Protein AF-0000000083814126 (afdb_homodimer)

Solvent-accessible surface area (backbone atoms only — not comparable to full-atom values): 40181 Å² total; per-residue (Å²): 113,49,75,48,85,62,54,69,68,73,67,93,61,48,43,75,61,34,71,48,37,37,33,29,42,32,47,48,19,67,48,50,48,49,46,45,25,71,44,58,45,31,35,82,49,22,27,34,18,58,92,66,68,35,72,53,45,35,37,36,29,31,33,30,82,62,30,37,43,32,25,28,17,72,50,44,41,64,45,54,71,65,31,53,47,37,27,28,41,35,58,39,63,38,32,48,26,30,28,32,41,52,54,66,56,46,50,51,50,12,44,78,54,67,41,52,70,76,36,72,75,44,75,48,64,50,100,43,40,39,38,36,37,31,30,35,54,61,60,69,82,29,30,32,34,43,36,22,57,72,72,48,78,65,68,53,81,74,52,74,77,44,37,71,50,86,70,78,63,68,63,60,78,74,49,66,73,28,56,51,43,36,69,55,35,40,33,34,34,24,50,75,87,37,30,62,62,52,53,48,44,40,32,62,26,71,40,23,21,55,44,38,33,38,51,46,87,62,45,43,22,87,42,36,12,38,29,35,41,26,36,19,40,81,80,62,56,38,40,37,40,28,26,18,43,26,91,45,82,35,82,15,69,42,45,51,36,26,57,39,35,59,40,35,40,56,40,35,41,30,30,29,24,88,41,54,64,52,22,42,63,49,18,80,53,65,78,10,78,28,80,64,70,85,88,73,85,48,80,54,81,60,78,67,81,83,78,72,82,78,73,69,78,69,45,66,60,51,52,41,45,61,48,53,75,42,62,75,66,69,70,38,55,68,67,52,36,42,65,24,51,47,68,68,61,58,82,60,55,42,25,42,29,40,33,24,79,44,74,52,75,80,74,72,78,84,77,73,72,78,64,72,56,64,57,54,70,49,73,40,60,41,83,108,113,48,77,47,84,63,55,69,68,74,67,92,60,48,45,77,61,34,71,48,37,38,33,28,42,32,49,48,19,66,48,51,48,49,45,44,27,72,45,58,45,32,36,83,50,23,26,32,18,59,92,67,68,35,71,53,44,36,37,36,28,30,32,31,82,63,30,35,42,32,24,28,18,75,50,43,41,63,43,55,71,65,31,50,45,37,26,29,40,35,58,40,62,39,31,48,26,32,29,32,42,50,55,67,57,46,49,52,50,13,45,77,54,67,41,51,69,75,37,73,74,45,76,47,64,50,100,42,39,40,36,36,38,33,29,35,54,63,59,68,80,29,31,34,35,42,37,21,56,72,71,47,79,66,68,54,82,74,51,74,76,44,37,72,49,85,68,78,63,67,64,59,78,74,47,65,73,26,56,51,42,35,70,55,35,42,32,35,34,24,51,75,88,37,29,62,60,52,52,48,43,40,31,62,25,69,39,22,22,55,45,38,33,38,51,46,88,58,41,41,20,88,41,33,12,38,28,36,38,27,34,20,40,80,82,61,55,38,42,37,40,29,27,16,42,27,90,43,83,35,84,16,69,41,45,51,37,26,57,41,35,57,40,35,40,57,40,35,41,31,29,29,23,90,39,54,65,52,23,42,64,48,18,81,52,62,79,10,79,25,79,60,70,84,89,74,87,40,78,51,78,63,79,70,82,84,79,73,84,78,73,70,78,68,47,66,61,50,51,41,44,62,48,54,74,38,63,78,63,70,67,41,55,70,69,48,33,40,60,27,46,53,67,69,62,58,82,60,56,42,24,41,29,41,34,24,77,43,76,50,74,80,74,72,79,83,77,71,74,76,65,73,54,62,56,54,70,49,71,42,58,40,82,104

Structure (mmCIF, N/CA/C/O backbone):
data_AF-0000000083814126-model_v1
#
loop_
_entity.id
_entity.type
_entity.pdbx_description
1 polymer '4-hydroxyphenylpyruvate dioxygenase'
#
loop_
_atom_site.group_PDB
_atom_site.id
_atom_site.type_symbol
_atom_site.label_atom_id
_atom_site.label_alt_id
_atom_site.label_comp_id
_atom_site.label_asym_id
_atom_site.label_entity_id
_atom_site.label_seq_id
_atom_site.pdbx_PDB_ins_code
_atom_site.Cartn_x
_atom_site.Cartn_y
_atom_site.Cartn_z
_atom_site.occupancy
_atom_site.B_iso_or_equiv
_atom_site.auth_seq_id
_atom_site.auth_comp_id
_atom_site.auth_asym_id
_atom_site.auth_atom_id
_atom_site.pdbx_PDB_model_num
ATOM 1 N N . MET A 1 1 ? -22.359 28.359 14.727 1 48.56 1 MET A N 1
ATOM 2 C CA . MET A 1 1 ? -20.922 28.547 14.617 1 48.56 1 MET A CA 1
ATOM 3 C C . MET A 1 1 ? -20.438 29.656 15.555 1 48.56 1 MET A C 1
ATOM 5 O O . MET A 1 1 ? -21.062 30.719 15.641 1 48.56 1 MET A O 1
ATOM 9 N N . THR A 1 2 ? -19.656 29.25 16.578 1 50.5 2 THR A N 1
ATOM 10 C CA . THR A 1 2 ? -19.078 30.25 17.469 1 50.5 2 THR A CA 1
ATOM 11 C C . THR A 1 2 ? -17.656 30.594 17.047 1 50.5 2 THR A C 1
ATOM 13 O O . THR A 1 2 ? -16.828 29.688 16.844 1 50.5 2 THR A O 1
ATOM 16 N N . SER A 1 3 ? -17.391 31.875 16.641 1 61.5 3 SER A N 1
ATOM 17 C CA . SER A 1 3 ? -16.047 32.344 16.328 1 61.5 3 SER A CA 1
ATOM 18 C C . SER A 1 3 ? -15.359 32.906 17.578 1 61.5 3 SER A C 1
ATOM 20 O O . SER A 1 3 ? -16 33.531 18.422 1 61.5 3 SER A O 1
ATOM 22 N N . TYR A 1 4 ? -14.133 32.562 17.703 1 67.31 4 TYR A N 1
ATOM 23 C CA . TYR A 1 4 ? -13.367 33.031 18.844 1 67.31 4 TYR A CA 1
ATOM 24 C C . TYR A 1 4 ? -12.414 34.156 18.422 1 67.31 4 TYR A C 1
ATOM 26 O O . TYR A 1 4 ? -11.719 34.031 17.406 1 67.31 4 TYR A O 1
ATOM 34 N N . THR A 1 5 ? -12.531 35.25 19.078 1 68.81 5 THR A N 1
ATOM 35 C CA . THR A 1 5 ? -11.648 36.375 18.766 1 68.81 5 THR A CA 1
ATOM 36 C C . THR A 1 5 ? -10.453 36.406 19.703 1 68.81 5 THR A C 1
ATOM 38 O O . THR A 1 5 ? -9.445 37.062 19.422 1 68.81 5 THR A O 1
ATOM 41 N N . ASP A 1 6 ? -10.562 35.688 20.75 1 73.81 6 ASP A N 1
ATOM 42 C CA . ASP A 1 6 ? -9.469 35.656 21.703 1 73.81 6 ASP A CA 1
ATOM 43 C C . ASP A 1 6 ? -8.398 34.656 21.281 1 73.81 6 ASP A C 1
ATOM 45 O O . ASP A 1 6 ? -8.633 33.438 21.266 1 73.81 6 ASP A O 1
ATOM 49 N N . LYS A 1 7 ? -7.211 35.25 20.938 1 80.75 7 LYS A N 1
ATOM 50 C CA . LYS A 1 7 ? -6.125 34.375 20.469 1 80.75 7 LYS A CA 1
ATOM 51 C C . LYS A 1 7 ? -5.293 33.875 21.641 1 80.75 7 LYS A C 1
ATOM 53 O O . LYS A 1 7 ? -4.359 33.094 21.453 1 80.75 7 LYS A O 1
ATOM 58 N N . GLY A 1 8 ? -5.672 34.188 22.734 1 78.5 8 GLY A N 1
ATOM 59 C CA . GLY A 1 8 ? -4.941 33.719 23.906 1 78.5 8 GLY A CA 1
ATOM 60 C C . GLY A 1 8 ? -3.555 34.312 24.016 1 78.5 8 GLY A C 1
ATOM 61 O O . GLY A 1 8 ? -3.309 35.406 23.516 1 78.5 8 GLY A O 1
ATOM 62 N N . GLU A 1 9 ? -2.709 33.719 24.828 1 81.81 9 GLU A N 1
ATOM 63 C CA . GLU A 1 9 ? -1.35 34.156 25.094 1 81.81 9 GLU A CA 1
ATOM 64 C C . GLU A 1 9 ? -0.44 33.906 23.891 1 81.81 9 GLU A C 1
ATOM 66 O O . GLU A 1 9 ? -0.486 32.812 23.297 1 81.81 9 GLU A O 1
ATOM 71 N N . LYS A 1 10 ? 0.215 34.938 23.516 1 85.44 10 LYS A N 1
ATOM 72 C CA . LYS A 1 10 ? 1.263 34.781 22.516 1 85.44 10 LYS A CA 1
ATOM 73 C C . LYS A 1 10 ? 2.533 34.219 23.141 1 85.44 10 LYS A C 1
ATOM 75 O O . LYS A 1 10 ? 2.959 34.656 24.203 1 85.44 10 LYS A O 1
ATOM 80 N N . PRO A 1 11 ? 3.07 33.25 22.562 1 87.06 11 PRO A N 1
ATOM 81 C CA . PRO A 1 11 ? 4.348 32.75 23.078 1 87.06 11 PRO A CA 1
ATOM 82 C C . PRO A 1 11 ? 5.398 33.844 23.203 1 87.06 11 PRO A C 1
ATOM 84 O O . PRO A 1 11 ? 5.5 34.719 22.328 1 87.06 11 PRO A O 1
ATOM 87 N N . THR A 1 12 ? 6.121 33.812 24.25 1 90.75 12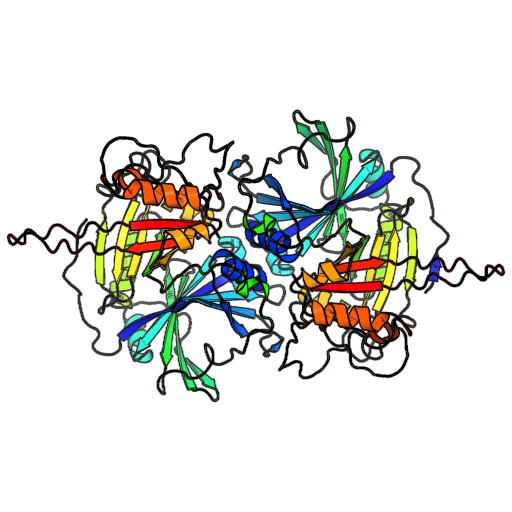 THR A N 1
ATOM 88 C CA . THR A 1 12 ? 7.152 34.812 24.469 1 90.75 12 THR A CA 1
ATOM 89 C C . THR A 1 12 ? 8.289 34.656 23.469 1 90.75 12 THR A C 1
ATOM 91 O O . THR A 1 12 ? 8.914 35.656 23.078 1 90.75 12 THR A O 1
ATOM 94 N N . ARG A 1 13 ? 8.578 33.438 23.203 1 93.69 13 ARG A N 1
ATOM 95 C CA . ARG A 1 13 ? 9.57 33.094 22.188 1 93.69 13 ARG A CA 1
ATOM 96 C C . ARG A 1 13 ? 9.102 31.906 21.359 1 93.69 13 ARG A C 1
ATOM 98 O O . ARG A 1 13 ? 8.234 31.141 21.781 1 93.69 13 ARG A O 1
ATOM 105 N N . GLY A 1 14 ? 9.641 31.844 20.141 1 94.31 14 GLY A N 1
ATOM 106 C CA . GLY A 1 14 ? 9.266 30.734 19.266 1 94.31 14 GLY A CA 1
ATOM 107 C C . GLY A 1 14 ? 7.984 31 18.484 1 94.31 14 GLY A C 1
ATOM 108 O O . GLY A 1 14 ? 7.168 31.828 18.891 1 94.31 14 GLY A O 1
ATOM 109 N N . LYS A 1 15 ? 7.875 30.312 17.406 1 95.62 15 LYS A N 1
ATOM 110 C CA . LYS A 1 15 ? 6.68 30.469 16.594 1 95.62 15 LYS A CA 1
ATOM 111 C C . LYS A 1 15 ? 6.453 29.25 15.711 1 95.62 15 LYS A C 1
ATOM 113 O O . LYS A 1 15 ? 7.41 28.625 15.234 1 95.62 15 LYS A O 1
ATOM 118 N N . PHE A 1 16 ? 5.152 28.891 15.625 1 97.69 16 PHE A N 1
ATOM 119 C CA . PHE A 1 16 ? 4.758 27.969 14.57 1 97.69 16 PHE A CA 1
ATOM 120 C C . PHE A 1 16 ? 4.562 28.703 13.25 1 97.69 16 PHE A C 1
ATOM 122 O O . PHE A 1 16 ? 3.848 29.703 13.188 1 97.69 16 PHE A O 1
ATOM 129 N N . VAL A 1 17 ? 5.16 28.219 12.172 1 97.31 17 VAL A N 1
ATOM 130 C CA . VAL A 1 17 ? 5.184 28.969 10.922 1 97.31 17 VAL A CA 1
ATOM 131 C C . VAL A 1 17 ? 4.129 28.406 9.969 1 97.31 17 VAL A C 1
ATOM 133 O O . VAL A 1 17 ? 3.266 29.141 9.484 1 97.31 17 VAL A O 1
ATOM 136 N N . LYS A 1 18 ? 4.156 27.125 9.664 1 97.62 18 LYS A N 1
ATOM 137 C CA . LYS A 1 18 ? 3.279 26.469 8.703 1 97.62 18 LYS A CA 1
ATOM 138 C C . LYS A 1 18 ? 3.396 24.938 8.812 1 97.62 18 LYS A C 1
ATOM 140 O O . LYS A 1 18 ? 4.27 24.438 9.516 1 97.62 18 LYS A O 1
ATOM 145 N N . PHE A 1 19 ? 2.441 24.266 8.156 1 98 19 PHE A N 1
ATOM 146 C CA . PHE A 1 19 ? 2.65 22.844 7.934 1 98 19 PHE A CA 1
ATOM 147 C C . PHE A 1 19 ? 3.926 22.609 7.137 1 98 19 PHE A C 1
ATOM 149 O O . PHE A 1 19 ? 4.164 23.266 6.121 1 98 19 PHE A O 1
ATOM 156 N N . HIS A 1 20 ? 4.777 21.75 7.613 1 98.62 20 HIS A N 1
ATOM 157 C CA . HIS A 1 20 ? 5.98 21.406 6.867 1 98.62 20 HIS A CA 1
ATOM 158 C C . HIS A 1 20 ? 5.727 20.234 5.93 1 98.62 20 HIS A C 1
ATOM 160 O O . HIS A 1 20 ? 5.91 20.344 4.715 1 98.62 20 HIS A O 1
ATOM 166 N N . HIS A 1 21 ? 5.414 19.078 6.422 1 98.69 21 HIS A N 1
ATOM 167 C CA . HIS A 1 21 ? 5.051 17.891 5.66 1 98.69 21 HIS A CA 1
ATOM 168 C C . HIS A 1 21 ? 4.25 16.922 6.512 1 98.69 21 HIS A C 1
ATOM 170 O O . HIS A 1 21 ? 4.184 17.062 7.734 1 98.69 21 HIS A O 1
ATOM 176 N N . ILE A 1 22 ? 3.59 15.953 5.859 1 97.94 22 ILE A N 1
ATOM 177 C CA . ILE A 1 22 ? 2.814 14.922 6.535 1 97.94 22 ILE A CA 1
ATOM 178 C C . ILE A 1 22 ? 3.445 13.555 6.289 1 97.94 22 ILE A C 1
ATOM 180 O O . ILE A 1 22 ? 3.74 13.195 5.145 1 97.94 22 ILE A O 1
ATOM 184 N N . THR A 1 23 ? 3.678 12.828 7.359 1 98.69 23 THR A N 1
ATOM 185 C CA . THR A 1 23 ? 4.258 11.492 7.258 1 98.69 23 THR A CA 1
ATOM 186 C C . THR A 1 23 ? 3.182 10.422 7.395 1 98.69 23 THR A C 1
ATOM 188 O O . THR A 1 23 ? 2.414 10.43 8.359 1 98.69 23 THR A O 1
ATOM 191 N N . PHE A 1 24 ? 3.168 9.523 6.422 1 97.12 24 PHE A N 1
ATOM 192 C CA . PHE A 1 24 ? 2.299 8.352 6.422 1 97.12 24 PHE A CA 1
ATOM 193 C C . PHE A 1 24 ? 3.1 7.082 6.691 1 97.12 24 PHE A C 1
ATOM 195 O O . PHE A 1 24 ? 4.164 6.879 6.105 1 97.12 24 PHE A O 1
ATOM 202 N N . TRP A 1 25 ? 2.609 6.32 7.617 1 97.19 25 TRP A N 1
ATOM 203 C CA . TRP A 1 25 ? 3.068 4.938 7.688 1 97.19 25 TRP A CA 1
ATOM 204 C C . TRP A 1 25 ? 2.154 4.016 6.887 1 97.19 25 TRP A C 1
ATOM 206 O O . TRP A 1 25 ? 0.941 3.99 7.109 1 97.19 25 TRP A O 1
ATOM 216 N N . VAL A 1 26 ? 2.793 3.336 5.938 1 95.44 26 VAL A N 1
ATOM 217 C CA . VAL A 1 26 ? 2.02 2.572 4.965 1 95.44 26 VAL A CA 1
ATOM 218 C C . VAL A 1 26 ? 2.682 1.217 4.727 1 95.44 26 VAL A C 1
ATOM 220 O O . VAL A 1 26 ? 3.846 1.017 5.082 1 95.44 26 VAL A O 1
ATOM 223 N N . GLY A 1 27 ? 1.866 0.318 4.168 1 92.81 27 GLY A N 1
ATOM 224 C CA . GLY A 1 27 ? 2.4 -1 3.861 1 92.81 27 GLY A CA 1
ATOM 225 C C . GLY A 1 27 ? 3.457 -0.979 2.775 1 92.81 27 GLY A C 1
ATOM 226 O O . GLY A 1 27 ? 4.457 -1.694 2.859 1 92.81 27 GLY A O 1
ATOM 227 N N . ASN A 1 28 ? 3.229 -0.232 1.772 1 92.62 28 ASN A N 1
ATOM 228 C CA . ASN A 1 28 ? 4.129 -0.105 0.63 1 92.62 28 ASN A CA 1
ATOM 229 C C . ASN A 1 28 ? 4.289 1.352 0.204 1 92.62 28 ASN A C 1
ATOM 231 O O . ASN A 1 28 ? 3.477 1.874 -0.559 1 92.62 28 ASN A O 1
ATOM 235 N N . ALA A 1 29 ? 5.395 1.907 0.629 1 94.06 29 ALA A N 1
ATOM 236 C CA . ALA A 1 29 ? 5.633 3.336 0.439 1 94.06 29 ALA A CA 1
ATOM 237 C C . ALA A 1 29 ? 5.766 3.678 -1.042 1 94.06 29 ALA A C 1
ATOM 239 O O . ALA A 1 29 ? 5.32 4.738 -1.483 1 94.06 29 ALA A O 1
ATOM 240 N N . LYS A 1 30 ? 6.375 2.844 -1.793 1 89.62 30 LYS A N 1
ATOM 241 C CA . LYS A 1 30 ? 6.551 3.074 -3.225 1 89.62 30 LYS A CA 1
ATOM 242 C C . LYS A 1 30 ? 5.203 3.145 -3.939 1 89.62 30 LYS A C 1
ATOM 244 O O . LYS A 1 30 ? 4.957 4.066 -4.719 1 89.62 30 LYS A O 1
ATOM 249 N N . GLN A 1 31 ? 4.395 2.166 -3.664 1 88.38 31 GLN A N 1
ATOM 250 C CA . GLN A 1 31 ? 3.082 2.129 -4.301 1 88.38 31 GLN A CA 1
ATOM 251 C C . GLN A 1 31 ? 2.217 3.301 -3.85 1 88.38 31 GLN A C 1
ATOM 253 O O . GLN A 1 31 ? 1.465 3.869 -4.645 1 88.38 31 GLN A O 1
ATOM 258 N N . ALA A 1 32 ? 2.305 3.641 -2.582 1 91.88 32 ALA A N 1
ATOM 259 C CA . ALA A 1 32 ? 1.564 4.801 -2.09 1 91.88 32 ALA A CA 1
ATOM 260 C C . ALA A 1 32 ? 2.012 6.078 -2.795 1 91.88 32 ALA A C 1
ATOM 262 O O . ALA A 1 32 ? 1.184 6.844 -3.289 1 91.88 32 ALA A O 1
ATOM 263 N N . ALA A 1 33 ? 3.301 6.27 -2.879 1 92.44 33 ALA A N 1
ATOM 264 C CA . ALA A 1 33 ? 3.84 7.445 -3.562 1 92.44 33 ALA A CA 1
ATOM 265 C C . ALA A 1 33 ? 3.383 7.488 -5.02 1 92.44 33 ALA A C 1
ATOM 267 O O . ALA A 1 33 ? 2.949 8.531 -5.508 1 92.44 33 ALA A O 1
ATOM 268 N N . SER A 1 34 ? 3.492 6.375 -5.66 1 87.25 34 SER A N 1
ATOM 269 C CA . SER A 1 34 ? 3.088 6.281 -7.059 1 87.25 34 SER A CA 1
ATOM 270 C C . SER A 1 34 ? 1.619 6.648 -7.234 1 87.25 34 SER A C 1
ATOM 272 O O . SER A 1 34 ? 1.26 7.352 -8.18 1 87.25 34 SER A O 1
ATOM 274 N N . PHE A 1 35 ? 0.815 6.199 -6.344 1 87.88 35 PHE A N 1
ATOM 275 C CA . PHE A 1 35 ? -0.619 6.457 -6.402 1 87.88 35 PHE A CA 1
ATOM 276 C C . PHE A 1 35 ? -0.904 7.953 -6.363 1 87.88 35 PHE A C 1
ATOM 278 O O . PHE A 1 35 ? -1.622 8.477 -7.215 1 87.88 35 PHE A O 1
ATOM 285 N N . TYR A 1 36 ? -0.341 8.656 -5.41 1 88.56 36 TYR A N 1
ATOM 286 C CA . TYR A 1 36 ? -0.584 10.086 -5.238 1 88.56 36 TYR A CA 1
ATOM 287 C C . TYR A 1 36 ? 0.011 10.875 -6.395 1 88.56 36 TYR A C 1
ATOM 289 O O . TYR A 1 36 ? -0.533 11.914 -6.789 1 88.56 36 TYR A O 1
ATOM 297 N N . CYS A 1 37 ? 1.069 10.414 -6.918 1 89.06 37 CYS A N 1
ATOM 298 C CA . CYS A 1 37 ? 1.645 11.078 -8.086 1 89.06 37 CYS A CA 1
ATOM 299 C C . CYS A 1 37 ? 0.751 10.898 -9.305 1 89.06 37 CYS A C 1
ATOM 301 O O . CYS A 1 37 ? 0.469 11.867 -10.016 1 89.06 37 CYS A O 1
ATOM 303 N N . ASP A 1 38 ? 0.281 9.688 -9.469 1 82.12 38 ASP A N 1
ATOM 304 C CA . ASP A 1 38 ? -0.533 9.375 -10.633 1 82.12 38 ASP A CA 1
ATOM 305 C C . ASP A 1 38 ? -1.901 10.047 -10.547 1 82.12 38 ASP A C 1
ATOM 307 O O . ASP A 1 38 ? -2.428 10.523 -11.555 1 82.12 38 ASP A O 1
ATOM 311 N N . LYS A 1 39 ? -2.404 10.07 -9.32 1 78.44 39 LYS A N 1
ATOM 312 C CA . LYS A 1 39 ? -3.814 10.43 -9.211 1 78.44 39 LYS A CA 1
ATOM 313 C C . LYS A 1 39 ? -3.979 11.891 -8.789 1 78.44 39 LYS A C 1
ATOM 315 O O . LYS A 1 39 ? -5.016 12.5 -9.055 1 78.44 39 LYS A O 1
ATOM 320 N N . LEU A 1 40 ? -2.984 12.445 -8.117 1 80.75 40 LEU A N 1
ATOM 321 C CA . LEU A 1 40 ? -3.191 13.773 -7.539 1 80.75 40 LEU A CA 1
ATOM 322 C C . LEU A 1 40 ? -2.137 14.75 -8.039 1 80.75 40 LEU A C 1
ATOM 324 O O . LEU A 1 40 ? -2.053 15.883 -7.555 1 80.75 40 LEU A O 1
ATOM 328 N N . GLY A 1 41 ? -1.293 14.328 -8.914 1 83.62 41 GLY A N 1
ATOM 329 C CA . GLY A 1 41 ? -0.399 15.25 -9.594 1 83.62 41 GLY A CA 1
ATOM 330 C C . GLY A 1 41 ? 0.849 15.578 -8.797 1 83.62 41 GLY A C 1
ATOM 331 O O . GLY A 1 41 ? 1.557 16.531 -9.102 1 83.62 41 GLY A O 1
ATOM 332 N N . PHE A 1 42 ? 1.097 14.836 -7.828 1 91.62 42 PHE A N 1
ATOM 333 C CA . PHE A 1 42 ? 2.355 15.008 -7.109 1 91.62 42 PHE A CA 1
ATOM 334 C C . PHE A 1 42 ? 3.529 14.531 -7.957 1 91.62 42 PHE A C 1
ATOM 336 O O . PHE A 1 42 ? 3.336 13.875 -8.984 1 91.62 42 PHE A O 1
ATOM 343 N N . GLU A 1 43 ? 4.766 14.938 -7.465 1 93.69 43 GLU A N 1
ATOM 344 C CA . GLU A 1 43 ? 6.008 14.484 -8.078 1 93.69 43 GLU A CA 1
ATOM 345 C C . GLU A 1 43 ? 6.965 13.914 -7.035 1 93.69 43 GLU A C 1
ATOM 347 O O . GLU A 1 43 ? 7.027 14.414 -5.906 1 93.69 43 GLU A O 1
ATOM 352 N N . PRO A 1 44 ? 7.703 12.836 -7.512 1 92.94 44 PRO A N 1
ATOM 353 C CA . PRO A 1 44 ? 8.758 12.398 -6.59 1 92.94 44 PRO A CA 1
ATOM 354 C C . PRO A 1 44 ? 9.703 13.531 -6.199 1 92.94 44 PRO A C 1
ATOM 356 O O . PRO A 1 44 ? 10.062 14.359 -7.039 1 92.94 44 PRO A O 1
ATOM 359 N N . PHE A 1 45 ? 10.141 13.633 -4.906 1 96.88 45 PHE A N 1
ATOM 360 C CA . PHE A 1 45 ? 10.852 14.789 -4.383 1 96.88 45 PHE A CA 1
ATOM 361 C C . PHE A 1 45 ? 12.125 14.359 -3.658 1 96.88 45 PHE A C 1
ATOM 363 O O . PHE A 1 45 ? 13.211 14.867 -3.943 1 96.88 45 PHE A O 1
ATOM 370 N N . GLY A 1 46 ? 12.008 13.391 -2.775 1 96 46 GLY A N 1
ATOM 371 C CA . GLY A 1 46 ? 13.125 12.875 -2.002 1 96 46 GLY A CA 1
ATOM 372 C C . GLY A 1 46 ? 13.008 11.398 -1.691 1 96 46 GLY A C 1
ATOM 373 O O . GLY A 1 46 ? 11.898 10.867 -1.591 1 96 46 GLY A O 1
ATOM 374 N N . TYR A 1 47 ? 14.172 10.82 -1.471 1 93.5 47 TYR A N 1
ATOM 375 C CA . TYR A 1 47 ? 14.219 9.383 -1.227 1 93.5 47 TYR A CA 1
ATOM 376 C C . TYR A 1 47 ? 15.234 9.039 -0.143 1 93.5 47 TYR A C 1
ATOM 378 O O . TYR A 1 47 ? 16.312 9.633 -0.089 1 93.5 47 TYR A O 1
ATOM 386 N N . LYS A 1 48 ? 14.891 8.258 0.75 1 94.75 48 LYS A N 1
ATOM 387 C CA . LYS A 1 48 ? 15.773 7.66 1.743 1 94.75 48 LYS A CA 1
ATOM 388 C C . LYS A 1 48 ? 15.469 6.18 1.929 1 94.75 48 LYS A C 1
ATOM 390 O O . LYS A 1 48 ? 14.336 5.805 2.24 1 94.75 48 LYS A O 1
ATOM 395 N N . GLY A 1 49 ? 16.406 5.293 1.72 1 90.44 49 GLY A N 1
ATOM 396 C CA . GLY A 1 49 ? 16.25 3.85 1.822 1 90.44 49 GLY A CA 1
ATOM 397 C C . GLY A 1 49 ? 17.562 3.104 1.77 1 90.44 49 GLY A C 1
ATOM 398 O O . GLY A 1 49 ? 18.609 3.635 2.172 1 90.44 49 GLY A O 1
ATOM 399 N N . LEU A 1 50 ? 17.516 1.858 1.33 1 81.25 50 LEU A N 1
ATOM 400 C CA . LEU A 1 50 ? 18.703 1.014 1.312 1 81.25 50 LEU A CA 1
ATOM 401 C C . LEU A 1 50 ? 19.812 1.66 0.497 1 81.25 50 LEU A C 1
ATOM 403 O O . LEU A 1 50 ? 20.984 1.65 0.909 1 81.25 50 LEU A O 1
ATOM 407 N N . GLU A 1 51 ? 19.422 2.305 -0.586 1 76.56 51 GLU A N 1
ATOM 408 C CA . GLU A 1 51 ? 20.375 2.895 -1.515 1 76.56 51 GLU A CA 1
ATOM 409 C C . GLU A 1 51 ? 21.062 4.121 -0.906 1 76.56 51 GLU A C 1
ATOM 411 O O . GLU A 1 51 ? 22.109 4.551 -1.377 1 76.56 51 GLU A O 1
ATOM 416 N N . THR A 1 52 ? 20.422 4.66 0.078 1 84.94 52 THR A N 1
ATOM 417 C CA . THR A 1 52 ? 21 5.844 0.719 1 84.94 52 THR A CA 1
ATOM 418 C C . THR A 1 52 ? 21.547 5.496 2.1 1 84.94 52 THR A C 1
ATOM 420 O O . THR A 1 52 ? 21.859 6.391 2.889 1 84.94 52 THR A O 1
ATOM 423 N N . GLY A 1 53 ? 21.5 4.195 2.432 1 87.06 53 GLY A N 1
ATOM 424 C CA . GLY A 1 53 ? 22.109 3.76 3.68 1 87.06 53 GLY A CA 1
ATOM 425 C C . GLY A 1 53 ? 21.109 3.555 4.793 1 87.06 53 GLY A C 1
ATOM 426 O O . GLY A 1 53 ? 21.469 3.131 5.895 1 87.06 53 GLY A O 1
ATOM 427 N N . ASN A 1 54 ? 19.969 3.9 4.559 1 90 54 ASN A N 1
ATOM 428 C CA . ASN A 1 54 ? 18.922 3.627 5.543 1 90 54 ASN A CA 1
ATOM 429 C C . ASN A 1 54 ? 18.406 2.191 5.438 1 90 54 ASN A C 1
ATOM 431 O O . ASN A 1 54 ? 17.656 1.86 4.523 1 90 54 ASN A O 1
ATOM 435 N N . ARG A 1 55 ? 18.609 1.41 6.441 1 89.56 55 ARG A N 1
ATOM 436 C CA . ARG A 1 55 ? 18.453 -0.032 6.289 1 89.56 55 ARG A CA 1
ATOM 437 C C . ARG A 1 55 ? 17.125 -0.5 6.898 1 89.56 55 ARG A C 1
ATOM 439 O O . ARG A 1 55 ? 16.703 -1.63 6.66 1 89.56 55 ARG A O 1
ATOM 446 N N . ASN A 1 56 ? 16.453 0.331 7.582 1 92.12 56 ASN A N 1
ATOM 447 C CA . ASN A 1 56 ? 15.312 -0.161 8.336 1 92.12 56 ASN A CA 1
ATOM 448 C C . ASN A 1 56 ? 13.992 0.342 7.746 1 92.12 56 ASN A C 1
ATOM 450 O O . ASN A 1 56 ? 12.961 -0.313 7.875 1 92.12 56 ASN A O 1
ATOM 454 N N . VAL A 1 57 ? 14.078 1.56 7.246 1 95.38 57 VAL A N 1
ATOM 455 C CA . VAL A 1 57 ? 12.859 2.188 6.75 1 95.38 57 VAL A CA 1
ATOM 456 C C . VAL A 1 57 ? 13.117 2.818 5.383 1 95.38 57 VAL A C 1
ATOM 458 O O . VAL A 1 57 ? 14.156 3.447 5.172 1 95.38 57 VAL A O 1
ATOM 461 N N . VAL A 1 58 ? 12.211 2.572 4.48 1 94.06 58 VAL A N 1
ATOM 462 C CA . VAL A 1 58 ? 12.273 3.281 3.205 1 94.06 58 VAL A CA 1
ATOM 463 C C . VAL A 1 58 ? 11.32 4.473 3.23 1 94.06 58 VAL A C 1
ATOM 465 O O . VAL A 1 58 ? 10.219 4.383 3.779 1 94.06 58 VAL A O 1
ATOM 468 N N . CYS A 1 59 ? 11.758 5.586 2.695 1 96.38 59 CYS A N 1
ATOM 469 C CA . CYS A 1 59 ? 11.016 6.836 2.699 1 96.38 59 CYS A CA 1
ATOM 470 C C . CYS A 1 59 ? 10.914 7.418 1.295 1 96.38 59 CYS A C 1
ATOM 472 O O . CYS A 1 59 ? 11.93 7.602 0.621 1 96.38 59 CYS A O 1
ATOM 474 N N . HIS A 1 60 ? 9.719 7.641 0.85 1 96 60 HIS A N 1
ATOM 475 C CA . HIS A 1 60 ? 9.453 8.352 -0.396 1 96 60 HIS A CA 1
ATOM 476 C C . HIS A 1 60 ? 8.734 9.672 -0.135 1 96 60 HIS A C 1
ATOM 478 O O . HIS A 1 60 ? 7.578 9.68 0.288 1 96 60 HIS A O 1
ATOM 484 N N . ALA A 1 61 ? 9.414 10.766 -0.374 1 97.94 61 ALA A N 1
ATOM 485 C CA . ALA A 1 61 ? 8.789 12.078 -0.305 1 97.94 61 ALA A CA 1
ATOM 486 C C . ALA A 1 61 ? 8.289 12.523 -1.677 1 97.94 61 ALA A C 1
ATOM 488 O O . ALA A 1 61 ? 8.992 12.367 -2.68 1 97.94 61 ALA A O 1
ATOM 489 N N . ILE A 1 62 ? 7.082 12.969 -1.72 1 96.75 62 ILE A N 1
ATOM 490 C CA . ILE A 1 62 ? 6.52 13.539 -2.941 1 96.75 62 ILE A CA 1
ATOM 491 C C . ILE A 1 62 ? 6.062 14.969 -2.684 1 96.75 62 ILE A C 1
ATOM 493 O O . ILE A 1 62 ? 5.836 15.359 -1.535 1 96.75 62 ILE A O 1
ATOM 497 N N . ARG A 1 63 ? 5.957 15.711 -3.789 1 97.5 63 ARG A N 1
ATOM 498 C CA . ARG A 1 63 ? 5.676 17.141 -3.605 1 97.5 63 ARG A CA 1
ATOM 499 C C . ARG A 1 63 ? 4.801 17.672 -4.734 1 97.5 63 ARG A C 1
ATOM 501 O O . ARG A 1 63 ? 4.938 17.25 -5.887 1 97.5 63 ARG A O 1
ATOM 508 N N . GLN A 1 64 ? 3.912 18.453 -4.406 1 93.38 64 GLN A N 1
ATOM 509 C CA . GLN A 1 64 ? 3.209 19.359 -5.312 1 93.38 64 GLN A CA 1
ATOM 510 C C . GLN A 1 64 ? 3.121 20.766 -4.73 1 93.38 64 GLN A C 1
ATOM 512 O O . GLN A 1 64 ? 2.465 20.984 -3.707 1 93.38 64 GLN A O 1
ATOM 517 N N . ASP A 1 65 ? 3.787 21.719 -5.406 1 94.69 65 ASP A N 1
ATOM 518 C CA . ASP A 1 65 ? 3.898 23.078 -4.895 1 94.69 65 ASP A CA 1
ATOM 519 C C . ASP A 1 65 ? 4.371 23.078 -3.441 1 94.69 65 ASP A C 1
ATOM 521 O O . ASP A 1 65 ? 5.434 22.531 -3.129 1 94.69 65 ASP A O 1
ATOM 525 N N . LYS A 1 66 ? 3.523 23.531 -2.477 1 94.56 66 LYS A N 1
ATOM 526 C CA . LYS A 1 66 ? 3.975 23.656 -1.093 1 94.56 66 LYS A CA 1
ATOM 527 C C . LYS A 1 66 ? 3.59 22.422 -0.281 1 94.56 66 LYS A C 1
ATOM 529 O O . LYS A 1 66 ? 3.861 22.359 0.92 1 94.56 66 LYS A O 1
ATOM 534 N N . ILE A 1 67 ? 3.014 21.422 -0.902 1 95.31 67 ILE A N 1
ATOM 535 C CA . ILE A 1 67 ? 2.557 20.234 -0.203 1 95.31 67 ILE A CA 1
ATOM 536 C C . ILE A 1 67 ? 3.625 19.141 -0.287 1 95.31 67 ILE A C 1
ATOM 538 O O . ILE A 1 67 ? 4.082 18.797 -1.378 1 95.31 67 ILE A O 1
ATOM 542 N N . ILE A 1 68 ? 4.031 18.625 0.867 1 98.19 68 ILE A N 1
ATOM 543 C CA . ILE A 1 68 ? 4.961 17.5 0.896 1 98.19 68 ILE A CA 1
ATOM 544 C C . ILE A 1 68 ? 4.355 16.359 1.706 1 98.19 68 ILE A C 1
ATOM 546 O O . ILE A 1 68 ? 3.949 16.547 2.854 1 98.19 68 ILE A O 1
ATOM 550 N N . PHE 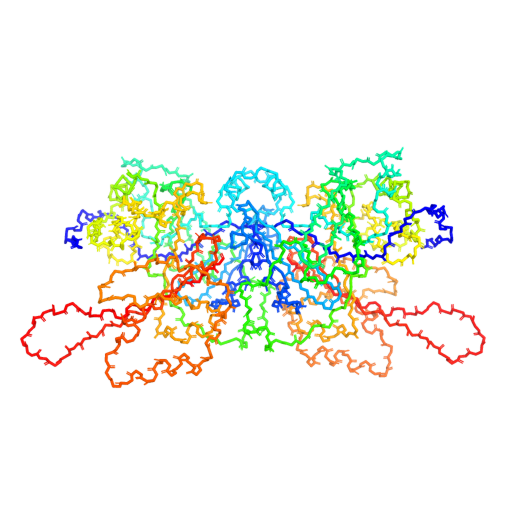A 1 69 ? 4.227 15.195 1.096 1 97.31 69 PHE A N 1
ATOM 551 C CA . PHE A 1 69 ? 3.867 13.945 1.765 1 97.31 69 PHE A CA 1
ATOM 552 C C . PHE A 1 69 ? 5.066 13.008 1.837 1 97.31 69 PHE A C 1
ATOM 554 O O . PHE A 1 69 ? 5.832 12.898 0.879 1 97.31 69 PHE A O 1
ATOM 561 N N . LEU A 1 70 ? 5.219 12.461 2.967 1 98.5 70 LEU A N 1
ATOM 562 C CA . LEU A 1 70 ? 6.266 11.469 3.195 1 98.5 70 LEU A CA 1
ATOM 563 C C . LEU A 1 70 ? 5.66 10.109 3.51 1 98.5 70 LEU A C 1
ATOM 565 O O . LEU A 1 70 ? 4.973 9.945 4.523 1 98.5 70 LEU A O 1
ATOM 569 N N . PHE A 1 71 ? 5.926 9.109 2.625 1 97 71 PHE A N 1
ATOM 570 C CA . PHE A 1 71 ? 5.457 7.75 2.848 1 97 71 PHE A CA 1
ATOM 571 C C . PHE A 1 71 ? 6.594 6.863 3.35 1 97 71 PHE A C 1
ATOM 573 O O . PHE A 1 71 ? 7.668 6.82 2.748 1 97 71 PHE A O 1
ATOM 580 N N . GLU A 1 72 ? 6.32 6.18 4.449 1 97.31 72 GLU A N 1
ATOM 581 C CA . GLU A 1 72 ? 7.34 5.332 5.059 1 97.31 72 GLU A CA 1
ATOM 582 C C . GLU A 1 72 ? 6.844 3.9 5.227 1 97.31 72 GLU A C 1
ATOM 584 O O . GLU A 1 72 ? 5.676 3.68 5.559 1 97.31 72 GLU A O 1
ATOM 589 N N . SER A 1 73 ? 7.668 2.93 4.953 1 95.19 73 SER A N 1
ATOM 590 C CA . SER A 1 73 ? 7.418 1.508 5.176 1 95.19 73 SER A CA 1
ATOM 591 C C . SER A 1 73 ? 8.656 0.813 5.742 1 95.19 73 SER A C 1
ATOM 593 O O . SER A 1 73 ? 9.781 1.183 5.418 1 95.19 73 SER A O 1
ATOM 595 N N . PRO A 1 74 ? 8.406 -0.158 6.586 1 94.69 74 PRO A N 1
ATOM 596 C CA . PRO A 1 74 ? 9.562 -0.919 7.07 1 94.69 74 PRO A CA 1
ATOM 597 C C . PRO A 1 74 ? 10.211 -1.761 5.973 1 94.69 74 PRO A C 1
ATOM 599 O O . PRO A 1 74 ? 9.531 -2.223 5.059 1 94.69 74 PRO A O 1
ATOM 602 N N . LEU A 1 75 ? 11.492 -1.954 6.156 1 88.62 75 LEU A N 1
ATOM 603 C CA . LEU A 1 75 ? 12.234 -2.75 5.18 1 88.62 75 LEU A CA 1
ATOM 604 C C . LEU A 1 75 ? 12.477 -4.16 5.703 1 88.62 75 LEU A C 1
ATOM 606 O O . LEU A 1 75 ? 12.578 -5.109 4.922 1 88.62 75 LEU A O 1
ATOM 610 N N . ASN A 1 76 ? 12.555 -4.285 6.961 1 90.38 76 ASN A N 1
ATOM 611 C CA . ASN A 1 76 ? 12.914 -5.57 7.555 1 90.38 76 ASN A CA 1
ATOM 612 C C . ASN A 1 76 ? 11.711 -6.223 8.234 1 90.38 76 ASN A C 1
ATOM 614 O O . ASN A 1 76 ? 10.844 -5.527 8.766 1 90.38 76 ASN A O 1
ATOM 618 N N . PRO A 1 77 ? 11.75 -7.586 8.227 1 93.38 77 PRO A N 1
ATOM 619 C CA . PRO A 1 77 ? 10.703 -8.281 8.984 1 93.38 77 PRO A CA 1
ATOM 620 C C . PRO A 1 77 ? 10.742 -7.961 10.477 1 93.38 77 PRO A C 1
ATOM 622 O O . PRO A 1 77 ? 11.82 -7.762 11.039 1 93.38 77 PRO A O 1
ATOM 625 N N . GLY A 1 78 ? 9.609 -7.945 11.055 1 94 78 GLY A N 1
ATOM 626 C CA . GLY A 1 78 ? 9.531 -7.91 12.508 1 94 78 GLY A CA 1
ATOM 627 C C . GLY A 1 78 ? 9.586 -6.504 13.07 1 94 78 GLY A C 1
ATOM 628 O O . GLY A 1 78 ? 9.805 -6.32 14.273 1 94 78 GLY A O 1
ATOM 629 N N . ASN A 1 79 ? 9.5 -5.531 12.258 1 94.62 79 ASN A N 1
ATOM 630 C CA . ASN A 1 79 ? 9.375 -4.18 12.805 1 94.62 79 ASN A CA 1
ATOM 631 C C . ASN A 1 79 ? 8.094 -4.02 13.609 1 94.62 79 ASN A C 1
ATOM 633 O O . ASN A 1 79 ? 7.027 -3.744 13.047 1 94.62 79 ASN A O 1
ATOM 637 N N . LYS A 1 80 ? 8.195 -4.086 14.789 1 94.25 80 LYS A N 1
ATOM 638 C CA . LYS A 1 80 ? 7.016 -4.129 15.648 1 94.25 80 LYS A CA 1
ATOM 639 C C . LYS A 1 80 ? 6.336 -2.764 15.719 1 94.25 80 LYS A C 1
ATOM 641 O O . LYS A 1 80 ? 5.109 -2.672 15.664 1 94.25 80 LYS A O 1
ATOM 646 N N . GLU A 1 81 ? 7.09 -1.731 15.828 1 96.44 81 GLU A N 1
ATOM 647 C CA . GLU A 1 81 ? 6.516 -0.4 15.992 1 96.44 81 GLU A CA 1
ATOM 648 C C . GLU A 1 81 ? 5.637 -0.028 14.797 1 96.44 81 GLU A C 1
ATOM 650 O O . GLU A 1 81 ? 4.449 0.25 14.961 1 96.44 81 GLU A O 1
ATOM 655 N N . MET A 1 82 ? 6.16 -0.028 13.664 1 96.75 82 MET A N 1
ATOM 656 C CA . MET A 1 82 ? 5.379 0.307 12.477 1 96.75 82 MET A CA 1
ATOM 657 C C . MET A 1 82 ? 4.352 -0.779 12.18 1 96.75 82 MET A C 1
ATOM 659 O O . MET A 1 82 ? 3.244 -0.484 11.719 1 96.75 82 MET A O 1
ATOM 663 N N . GLY A 1 83 ? 4.738 -1.999 12.445 1 95.69 83 GLY A N 1
ATOM 664 C CA . GLY A 1 83 ? 3.83 -3.113 12.219 1 95.69 83 GLY A CA 1
ATOM 665 C C . GLY A 1 83 ? 2.557 -3.021 13.031 1 95.69 83 GLY A C 1
ATOM 666 O O . GLY A 1 83 ? 1.458 -3.213 12.508 1 95.69 83 GLY A O 1
ATOM 667 N N . GLU A 1 84 ? 2.715 -2.771 14.258 1 96.56 84 GLU A N 1
ATOM 668 C CA . GLU A 1 84 ? 1.546 -2.646 15.125 1 96.56 84 GLU A CA 1
ATOM 669 C C . GLU A 1 84 ? 0.669 -1.472 14.703 1 96.56 84 GLU A C 1
ATOM 671 O O . GLU A 1 84 ? -0.559 -1.547 14.781 1 96.56 84 GLU A O 1
ATOM 676 N N . HIS A 1 85 ? 1.302 -0.416 14.32 1 96.88 85 HIS A N 1
ATOM 677 C CA . HIS A 1 85 ? 0.557 0.727 13.805 1 96.88 85 HIS A CA 1
ATOM 678 C C . HIS A 1 85 ? -0.261 0.34 12.57 1 96.88 85 HIS A C 1
ATOM 680 O O . HIS A 1 85 ? -1.432 0.712 12.461 1 96.88 85 HIS A O 1
ATOM 686 N N . LEU A 1 86 ? 0.305 -0.432 11.719 1 94.56 86 LEU A N 1
ATOM 687 C CA . LEU A 1 86 ? -0.368 -0.858 10.492 1 94.56 86 LEU A CA 1
ATOM 688 C C . LEU A 1 86 ? -1.518 -1.81 10.812 1 94.56 86 LEU A C 1
ATOM 690 O O . LEU A 1 86 ? -2.57 -1.752 10.172 1 94.56 86 LEU A O 1
ATOM 694 N N . ILE A 1 87 ? -1.28 -2.654 11.766 1 95.62 87 ILE A N 1
ATOM 695 C CA . ILE A 1 87 ? -2.316 -3.607 12.156 1 95.62 87 ILE A CA 1
ATOM 696 C C . ILE A 1 87 ? -3.516 -2.857 12.734 1 95.62 87 ILE A C 1
ATOM 698 O O . ILE A 1 87 ? -4.664 -3.221 12.477 1 95.62 87 ILE A O 1
ATOM 702 N N . LYS A 1 88 ? -3.205 -1.882 13.391 1 95.88 88 LYS A N 1
ATOM 703 C CA . LYS A 1 88 ? -4.254 -1.153 14.094 1 95.88 88 LYS A CA 1
ATOM 704 C C . LYS A 1 88 ? -4.945 -0.15 13.172 1 95.88 88 LYS A C 1
ATOM 706 O O . LYS A 1 88 ? -6.172 -0.066 13.148 1 95.88 88 LYS A O 1
ATOM 711 N N . HIS A 1 89 ? -4.18 0.611 12.383 1 94.25 89 HIS A N 1
ATOM 712 C CA . HIS A 1 89 ? -4.723 1.765 11.672 1 94.25 89 HIS A CA 1
ATOM 713 C C . HIS A 1 89 ? -4.75 1.524 10.172 1 94.25 89 HIS A C 1
ATOM 715 O O . HIS A 1 89 ? -5.426 2.246 9.43 1 94.25 89 HIS A O 1
ATOM 721 N N . GLY A 1 90 ? -4.051 0.505 9.656 1 92.5 90 GLY A N 1
ATOM 722 C CA . GLY A 1 90 ? -3.805 0.439 8.227 1 92.5 90 GLY A CA 1
ATOM 723 C C . GLY A 1 90 ? -2.936 1.573 7.719 1 92.5 90 GLY A C 1
ATOM 724 O O . GLY A 1 90 ? -2.143 2.141 8.477 1 92.5 90 GLY A O 1
ATOM 725 N N . ASP A 1 91 ? -2.934 1.811 6.418 1 92.69 91 ASP A N 1
ATOM 726 C CA . ASP A 1 91 ? -2.242 2.986 5.895 1 92.69 91 ASP A CA 1
ATOM 727 C C . ASP A 1 91 ? -2.828 4.27 6.477 1 92.69 91 ASP A C 1
ATOM 729 O O . ASP A 1 91 ? -4.039 4.492 6.41 1 92.69 91 ASP A O 1
ATOM 733 N N . GLY A 1 92 ? -1.959 5.082 7.031 1 92.31 92 GLY A N 1
ATOM 734 C CA . GLY A 1 92 ? -2.504 6.289 7.633 1 92.31 92 GLY A CA 1
ATOM 735 C C . GLY A 1 92 ? -1.436 7.281 8.047 1 92.31 92 GLY A C 1
ATOM 736 O O . GLY A 1 92 ? -0.24 6.996 7.949 1 92.31 92 GLY A O 1
ATOM 737 N N . VAL A 1 93 ? -1.938 8.43 8.492 1 95.62 93 VAL A N 1
ATOM 738 C CA . VAL A 1 93 ? -1.039 9.492 8.93 1 95.62 93 VAL A CA 1
ATOM 739 C C . VAL A 1 93 ? -0.461 9.148 10.305 1 95.62 93 VAL A C 1
ATOM 741 O O . VAL A 1 93 ? -1.204 8.836 11.234 1 95.62 93 VAL A O 1
ATOM 744 N N . LYS A 1 94 ? 0.806 9.172 10.336 1 98.19 94 LYS A N 1
ATOM 745 C CA . LYS A 1 94 ? 1.491 8.953 11.609 1 98.19 94 LYS A CA 1
ATOM 746 C C . LYS A 1 94 ? 1.921 10.273 12.234 1 98.19 94 LYS A C 1
ATOM 748 O O . LYS A 1 94 ? 1.917 10.414 13.461 1 98.19 94 LYS A O 1
ATOM 753 N N . ASP A 1 95 ? 2.291 11.242 11.359 1 98.75 95 ASP A N 1
ATOM 754 C CA . ASP A 1 95 ? 2.9 12.461 11.898 1 98.75 95 ASP A CA 1
ATOM 755 C C . ASP A 1 95 ? 2.541 13.68 11.055 1 98.75 95 ASP A C 1
ATOM 757 O O . ASP A 1 95 ? 2.553 13.609 9.82 1 98.75 95 ASP A O 1
ATOM 761 N N . ILE A 1 96 ? 2.238 14.727 11.758 1 98.62 96 ILE A N 1
ATOM 762 C CA . ILE A 1 96 ? 2.059 16.047 11.148 1 98.62 96 ILE A CA 1
ATOM 763 C C . ILE A 1 96 ? 3.195 16.969 11.586 1 98.62 96 ILE A C 1
ATOM 765 O O . ILE A 1 96 ? 3.26 17.375 12.742 1 98.62 96 ILE A O 1
ATOM 769 N N . ALA A 1 97 ? 4.004 17.344 10.594 1 98.94 97 ALA A N 1
ATOM 770 C CA . ALA A 1 97 ? 5.176 18.156 10.93 1 98.94 97 ALA A CA 1
ATOM 771 C C . ALA A 1 97 ? 4.887 19.641 10.75 1 98.94 97 ALA A C 1
ATOM 773 O O . ALA A 1 97 ? 4.234 20.047 9.781 1 98.94 97 ALA A O 1
ATOM 774 N N . PHE A 1 98 ? 5.414 20.438 11.688 1 98.81 98 PHE A N 1
ATOM 775 C CA . PHE A 1 98 ? 5.316 21.891 11.648 1 98.81 98 PHE A CA 1
ATOM 776 C C . PHE A 1 98 ? 6.695 22.516 11.5 1 98.81 98 PHE A C 1
ATOM 778 O O . PHE A 1 98 ? 7.641 22.125 12.188 1 98.81 98 PHE A O 1
ATOM 785 N N . GLN A 1 99 ? 6.77 23.438 10.594 1 98.62 99 GLN A N 1
ATOM 786 C CA . GLN A 1 99 ? 7.934 24.312 10.641 1 98.62 99 GLN A CA 1
ATOM 787 C C . GLN A 1 99 ? 7.82 25.328 11.789 1 98.62 99 GLN A C 1
ATOM 789 O O . GLN A 1 99 ? 6.766 25.922 11.984 1 98.62 99 GLN A O 1
ATOM 794 N N . VAL A 1 100 ? 8.93 25.453 12.516 1 98.5 100 VAL A N 1
ATOM 795 C CA . VAL A 1 100 ? 8.859 26.344 13.672 1 98.5 100 VAL A CA 1
ATOM 796 C C . VAL A 1 100 ? 10.125 27.203 13.75 1 98.5 100 VAL A C 1
ATOM 798 O O . VAL A 1 100 ? 11.086 26.969 13.016 1 98.5 100 VAL A O 1
ATOM 801 N N . GLU A 1 101 ? 10.047 28.219 14.562 1 97.62 101 GLU A N 1
ATOM 802 C CA . GLU A 1 101 ? 11.18 29 15.039 1 97.62 101 GLU A CA 1
ATOM 803 C C . GLU A 1 101 ? 11.383 28.828 16.547 1 97.62 101 GLU A C 1
ATOM 805 O O . GLU A 1 101 ? 10.422 28.891 17.312 1 97.62 101 GLU A O 1
ATOM 810 N N . ASP A 1 102 ? 12.617 28.469 16.875 1 97.69 102 ASP A N 1
ATOM 811 C CA . ASP A 1 102 ? 13.016 28.219 18.266 1 97.69 102 ASP A CA 1
ATOM 812 C C . ASP A 1 102 ? 12.359 26.953 18.812 1 97.69 102 ASP A C 1
ATOM 814 O O . ASP A 1 102 ? 11.609 27 19.781 1 97.69 102 ASP A O 1
ATOM 818 N N . CYS A 1 103 ? 12.695 25.891 18.281 1 98.25 103 CYS A N 1
ATOM 819 C CA . CYS A 1 103 ? 12.203 24.562 18.609 1 98.25 103 CYS A CA 1
ATOM 820 C C . CYS A 1 103 ? 12.445 24.25 20.078 1 98.25 103 CYS A C 1
ATOM 822 O O . CYS A 1 103 ? 11.547 23.75 20.766 1 98.25 103 CYS A O 1
ATOM 824 N N . ASP A 1 104 ? 13.555 24.625 20.594 1 98.06 104 ASP A N 1
ATOM 825 C CA . ASP A 1 104 ? 13.922 24.344 21.984 1 98.06 104 ASP A CA 1
ATOM 826 C C . ASP A 1 104 ? 12.93 24.984 22.953 1 98.06 104 ASP A C 1
ATOM 828 O O . ASP A 1 104 ? 12.461 24.328 23.891 1 98.06 104 ASP A O 1
ATOM 832 N N . PHE A 1 105 ? 12.641 26.172 22.703 1 97.69 105 PHE A N 1
ATOM 833 C CA . PHE A 1 105 ? 11.734 26.891 23.609 1 97.69 105 PHE A CA 1
ATOM 834 C C . PHE A 1 105 ? 10.336 26.266 23.562 1 97.69 105 PHE A C 1
ATOM 836 O O . PHE A 1 105 ? 9.695 26.094 24.594 1 97.69 105 PHE A O 1
ATOM 843 N N . LEU A 1 106 ? 9.898 26.031 22.375 1 97.88 106 LEU A N 1
ATOM 844 C CA . LEU A 1 106 ? 8.562 25.484 22.203 1 97.88 106 LEU A CA 1
ATOM 845 C C . LEU A 1 106 ? 8.438 24.125 22.906 1 97.88 106 LEU A C 1
ATOM 847 O O . LEU A 1 106 ? 7.434 23.859 23.562 1 97.88 106 LEU A O 1
ATOM 851 N N . ILE A 1 107 ? 9.445 23.297 22.797 1 98.25 107 ILE A N 1
ATOM 852 C CA . ILE A 1 107 ? 9.422 21.969 23.391 1 98.25 107 ILE A CA 1
ATOM 853 C C . ILE A 1 107 ? 9.516 22.078 24.906 1 98.25 107 ILE A C 1
ATOM 855 O O . ILE A 1 107 ? 8.836 21.344 25.625 1 98.25 107 ILE A O 1
ATOM 859 N N . LYS A 1 108 ? 10.367 22.906 25.344 1 97.81 108 LYS A N 1
ATOM 860 C CA . LYS A 1 108 ? 10.469 23.125 26.781 1 97.81 108 LYS A CA 1
ATOM 861 C C . LYS A 1 108 ? 9.125 23.562 27.359 1 97.81 108 LYS A C 1
ATOM 863 O O . LYS A 1 108 ? 8.695 23.047 28.391 1 97.81 108 LYS A O 1
ATOM 868 N N . THR A 1 109 ? 8.531 24.547 26.703 1 96.88 109 THR A N 1
ATOM 869 C CA . THR A 1 109 ? 7.234 25.047 27.141 1 96.88 109 THR A CA 1
ATOM 870 C C . THR A 1 109 ? 6.188 23.938 27.125 1 96.88 109 THR A C 1
ATOM 872 O O . THR A 1 109 ? 5.438 23.766 28.094 1 96.88 109 THR A O 1
ATOM 875 N N . ALA A 1 110 ? 6.102 23.188 26.031 1 98 110 ALA A N 1
ATOM 876 C CA . ALA A 1 110 ? 5.148 22.078 25.922 1 98 110 ALA A CA 1
ATOM 877 C C . ALA A 1 110 ? 5.344 21.062 27.031 1 98 110 ALA A C 1
ATOM 879 O O . ALA A 1 110 ? 4.375 20.609 27.656 1 98 110 ALA A O 1
ATOM 880 N N . LYS A 1 111 ? 6.559 20.734 27.281 1 97.88 111 LYS A N 1
ATOM 881 C CA . LYS A 1 111 ? 6.895 19.766 28.328 1 97.88 111 LYS A CA 1
ATOM 882 C C . LYS A 1 111 ? 6.445 20.266 29.688 1 97.88 111 LYS A C 1
ATOM 884 O O . LYS A 1 111 ? 5.852 19.516 30.469 1 97.88 111 LYS A O 1
ATOM 889 N N . GLU A 1 112 ? 6.719 21.469 30 1 97.5 112 GLU A N 1
ATOM 890 C CA . GLU A 1 112 ? 6.348 22.078 31.281 1 97.5 112 GLU A CA 1
ATOM 891 C C . GLU A 1 112 ? 4.832 22.125 31.453 1 97.5 112 GLU A C 1
ATOM 893 O O . GLU A 1 112 ? 4.332 22.078 32.562 1 97.5 112 GLU A O 1
ATOM 898 N N . ARG A 1 113 ? 4.199 22.109 30.328 1 97.25 113 ARG A N 1
ATOM 899 C CA . ARG A 1 113 ? 2.746 22.25 30.375 1 97.25 113 ARG A CA 1
ATOM 900 C C . ARG A 1 113 ? 2.07 20.891 30.203 1 97.25 113 ARG A C 1
ATOM 902 O O . ARG A 1 113 ? 0.867 20.812 29.953 1 97.25 113 ARG A O 1
ATOM 909 N N . GLY A 1 114 ? 2.865 19.828 30.141 1 97.56 114 GLY A N 1
ATOM 910 C CA . GLY A 1 114 ? 2.287 18.5 30.297 1 97.56 114 GLY A CA 1
ATOM 911 C C . GLY A 1 114 ? 2.334 17.672 29.031 1 97.56 114 GLY A C 1
ATOM 912 O O . GLY A 1 114 ? 1.83 16.547 29 1 97.56 114 GLY A O 1
ATOM 913 N N . ALA A 1 115 ? 2.902 18.156 28.031 1 98.44 115 ALA A N 1
ATOM 914 C CA . ALA A 1 115 ? 2.992 17.375 26.797 1 98.44 115 ALA A CA 1
ATOM 915 C C . ALA A 1 115 ? 3.973 16.219 26.953 1 98.44 115 ALA A C 1
ATOM 917 O O . ALA A 1 115 ? 4.996 16.344 27.625 1 98.44 115 ALA A O 1
ATOM 918 N N . VAL A 1 116 ? 3.652 15.109 26.359 1 98.44 116 VAL A N 1
ATOM 919 C CA . VAL A 1 116 ? 4.57 13.977 26.281 1 98.44 116 VAL A CA 1
ATOM 920 C C . VAL A 1 116 ? 5.539 14.188 25.109 1 98.44 116 VAL A C 1
ATOM 922 O O . VAL A 1 116 ? 5.121 14.266 23.953 1 98.44 116 VAL A O 1
ATOM 925 N N . ILE A 1 117 ? 6.773 14.297 25.516 1 98.56 117 ILE A N 1
ATOM 926 C CA . ILE A 1 117 ? 7.809 14.43 24.5 1 98.56 117 ILE A CA 1
ATOM 927 C C . ILE A 1 117 ? 8.266 13.047 24.031 1 98.56 117 ILE A C 1
ATOM 929 O O . ILE A 1 117 ? 8.867 12.297 24.797 1 98.56 117 ILE A O 1
ATOM 933 N N . VAL A 1 118 ? 7.984 12.68 22.797 1 98.56 118 VAL A N 1
ATOM 934 C CA . VAL A 1 118 ? 8.312 11.383 22.234 1 98.56 118 VAL A CA 1
ATOM 935 C C . VAL A 1 118 ? 9.805 11.312 21.922 1 98.56 118 VAL A C 1
ATOM 937 O O . VAL A 1 118 ? 10.438 10.273 22.125 1 98.56 118 VAL A O 1
ATOM 940 N N . LYS A 1 119 ? 10.344 12.391 21.375 1 98.56 119 LYS A N 1
ATOM 941 C CA . LYS A 1 119 ? 11.766 12.508 21.109 1 98.56 119 LYS A CA 1
ATOM 942 C C . LYS A 1 119 ? 12.266 13.93 21.391 1 98.56 119 LYS A C 1
ATOM 944 O O . LYS A 1 119 ? 11.766 14.891 20.797 1 98.56 119 LYS A O 1
ATOM 949 N N . GLU A 1 120 ? 13.195 13.992 22.234 1 98.62 120 GLU A N 1
ATOM 950 C CA . GLU A 1 120 ? 13.797 15.273 22.594 1 98.62 120 GLU A CA 1
ATOM 951 C C . GLU A 1 120 ? 14.484 15.914 21.391 1 98.62 120 GLU A C 1
ATOM 953 O O . GLU A 1 120 ? 14.828 15.227 20.422 1 98.62 120 GLU A O 1
ATOM 958 N N . PRO A 1 121 ? 14.695 17.25 21.469 1 98.62 121 PRO A N 1
ATOM 959 C CA . PRO A 1 121 ? 15.281 17.953 20.328 1 98.62 121 PRO A CA 1
ATOM 960 C C . PRO A 1 121 ? 16.625 17.375 19.906 1 98.62 121 PRO A C 1
ATOM 962 O O . PRO A 1 121 ? 17.438 17 20.766 1 98.62 121 PRO A O 1
ATOM 965 N N . TRP A 1 122 ? 16.797 17.188 18.641 1 98.62 122 TRP A N 1
ATOM 966 C CA . TRP A 1 122 ? 18.062 16.766 18.062 1 98.62 122 TRP A CA 1
ATOM 967 C C . TRP A 1 122 ? 18.344 17.5 16.75 1 98.62 122 TRP A C 1
ATOM 969 O O . TRP A 1 122 ? 17.438 18.125 16.188 1 98.62 122 TRP A O 1
ATOM 979 N N . VAL A 1 123 ? 19.578 17.484 16.375 1 98.38 123 VAL A N 1
ATOM 980 C CA . VAL A 1 123 ? 19.984 18.188 15.172 1 98.38 123 VAL A CA 1
ATOM 981 C C . VAL A 1 123 ? 20.531 17.203 14.148 1 98.38 123 VAL A C 1
ATOM 983 O O . VAL A 1 123 ? 21.297 16.312 14.5 1 98.38 123 VAL A O 1
ATOM 986 N N . GLU A 1 124 ? 20.016 17.312 12.906 1 97.5 124 GLU A N 1
ATOM 987 C CA . GLU A 1 124 ? 20.641 16.672 11.758 1 97.5 124 GLU A CA 1
ATOM 988 C C . GLU A 1 124 ? 21.234 17.703 10.805 1 97.5 124 GLU A C 1
ATOM 990 O O . GLU A 1 124 ? 20.703 18.797 10.664 1 97.5 124 GLU A O 1
ATOM 995 N N . GLN A 1 125 ? 22.359 17.328 10.203 1 96.12 125 GLN A N 1
ATOM 996 C CA . GLN A 1 125 ? 23.031 18.297 9.344 1 96.12 125 GLN A CA 1
ATOM 997 C C . GLN A 1 125 ? 23.719 17.625 8.172 1 96.12 125 GLN A C 1
ATOM 999 O O . GLN A 1 125 ? 24.047 16.438 8.234 1 96.12 125 GLN A O 1
ATOM 1004 N N . ASP A 1 126 ? 23.797 18.234 7.078 1 94.56 126 ASP A N 1
ATOM 1005 C CA . ASP A 1 126 ? 24.625 17.891 5.926 1 94.56 126 ASP A CA 1
ATOM 1006 C C . ASP A 1 126 ? 25.172 19.141 5.242 1 94.56 126 ASP A C 1
ATOM 1008 O O . ASP A 1 126 ? 25.203 20.219 5.844 1 94.56 126 ASP A O 1
ATOM 1012 N N . SER A 1 127 ? 25.781 18.984 4.059 1 94.62 127 SER A N 1
ATOM 1013 C CA . SER A 1 127 ? 26.438 20.094 3.377 1 94.62 127 SER A CA 1
ATOM 1014 C C . SER A 1 127 ? 25.453 21.203 3.012 1 94.62 127 SER A C 1
ATOM 1016 O O . SER A 1 127 ? 25.844 22.312 2.66 1 94.62 127 SER A O 1
ATOM 1018 N N . HIS A 1 128 ? 24.219 20.891 3.26 1 95.62 128 HIS A N 1
ATOM 1019 C CA . HIS A 1 128 ? 23.219 21.844 2.787 1 95.62 128 HIS A CA 1
ATOM 1020 C C . HIS A 1 128 ? 22.594 22.609 3.949 1 95.62 128 HIS A C 1
ATOM 1022 O O . HIS A 1 128 ? 21.766 23.5 3.736 1 95.62 128 HIS A O 1
ATOM 1028 N N . GLY A 1 129 ? 22.844 22.203 5.172 1 95.94 129 GLY A N 1
ATOM 1029 C CA . GLY A 1 129 ? 22.328 22.953 6.301 1 95.94 129 GLY A CA 1
ATOM 1030 C C . GLY A 1 129 ? 22.109 22.109 7.539 1 95.94 129 GLY A C 1
ATOM 1031 O O . GLY A 1 129 ? 22.484 20.938 7.566 1 95.94 129 GLY A O 1
ATOM 1032 N N . LYS A 1 130 ? 21.609 22.844 8.562 1 97.44 130 LYS A N 1
ATOM 1033 C CA . LYS A 1 130 ? 21.312 22.219 9.852 1 97.44 130 LYS A CA 1
ATOM 1034 C C . LYS A 1 130 ? 19.828 22.344 10.195 1 97.44 130 LYS A C 1
ATOM 1036 O O . LYS A 1 130 ? 19.25 23.422 10.094 1 97.44 130 LYS A O 1
ATOM 1041 N N . VAL A 1 131 ? 19.312 21.188 10.586 1 98.31 131 VAL A N 1
ATOM 1042 C CA . VAL A 1 131 ? 17.891 21.156 10.906 1 98.31 131 VAL A CA 1
ATOM 1043 C C . VAL A 1 131 ? 17.688 20.562 12.297 1 98.31 131 VAL A C 1
ATOM 1045 O O . VAL A 1 131 ? 18.25 19.516 12.625 1 98.31 131 VAL A O 1
ATOM 1048 N N . LYS A 1 132 ? 16.922 21.234 13.141 1 98.62 132 LYS A N 1
ATOM 1049 C CA . LYS A 1 132 ? 16.562 20.734 14.469 1 98.62 132 LYS A CA 1
ATOM 1050 C C . LYS A 1 132 ? 15.164 20.125 14.461 1 98.62 132 LYS A C 1
ATOM 1052 O O . LYS A 1 132 ? 14.242 20.672 13.852 1 98.62 132 LYS A O 1
ATOM 1057 N N . TYR A 1 133 ? 15.055 19.031 15.172 1 98.69 133 TYR A N 1
ATOM 1058 C CA . TYR A 1 133 ? 13.797 18.297 15.258 1 98.69 133 TYR A CA 1
ATOM 1059 C C . TYR A 1 133 ? 13.375 18.094 16.703 1 98.69 133 TYR A C 1
ATOM 1061 O O . TYR A 1 133 ? 14.211 18.125 17.609 1 98.69 133 TYR A O 1
ATOM 1069 N N . ALA A 1 134 ? 12.133 17.906 16.906 1 98.88 134 ALA A N 1
ATOM 1070 C CA . ALA A 1 134 ? 11.562 17.344 18.141 1 98.88 134 ALA A CA 1
ATOM 1071 C C . ALA A 1 134 ? 10.195 16.719 17.875 1 98.88 134 ALA A C 1
ATOM 1073 O O . ALA A 1 134 ? 9.492 17.125 16.938 1 98.88 134 ALA A O 1
ATOM 1074 N N . VAL A 1 135 ? 9.891 15.727 18.656 1 98.88 135 VAL A N 1
ATOM 1075 C CA . VAL A 1 135 ? 8.625 15.039 18.422 1 98.88 135 VAL A CA 1
ATOM 1076 C C . VAL A 1 135 ? 7.785 15.047 19.703 1 98.88 135 VAL A C 1
ATOM 1078 O O . VAL A 1 135 ? 8.281 14.695 20.781 1 98.88 135 VAL A O 1
ATOM 1081 N N . VAL A 1 136 ? 6.531 15.469 19.562 1 98.81 136 VAL A N 1
ATOM 1082 C CA . VAL A 1 136 ? 5.598 15.492 20.688 1 98.81 136 VAL A CA 1
ATOM 1083 C C . VAL A 1 136 ? 4.371 14.648 20.344 1 98.81 136 VAL A C 1
ATOM 1085 O O . VAL A 1 136 ? 3.955 14.578 19.188 1 98.81 136 VAL A O 1
ATOM 1088 N N . GLN A 1 137 ? 3.803 14.031 21.375 1 98.5 137 GLN A N 1
ATOM 1089 C CA . GLN A 1 137 ? 2.602 13.219 21.203 1 98.5 137 GLN A CA 1
ATOM 1090 C C . GLN A 1 137 ? 1.344 14.078 21.25 1 98.5 137 GLN A C 1
ATOM 1092 O O . GLN A 1 137 ? 1.235 14.977 22.094 1 98.5 137 GLN A O 1
ATOM 1097 N N . THR A 1 138 ? 0.465 13.898 20.312 1 98.12 138 THR A N 1
ATOM 1098 C CA . THR A 1 138 ? -0.865 14.484 20.406 1 98.12 138 THR A CA 1
ATOM 1099 C C . THR A 1 138 ? -1.919 13.414 20.656 1 98.12 138 THR A C 1
ATOM 1101 O O . THR A 1 138 ? -1.869 12.703 21.656 1 98.12 138 THR A O 1
ATOM 1104 N N . TYR A 1 139 ? -2.998 13.273 19.781 1 98.12 139 TYR A N 1
ATOM 1105 C CA . TYR A 1 139 ? -4.07 12.32 20.047 1 98.12 139 TYR A CA 1
ATOM 1106 C C . TYR A 1 139 ? -3.73 10.953 19.469 1 98.12 139 TYR A C 1
ATOM 1108 O O . TYR A 1 139 ? -3.168 10.852 18.375 1 98.12 139 TYR A O 1
ATOM 1116 N N . GLY A 1 140 ? -4.133 9.914 20.25 1 97.38 140 GLY A N 1
ATOM 1117 C CA . GLY A 1 140 ? -3.873 8.555 19.797 1 97.38 140 GLY A CA 1
ATOM 1118 C C . GLY A 1 140 ? -2.406 8.289 19.531 1 97.38 140 GLY A C 1
ATOM 1119 O O . GLY A 1 140 ? -1.552 8.57 20.375 1 97.38 140 GLY A O 1
ATOM 1120 N N . ASP A 1 141 ? -2.146 7.707 18.375 1 97.25 141 ASP A N 1
ATOM 1121 C CA . ASP A 1 141 ? -0.782 7.367 17.984 1 97.25 141 ASP A CA 1
ATOM 1122 C C . ASP A 1 141 ? -0.176 8.453 17.094 1 97.25 141 ASP A C 1
ATOM 1124 O O . ASP A 1 141 ? 0.946 8.312 16.609 1 97.25 141 ASP A O 1
ATOM 1128 N N . THR A 1 142 ? -0.905 9.531 16.891 1 98.25 142 THR A N 1
ATOM 1129 C CA . THR A 1 142 ? -0.437 10.625 16.047 1 98.25 142 THR A CA 1
ATOM 1130 C C . THR A 1 142 ? 0.58 11.484 16.797 1 98.25 142 THR A C 1
ATOM 1132 O O . THR A 1 142 ? 0.43 11.742 18 1 98.25 142 THR A O 1
ATOM 1135 N N . THR A 1 143 ? 1.584 11.945 16.016 1 98.81 143 THR A N 1
ATOM 1136 C CA . THR A 1 143 ? 2.605 12.812 16.594 1 98.81 143 THR A CA 1
ATOM 1137 C C . THR A 1 143 ? 2.766 14.086 15.766 1 98.81 143 THR A C 1
ATOM 1139 O O . THR A 1 143 ? 2.273 14.164 14.641 1 98.81 143 THR A O 1
ATOM 1142 N N . HIS A 1 144 ? 3.328 15.078 16.375 1 98.88 144 HIS A N 1
ATOM 1143 C CA . HIS A 1 144 ? 3.83 16.25 15.688 1 98.88 144 HIS A CA 1
ATOM 1144 C C . HIS A 1 144 ? 5.352 16.312 15.734 1 98.88 144 HIS A C 1
ATOM 1146 O O . HIS A 1 144 ? 5.953 16.109 16.797 1 98.88 144 HIS A O 1
ATOM 1152 N N . THR A 1 145 ? 5.934 16.531 14.617 1 98.94 145 THR A N 1
ATOM 1153 C CA . THR A 1 145 ? 7.355 16.859 14.562 1 98.94 145 THR A CA 1
ATOM 1154 C C . THR A 1 145 ? 7.551 18.359 14.375 1 98.94 145 THR A C 1
ATOM 1156 O O . THR A 1 145 ? 6.973 18.953 13.461 1 98.94 145 THR A O 1
ATOM 1159 N N . LEU A 1 146 ? 8.266 18.953 15.289 1 98.88 146 LEU A N 1
ATOM 1160 C CA . LEU A 1 146 ? 8.703 20.344 15.109 1 98.88 146 LEU A CA 1
ATOM 1161 C C . LEU A 1 146 ? 10.023 20.391 14.352 1 98.88 146 LEU A C 1
ATOM 1163 O O . LEU A 1 146 ? 10.977 19.688 14.703 1 98.88 146 LEU A O 1
ATOM 1167 N N . ILE A 1 147 ? 10.062 21.203 13.336 1 98.75 147 ILE A N 1
ATOM 1168 C CA . ILE A 1 147 ? 11.234 21.312 12.477 1 98.75 147 ILE A CA 1
ATOM 1169 C C . ILE A 1 147 ? 11.711 22.766 12.422 1 98.75 147 ILE A C 1
ATOM 1171 O O . ILE A 1 147 ? 10.961 23.656 12.016 1 98.75 147 ILE A O 1
ATOM 1175 N N . GLU A 1 148 ? 12.938 23.016 12.742 1 98.62 148 GLU A N 1
ATOM 1176 C CA . GLU A 1 148 ? 13.539 24.344 12.695 1 98.62 148 GLU A CA 1
ATOM 1177 C C . GLU A 1 148 ? 14.789 24.344 11.82 1 98.62 148 GLU A C 1
ATOM 1179 O O . GLU A 1 148 ? 15.672 23.516 11.992 1 98.62 148 GLU A O 1
ATOM 1184 N N . TYR A 1 149 ? 14.875 25.266 10.898 1 97.5 149 TYR A N 1
ATOM 1185 C CA . TYR A 1 149 ? 16.094 25.516 10.141 1 97.5 149 TYR A CA 1
ATOM 1186 C C . TYR A 1 149 ? 17.031 26.453 10.906 1 97.5 149 TYR A C 1
ATOM 1188 O O . TYR A 1 149 ? 16.734 27.625 11.086 1 97.5 149 TYR A O 1
ATOM 1196 N N . LEU A 1 150 ? 18.172 25.953 11.227 1 96.06 150 LEU A N 1
ATOM 1197 C CA . LEU A 1 150 ? 19.031 26.656 12.172 1 96.06 150 LEU A CA 1
ATOM 1198 C C . LEU A 1 150 ? 19.922 27.672 11.453 1 96.06 150 LEU A C 1
ATOM 1200 O O . LEU A 1 150 ? 20.328 28.672 12.047 1 96.06 150 LEU A O 1
ATOM 1204 N N . THR A 1 151 ? 20.312 27.422 10.289 1 91.06 151 THR A N 1
ATOM 1205 C CA . THR A 1 151 ? 21.25 28.281 9.562 1 91.06 151 THR A CA 1
ATOM 1206 C C . THR A 1 151 ? 20.578 28.922 8.352 1 91.06 151 THR A C 1
ATOM 1208 O O . THR A 1 151 ? 21.156 28.969 7.27 1 91.06 151 THR A O 1
ATOM 1211 N N . GLY A 1 152 ? 19.344 29.312 8.555 1 88.5 152 GLY A N 1
ATOM 1212 C CA . GLY A 1 152 ? 18.578 29.766 7.41 1 88.5 152 GLY A CA 1
ATOM 1213 C C . GLY A 1 152 ? 17.844 28.641 6.691 1 88.5 152 GLY A C 1
ATOM 1214 O O . GLY A 1 152 ? 17.828 27.516 7.168 1 88.5 152 GLY A O 1
ATOM 1215 N N . PRO A 1 153 ? 17.266 29.031 5.617 1 88.75 153 PRO A N 1
ATOM 1216 C CA . PRO A 1 153 ? 16.562 27.984 4.875 1 88.75 153 PRO A CA 1
ATOM 1217 C C . PRO A 1 153 ? 17.484 26.828 4.473 1 88.75 153 PRO A C 1
ATOM 1219 O O . PRO A 1 153 ? 18.641 27.047 4.121 1 88.75 153 PRO A O 1
ATOM 1222 N N . TYR A 1 154 ? 16.984 25.656 4.727 1 94.06 154 TYR A N 1
ATOM 1223 C CA . TYR A 1 154 ? 17.719 24.469 4.281 1 94.06 154 TYR A CA 1
ATOM 1224 C C . TYR A 1 154 ? 17.859 24.453 2.764 1 94.06 154 TYR A C 1
ATOM 1226 O O . TYR A 1 154 ? 16.859 24.609 2.045 1 94.06 154 TYR A O 1
ATOM 1234 N N . LYS A 1 155 ? 19.031 24.219 2.234 1 93.62 155 LYS A N 1
ATOM 1235 C CA . LYS A 1 155 ? 19.297 24.406 0.81 1 93.62 155 LYS A CA 1
ATOM 1236 C C . LYS A 1 155 ? 19.25 23.062 0.075 1 93.62 155 LYS A C 1
ATOM 1238 O O . LYS A 1 155 ? 19.391 23.016 -1.149 1 93.62 155 LYS A O 1
ATOM 1243 N N . GLY A 1 156 ? 19.125 22.047 0.759 1 93.25 156 GLY A N 1
ATOM 1244 C CA . GLY A 1 156 ? 19.078 20.734 0.128 1 93.25 156 GLY A CA 1
ATOM 1245 C C . GLY A 1 156 ? 17.688 20.359 -0.364 1 93.25 156 GLY A C 1
ATOM 1246 O O . GLY A 1 156 ? 16.781 21.188 -0.397 1 93.25 156 GLY A O 1
ATOM 1247 N N . LEU A 1 157 ? 17.5 19.188 -0.881 1 92.44 157 LEU A N 1
ATOM 1248 C CA . LEU A 1 157 ? 16.312 18.672 -1.543 1 92.44 157 LEU A CA 1
ATOM 1249 C C . LEU A 1 157 ? 15.125 18.656 -0.582 1 92.44 157 LEU A C 1
ATOM 1251 O O . LEU A 1 157 ? 14.07 19.219 -0.871 1 92.44 157 LEU A O 1
ATOM 1255 N N . PHE A 1 158 ? 15.078 18.109 0.496 1 96.5 158 PHE A N 1
ATOM 1256 C CA . PHE A 1 158 ? 13.992 17.938 1.45 1 96.5 158 PHE A CA 1
ATOM 1257 C C . PHE A 1 158 ? 14.484 18.156 2.875 1 96.5 158 PHE A C 1
ATOM 1259 O O . PHE A 1 158 ? 14.344 19.266 3.42 1 96.5 158 PHE A O 1
ATOM 1266 N N . LEU A 1 159 ? 15.094 17.281 3.352 1 97.62 159 LEU A N 1
ATOM 1267 C CA . LEU A 1 159 ? 15.711 17.281 4.676 1 97.62 159 LEU A CA 1
ATOM 1268 C C . LEU A 1 159 ? 17.047 16.562 4.648 1 97.62 159 LEU A C 1
ATOM 1270 O O . LEU A 1 159 ? 17.344 15.828 3.699 1 97.62 159 LEU A O 1
ATOM 1274 N N . PRO A 1 160 ? 17.891 16.859 5.664 1 96.69 160 PRO A N 1
ATOM 1275 C CA . PRO A 1 160 ? 19.172 16.141 5.672 1 96.69 160 PRO A CA 1
ATOM 1276 C C . PRO A 1 160 ? 19 14.625 5.547 1 96.69 160 PRO A C 1
ATOM 1278 O O . PRO A 1 160 ? 18.141 14.039 6.219 1 96.69 160 PRO A O 1
ATOM 1281 N N . GLY A 1 161 ? 19.781 14.055 4.641 1 94.31 161 GLY A N 1
ATOM 1282 C CA . GLY A 1 161 ? 19.766 12.602 4.492 1 94.31 161 GLY A CA 1
ATOM 1283 C C . GLY A 1 161 ? 18.953 12.141 3.299 1 94.31 161 GLY A C 1
ATOM 1284 O O . GLY A 1 161 ? 19.078 10.992 2.865 1 94.31 161 GLY A O 1
ATOM 1285 N N . TYR A 1 162 ? 18.125 12.961 2.814 1 96.5 162 TYR A N 1
ATOM 1286 C CA . TYR A 1 162 ? 17.344 12.602 1.643 1 96.5 162 TYR A CA 1
ATOM 1287 C C . TYR A 1 162 ? 18.109 12.883 0.358 1 96.5 162 TYR A C 1
ATOM 1289 O O . TYR A 1 162 ? 18.844 13.867 0.273 1 96.5 162 TYR A O 1
ATOM 1297 N N . LYS A 1 163 ? 17.906 11.992 -0.594 1 93.19 163 LYS A N 1
ATOM 1298 C CA . LYS A 1 163 ? 18.531 12.117 -1.91 1 93.19 163 LYS A CA 1
ATOM 1299 C C . LYS A 1 163 ? 17.469 12.172 -3.012 1 93.19 163 LYS A C 1
ATOM 1301 O O . LYS A 1 163 ? 16.281 12.008 -2.744 1 93.19 163 LYS A O 1
ATOM 1306 N N . GLU A 1 164 ? 17.969 12.43 -4.203 1 90.88 164 GLU A N 1
ATOM 1307 C CA . GLU A 1 164 ? 17.078 12.438 -5.352 1 90.88 164 GLU A CA 1
ATOM 1308 C C . GLU A 1 164 ? 16.422 11.07 -5.543 1 90.88 164 GLU A C 1
ATOM 1310 O O . GLU A 1 164 ? 17.062 10.031 -5.34 1 90.88 164 GLU A O 1
ATOM 1315 N N . PRO A 1 165 ? 15.109 11.148 -5.93 1 85.38 165 PRO A N 1
ATOM 1316 C CA . PRO A 1 165 ? 14.453 9.867 -6.211 1 85.38 165 PRO A CA 1
ATOM 1317 C C . PRO A 1 165 ? 15.227 9.016 -7.207 1 85.38 165 PRO A C 1
ATOM 1319 O O . PRO A 1 165 ? 15.828 9.547 -8.141 1 85.38 165 PRO A O 1
ATOM 1322 N N . LEU A 1 166 ? 15.102 7.762 -6.98 1 69.06 166 LEU A N 1
ATOM 1323 C CA . LEU A 1 166 ? 15.852 6.812 -7.797 1 69.06 166 LEU A CA 1
ATOM 1324 C C . LEU A 1 166 ? 15.258 6.719 -9.203 1 69.06 166 LEU A C 1
ATOM 1326 O O . LEU A 1 166 ? 15.945 6.332 -10.148 1 69.06 166 LEU A O 1
ATOM 1330 N N . PHE A 1 167 ? 13.969 6.996 -9.273 1 69.31 167 PHE A N 1
ATOM 1331 C CA . PHE A 1 167 ? 13.227 6.832 -10.523 1 69.31 167 PHE A CA 1
ATOM 1332 C C . PHE A 1 167 ? 12.133 7.887 -10.641 1 69.31 167 PHE A C 1
ATOM 1334 O O . PHE A 1 167 ? 11.484 8.227 -9.648 1 69.31 167 PHE A O 1
ATOM 1341 N N . ARG A 1 168 ? 12.109 8.461 -11.867 1 72.12 168 ARG A N 1
ATOM 1342 C CA . ARG A 1 168 ? 10.984 9.336 -12.188 1 72.12 168 ARG A CA 1
ATOM 1343 C C . ARG A 1 168 ? 10.117 8.734 -13.289 1 72.12 168 ARG A C 1
ATOM 1345 O O . ARG A 1 168 ? 10.602 8.461 -14.383 1 72.12 168 ARG A O 1
ATOM 1352 N N . ASP A 1 169 ? 8.93 8.484 -12.984 1 74.12 169 ASP A N 1
ATOM 1353 C CA . ASP A 1 169 ? 7.977 7.887 -13.914 1 74.12 169 ASP A CA 1
ATOM 1354 C C . ASP A 1 169 ? 7.691 8.82 -15.086 1 74.12 169 ASP A C 1
ATOM 1356 O O . ASP A 1 169 ? 7.129 9.906 -14.898 1 74.12 169 ASP A O 1
ATOM 1360 N N . PRO A 1 170 ? 7.961 8.438 -16.312 1 70.06 170 PRO A N 1
ATOM 1361 C CA . PRO A 1 170 ? 7.773 9.312 -17.469 1 70.06 170 PRO A CA 1
ATOM 1362 C C . PRO A 1 170 ? 6.301 9.602 -17.766 1 70.06 170 PRO A C 1
ATOM 1364 O O . PRO A 1 170 ? 5.98 10.609 -18.391 1 70.06 170 PRO A O 1
ATOM 1367 N N . VAL A 1 171 ? 5.496 8.773 -17.344 1 71.69 171 VAL A N 1
ATOM 1368 C CA . VAL A 1 171 ? 4.07 8.938 -17.609 1 71.69 171 VAL A CA 1
ATOM 1369 C C . VAL A 1 171 ? 3.555 10.188 -16.891 1 71.69 171 VAL A C 1
ATOM 1371 O O . VAL A 1 171 ? 2.604 10.82 -17.344 1 71.69 171 VAL A O 1
ATOM 1374 N N . LEU A 1 172 ? 4.203 10.508 -15.805 1 80.62 172 LEU A N 1
ATOM 1375 C CA . LEU A 1 172 ? 3.729 11.617 -14.984 1 80.62 172 LEU A CA 1
ATOM 1376 C C . LEU A 1 172 ? 3.713 12.914 -15.781 1 80.62 172 LEU A C 1
ATOM 1378 O O . LEU A 1 172 ? 2.811 13.742 -15.617 1 80.62 172 LEU A O 1
ATOM 1382 N N . ALA A 1 173 ? 4.664 13.023 -16.656 1 77.06 173 ALA A N 1
ATOM 1383 C CA . ALA A 1 173 ? 4.773 14.242 -17.453 1 77.06 173 ALA A CA 1
ATOM 1384 C C . ALA A 1 173 ? 3.625 14.352 -18.453 1 77.06 173 ALA A C 1
ATOM 1386 O O . ALA A 1 173 ? 3.338 15.438 -18.969 1 77.06 173 ALA A O 1
ATOM 1387 N N . LYS A 1 174 ? 3.002 13.25 -18.719 1 72.75 174 LYS A N 1
ATOM 1388 C CA . LYS A 1 174 ? 1.937 13.219 -19.719 1 72.75 174 LYS A CA 1
ATOM 1389 C C . LYS A 1 174 ? 0.568 13.391 -19.078 1 72.75 174 LYS A C 1
ATOM 1391 O O . LYS A 1 174 ? -0.437 13.57 -19.766 1 72.75 174 LYS A O 1
ATOM 1396 N N . LEU A 1 175 ? 0.572 13.336 -17.797 1 78.81 175 LEU A N 1
ATOM 1397 C CA . LEU A 1 175 ? -0.691 13.469 -17.078 1 78.81 175 LEU A CA 1
ATOM 1398 C C . LEU A 1 175 ? -1.087 14.93 -16.938 1 78.81 175 LEU A C 1
ATOM 1400 O O . LEU A 1 175 ? -0.223 15.812 -16.875 1 78.81 175 LEU A O 1
ATOM 1404 N N . PRO A 1 176 ? -2.379 15.172 -16.891 1 72.5 176 PRO A N 1
ATOM 1405 C CA . PRO A 1 176 ? -2.824 16.547 -16.703 1 72.5 176 PRO A CA 1
ATOM 1406 C C . PRO A 1 176 ? -2.422 17.109 -15.336 1 72.5 176 PRO A C 1
ATOM 1408 O O . PRO A 1 176 ? -2.391 16.375 -14.344 1 72.5 176 PRO A O 1
ATOM 1411 N N . PRO A 1 177 ? -2.225 18.391 -15.352 1 76.06 177 PRO A N 1
ATOM 1412 C CA . PRO A 1 177 ? -1.923 19 -14.055 1 76.06 177 PRO A CA 1
ATOM 1413 C C . PRO A 1 177 ? -3.127 19.031 -13.117 1 76.06 177 PRO A C 1
ATOM 1415 O O . PRO A 1 177 ? -4.27 19.125 -13.57 1 76.06 177 PRO A O 1
ATOM 1418 N N . VAL A 1 178 ? -3.002 18.953 -11.742 1 74.62 178 VAL A N 1
ATOM 1419 C CA . VAL A 1 178 ? -4.094 18.875 -10.781 1 74.62 178 VAL A CA 1
ATOM 1420 C C . VAL A 1 178 ? -4.195 20.188 -10.008 1 74.62 178 VAL A C 1
ATOM 1422 O O . VAL A 1 178 ? -5.254 20.531 -9.469 1 74.62 178 VAL A O 1
ATOM 1425 N N . TYR A 1 179 ? -3.229 21.047 -9.859 1 77.69 179 TYR A N 1
ATOM 1426 C CA . TYR A 1 179 ? -3.199 22.422 -9.359 1 77.69 179 TYR A CA 1
ATOM 1427 C C . TYR A 1 179 ? -3.439 22.453 -7.852 1 77.69 179 TYR A C 1
ATOM 1429 O O . TYR A 1 179 ? -4.254 23.25 -7.367 1 77.69 179 TYR A O 1
ATOM 1437 N N . LEU A 1 180 ? -2.943 21.516 -7.09 1 83.12 180 LEU A N 1
ATOM 1438 C CA . LEU A 1 180 ? -2.922 21.609 -5.633 1 83.12 180 LEU A CA 1
ATOM 1439 C C . LEU A 1 180 ? -1.776 22.5 -5.164 1 83.12 180 LEU A C 1
ATOM 1441 O O . LEU A 1 180 ? -0.673 22.438 -5.711 1 83.12 180 LEU A O 1
ATOM 1445 N N . HIS A 1 181 ? -2.055 23.312 -4.125 1 85.62 181 HIS A N 1
ATOM 1446 C CA . HIS A 1 181 ? -1.068 24.359 -3.836 1 85.62 181 HIS A CA 1
ATOM 1447 C C . HIS A 1 181 ? -0.494 24.188 -2.434 1 85.62 181 HIS A C 1
ATOM 1449 O O . HIS A 1 181 ? 0.725 24.203 -2.25 1 85.62 181 HIS A O 1
ATOM 1455 N N . PHE A 1 182 ? -1.33 24.109 -1.434 1 88 182 PHE A N 1
ATOM 1456 C CA . PHE A 1 182 ? -0.85 24 -0.062 1 88 182 PHE A CA 1
ATOM 1457 C C . PHE A 1 182 ? -1.87 23.281 0.812 1 88 182 PHE A C 1
ATOM 1459 O O . PHE A 1 182 ? -3.012 23.062 0.396 1 88 182 PHE A O 1
ATOM 1466 N N . ILE A 1 183 ? -1.396 22.781 1.966 1 88.31 183 ILE A N 1
ATOM 1467 C CA . ILE A 1 183 ? -2.27 22.172 2.955 1 88.31 183 ILE A CA 1
ATOM 1468 C C . ILE A 1 183 ? -3.111 23.234 3.645 1 88.31 183 ILE A C 1
ATOM 1470 O O . ILE A 1 183 ? -2.572 24.141 4.293 1 88.31 183 ILE A O 1
ATOM 1474 N N . ASP A 1 184 ? -4.406 23.109 3.439 1 82.69 184 ASP A N 1
ATOM 1475 C CA . ASP A 1 184 ? -5.297 24.078 4.07 1 82.69 184 ASP A CA 1
ATOM 1476 C C . ASP A 1 184 ? -5.516 23.734 5.543 1 82.69 184 ASP A C 1
ATOM 1478 O O . ASP A 1 184 ? -5.359 24.594 6.414 1 82.69 184 ASP A O 1
ATOM 1482 N N . HIS A 1 185 ? -5.957 22.562 5.797 1 85.25 185 HIS A N 1
ATOM 1483 C CA . HIS A 1 185 ? -6.133 22.109 7.172 1 85.25 185 HIS A CA 1
ATOM 1484 C C . HIS A 1 185 ? -6.094 20.578 7.262 1 85.25 185 HIS A C 1
ATOM 1486 O O . HIS A 1 185 ? -6.172 19.891 6.242 1 85.25 185 HIS A O 1
ATOM 1492 N N . ILE A 1 186 ? -5.898 20.094 8.477 1 89.19 186 ILE A N 1
ATOM 1493 C CA . ILE A 1 186 ? -5.883 18.656 8.766 1 89.19 186 ILE A CA 1
ATOM 1494 C C . ILE A 1 186 ? -6.875 18.359 9.883 1 89.19 186 ILE A C 1
ATOM 1496 O O . ILE A 1 186 ? -6.855 19 10.938 1 89.19 186 ILE A O 1
ATOM 1500 N N . VAL A 1 187 ? -7.699 17.344 9.625 1 86.25 187 VAL A N 1
ATOM 1501 C CA . VAL A 1 187 ? -8.773 17.047 10.562 1 86.25 187 VAL A CA 1
ATOM 1502 C C . VAL A 1 187 ? -8.414 15.828 11.398 1 86.25 187 VAL A C 1
ATOM 1504 O O . VAL A 1 187 ? -8.094 14.773 10.852 1 86.25 187 VAL A O 1
ATOM 1507 N N . GLY A 1 188 ? -8.5 16.016 12.719 1 93 188 GLY A N 1
ATOM 1508 C CA . GLY A 1 188 ? -8.367 14.914 13.656 1 93 188 GLY A CA 1
ATOM 1509 C C . GLY A 1 188 ? -9.695 14.477 14.242 1 93 188 GLY A C 1
ATOM 1510 O O . GLY A 1 188 ? -10.406 15.273 14.859 1 93 188 GLY A O 1
ATOM 1511 N N . ASN A 1 189 ? -10.07 13.227 13.984 1 91.88 189 ASN A N 1
ATOM 1512 C CA . ASN A 1 189 ? -11.289 12.664 14.555 1 91.88 189 ASN A CA 1
ATOM 1513 C C . ASN A 1 189 ? -11.016 11.945 15.867 1 91.88 189 ASN A C 1
ATOM 1515 O O . ASN A 1 189 ? -10.023 11.219 15.992 1 91.88 189 ASN A O 1
ATOM 1519 N N . GLN A 1 190 ? -11.898 12.242 16.828 1 96.06 190 GLN A N 1
ATOM 1520 C CA . GLN A 1 190 ? -11.781 11.711 18.188 1 96.06 190 GLN A CA 1
ATOM 1521 C C . GLN A 1 190 ? -13.008 10.883 18.547 1 96.06 190 GLN A C 1
ATOM 1523 O O . GLN A 1 190 ? -14.086 11.078 18 1 96.06 190 GLN A O 1
ATOM 1528 N N . PRO A 1 191 ? -12.734 9.891 19.578 1 95.62 191 PRO A N 1
ATOM 1529 C CA . PRO A 1 191 ? -13.922 9.297 20.203 1 95.62 191 PRO A CA 1
ATOM 1530 C C . PRO A 1 191 ? -14.773 10.312 20.953 1 95.62 191 PRO A C 1
ATOM 1532 O O . PRO A 1 191 ? -14.352 11.461 21.141 1 95.62 191 PRO A O 1
ATOM 1535 N N . ASP A 1 192 ? -15.938 9.82 21.359 1 93.25 192 ASP A N 1
ATOM 1536 C CA . ASP A 1 192 ? -16.875 10.68 22.078 1 93.25 192 ASP A CA 1
ATOM 1537 C C . ASP A 1 192 ? -16.219 11.266 23.328 1 93.25 192 ASP A C 1
ATOM 1539 O O . ASP A 1 192 ? -15.492 10.578 24.047 1 93.25 192 ASP A O 1
ATOM 1543 N N . ASP A 1 193 ? -16.422 12.586 23.484 1 94.5 193 ASP A N 1
ATOM 1544 C CA . ASP A 1 193 ? -16.016 13.359 24.656 1 94.5 193 ASP A CA 1
ATOM 1545 C C . ASP A 1 193 ? -14.516 13.586 24.688 1 94.5 193 ASP A C 1
ATOM 1547 O O . ASP A 1 193 ? -13.945 13.898 25.734 1 94.5 193 ASP A O 1
ATOM 1551 N N . GLN A 1 194 ? -13.883 13.414 23.562 1 96.75 194 GLN A N 1
ATOM 1552 C CA . GLN A 1 194 ? -12.438 13.625 23.562 1 96.75 194 GLN A CA 1
ATOM 1553 C C . GLN A 1 194 ? -12.062 14.859 22.75 1 96.75 194 GLN A C 1
ATOM 1555 O O . GLN A 1 194 ? -10.898 15.25 22.719 1 96.75 194 GLN A O 1
ATOM 1560 N N . MET A 1 195 ? -12.961 15.492 22.141 1 95.31 195 MET A N 1
ATOM 1561 C CA . MET A 1 195 ? -12.711 16.688 21.344 1 95.31 195 MET A CA 1
ATOM 1562 C C . MET A 1 195 ? -12.164 17.812 22.219 1 95.31 195 MET A C 1
ATOM 1564 O O . MET A 1 195 ? -11.148 18.422 21.891 1 95.31 195 MET A O 1
ATOM 1568 N N . VAL A 1 196 ? -12.828 18.094 23.312 1 95.94 196 VAL A N 1
ATOM 1569 C CA . VAL A 1 196 ? -12.477 19.219 24.172 1 95.94 196 VAL A CA 1
ATOM 1570 C C . VAL A 1 196 ? -11.117 18.969 24.828 1 95.94 196 VAL A C 1
ATOM 1572 O O . VAL A 1 196 ? -10.219 19.812 24.75 1 95.94 196 VAL A O 1
ATOM 1575 N N . PRO A 1 197 ? -10.906 17.766 25.406 1 97.81 197 PRO A N 1
ATOM 1576 C CA . PRO A 1 197 ? -9.586 17.516 26 1 97.81 197 PRO A CA 1
ATOM 1577 C C . PRO A 1 197 ? -8.445 17.688 25 1 97.81 197 PRO A C 1
ATOM 1579 O O . PRO A 1 197 ? -7.398 18.234 25.344 1 97.81 197 PRO A O 1
ATOM 1582 N N . ILE A 1 198 ? -8.594 17.25 23.844 1 98.25 198 ILE A N 1
ATOM 1583 C CA . ILE A 1 198 ? -7.543 17.359 22.844 1 98.25 198 ILE A CA 1
ATOM 1584 C C . ILE A 1 198 ? -7.367 18.812 22.422 1 98.25 198 ILE A C 1
ATOM 1586 O O . ILE A 1 198 ? -6.238 19.281 22.234 1 98.25 198 ILE A O 1
ATOM 1590 N N . SER A 1 199 ? -8.445 19.547 22.203 1 96.06 199 SER A N 1
ATOM 1591 C CA . SER A 1 199 ? -8.352 20.969 21.906 1 96.06 199 SER A CA 1
ATOM 1592 C C . SER A 1 199 ? -7.629 21.719 23.016 1 96.06 199 SER A C 1
ATOM 1594 O O . SER A 1 199 ? -6.793 22.594 22.75 1 96.06 199 SER A O 1
ATOM 1596 N N . ASP A 1 200 ? -8.008 21.359 24.219 1 97 200 ASP A N 1
ATOM 1597 C CA . ASP A 1 200 ? -7.348 21.953 25.359 1 97 200 ASP A CA 1
ATOM 1598 C C . ASP A 1 200 ? -5.844 21.688 25.344 1 97 200 ASP A C 1
ATOM 1600 O O . ASP A 1 200 ? -5.043 22.547 25.719 1 97 200 ASP A O 1
ATOM 1604 N N . TRP A 1 201 ? -5.523 20.484 25 1 98.12 201 TRP A N 1
ATOM 1605 C CA . TRP A 1 201 ? -4.109 20.141 24.906 1 98.12 201 TRP A CA 1
ATOM 1606 C C . TRP A 1 201 ? -3.379 21.047 23.938 1 98.12 201 TRP A C 1
ATOM 1608 O O . TRP A 1 201 ? -2.283 21.531 24.234 1 98.12 201 TRP A O 1
ATOM 1618 N N . TYR A 1 202 ? -3.891 21.312 22.781 1 97.69 202 TYR A N 1
ATOM 1619 C CA . TYR A 1 202 ? -3.27 22.188 21.797 1 97.69 202 TYR A CA 1
ATOM 1620 C C . TYR A 1 202 ? -3.109 23.609 22.359 1 97.69 202 TYR A C 1
ATOM 1622 O O . TYR A 1 202 ? -2.094 24.266 22.125 1 97.69 202 TYR A O 1
ATOM 1630 N N . GLN A 1 203 ? -4.094 24.031 23.047 1 95.81 203 GLN A N 1
ATOM 1631 C CA . GLN A 1 203 ? -4.051 25.375 23.625 1 95.81 203 GLN A CA 1
ATOM 1632 C C . GLN A 1 203 ? -2.996 25.469 24.719 1 95.81 203 GLN A C 1
ATOM 1634 O O . GLN A 1 203 ? -2.207 26.406 24.766 1 95.81 203 GLN A O 1
ATOM 1639 N N . LYS A 1 204 ? -3.018 24.5 25.562 1 96.06 204 LYS A N 1
ATOM 1640 C CA . LYS A 1 204 ? -2.141 24.516 26.719 1 96.06 204 LYS A CA 1
ATOM 1641 C C . LYS A 1 204 ? -0.696 24.203 26.328 1 96.06 204 LYS A C 1
ATOM 1643 O O . LYS A 1 204 ? 0.211 24.984 26.641 1 96.06 204 LYS A O 1
ATOM 1648 N N . CYS A 1 205 ? -0.495 23.125 25.625 1 97.19 205 CYS A N 1
ATOM 1649 C CA . CYS A 1 205 ? 0.85 22.609 25.406 1 97.19 205 CYS A CA 1
ATOM 1650 C C . CYS A 1 205 ? 1.519 23.312 24.234 1 97.19 205 CYS A C 1
ATOM 1652 O O . CYS A 1 205 ? 2.727 23.562 24.25 1 97.19 205 CYS A O 1
ATOM 1654 N N . LEU A 1 206 ? 0.738 23.656 23.188 1 97 206 LEU A N 1
ATOM 1655 C CA . LEU A 1 206 ? 1.353 24.25 22 1 97 206 LEU A CA 1
ATOM 1656 C C . LEU A 1 206 ? 0.989 25.719 21.875 1 97 206 LEU A C 1
ATOM 1658 O O . LEU A 1 206 ? 1.454 26.391 20.953 1 97 206 LEU A O 1
ATOM 1662 N N . MET A 1 207 ? 0.175 26.219 22.719 1 95.31 207 MET A N 1
ATOM 1663 C CA . MET A 1 207 ? -0.258 27.609 22.781 1 95.31 207 MET A CA 1
ATOM 1664 C C . MET A 1 207 ? -1.02 28 21.516 1 95.31 207 MET A C 1
ATOM 1666 O O . MET A 1 207 ? -0.892 29.125 21.016 1 95.31 207 MET A O 1
ATOM 1670 N N . PHE A 1 208 ? -1.638 27.031 20.922 1 96.25 208 PHE A N 1
ATOM 1671 C CA . PHE A 1 208 ? -2.637 27.328 19.906 1 96.25 208 PHE A CA 1
ATOM 1672 C C . PHE A 1 208 ? -3.869 27.969 20.531 1 96.25 208 PHE A C 1
ATOM 1674 O O . PHE A 1 208 ? -3.926 28.172 21.75 1 96.25 208 PHE A O 1
ATOM 1681 N N . HIS A 1 209 ? -4.828 28.453 19.703 1 92.94 209 HIS A N 1
ATOM 1682 C CA . HIS A 1 209 ? -6.09 28.984 20.219 1 92.94 209 HIS A CA 1
ATOM 1683 C C . HIS A 1 209 ? -7.27 28.469 19.391 1 92.94 209 HIS A C 1
ATOM 1685 O O . HIS A 1 209 ? -7.09 28 18.266 1 92.94 209 HIS A O 1
ATOM 1691 N N . ARG A 1 210 ? -8.438 28.547 20.047 1 90.12 210 ARG A N 1
ATOM 1692 C CA . ARG A 1 210 ? -9.656 28.156 19.359 1 90.12 210 ARG A CA 1
ATOM 1693 C C . ARG A 1 210 ? -10.055 29.188 18.312 1 90.12 210 ARG A C 1
ATOM 1695 O O . ARG A 1 210 ? -10.078 30.391 18.609 1 90.12 210 ARG A O 1
ATOM 1702 N N . PHE A 1 211 ? -10.273 28.797 17.172 1 83.5 211 PHE A N 1
ATOM 1703 C CA . PHE A 1 211 ? -10.633 29.656 16.047 1 83.5 211 PHE A CA 1
ATOM 1704 C C . PHE A 1 211 ? -12.141 29.656 15.828 1 83.5 211 PHE A C 1
ATOM 1706 O O . PHE A 1 211 ? -12.758 30.719 15.727 1 83.5 211 PHE A O 1
ATOM 1713 N N . TRP A 1 212 ? -12.75 28.5 15.625 1 75.31 212 TRP A N 1
ATOM 1714 C CA . TRP A 1 212 ? -14.203 28.359 15.523 1 75.31 212 TRP A CA 1
ATOM 1715 C C . TRP A 1 212 ? -14.664 27.031 16.094 1 75.31 212 TRP A C 1
ATOM 1717 O O . TRP A 1 212 ? -13.867 26.109 16.266 1 75.31 212 TRP A O 1
ATOM 1727 N N . SER A 1 213 ? -15.859 27.094 16.672 1 68.81 213 SER A N 1
ATOM 1728 C CA . SER A 1 213 ? -16.469 25.859 1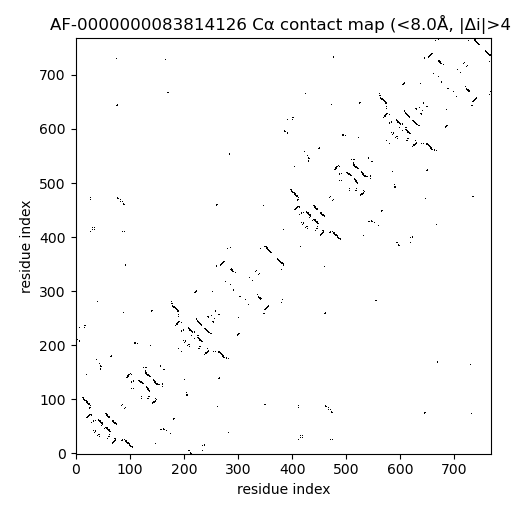7.141 1 68.81 213 SER A CA 1
ATOM 1729 C C . SER A 1 213 ? -17.859 25.672 16.547 1 68.81 213 SER A C 1
ATOM 1731 O O . SER A 1 213 ? -18.547 26.656 16.219 1 68.81 213 SER A O 1
ATOM 1733 N N . ILE A 1 214 ? -18.016 24.484 16.016 1 62.38 214 ILE A N 1
ATOM 1734 C CA . ILE A 1 214 ? -19.344 24.109 15.57 1 62.38 214 ILE A CA 1
ATOM 1735 C C . ILE A 1 214 ? -19.969 23.141 16.562 1 62.38 214 ILE A C 1
ATOM 1737 O O . ILE A 1 214 ? -19.359 22.125 16.922 1 62.38 214 ILE A O 1
ATOM 1741 N N . ASP A 1 215 ? -21.094 23.516 17.266 1 58.44 215 ASP A N 1
ATOM 1742 C CA . ASP A 1 215 ? -21.828 22.625 18.156 1 58.44 215 ASP A CA 1
ATOM 1743 C C . ASP A 1 215 ? -22.906 21.859 17.391 1 58.44 215 ASP A C 1
ATOM 1745 O O . ASP A 1 215 ? -23.25 22.203 16.266 1 58.44 215 ASP A O 1
ATOM 1749 N N . ASP A 1 216 ? -23.281 20.641 17.922 1 52.03 216 ASP A N 1
ATOM 1750 C CA . ASP A 1 216 ? -24.203 19.672 17.344 1 52.03 216 ASP A CA 1
ATOM 1751 C C . ASP A 1 216 ? -25.422 20.359 16.719 1 52.03 216 ASP A C 1
ATOM 1753 O O . ASP A 1 216 ? -26 19.844 15.766 1 52.03 216 ASP A O 1
ATOM 1757 N N . LYS A 1 217 ? -25.781 21.359 17.266 1 47.62 217 LYS A N 1
ATOM 1758 C CA . LYS A 1 217 ? -27.031 21.938 16.797 1 47.62 217 LYS A CA 1
ATOM 1759 C C . LYS A 1 217 ? -26.844 22.594 15.422 1 47.62 217 LYS A C 1
ATOM 1761 O O . LYS A 1 217 ? -27.828 22.828 14.703 1 47.62 217 LYS A O 1
ATOM 1766 N N . GLN A 1 218 ? -25.609 22.688 15.062 1 46.19 218 GLN A N 1
ATOM 1767 C CA . GLN A 1 218 ? -25.453 23.484 13.852 1 46.19 218 GLN A CA 1
ATOM 1768 C C . GLN A 1 218 ? -25.078 22.609 12.656 1 46.19 218 GLN A C 1
ATOM 1770 O O . GLN A 1 218 ? -25.391 22.938 11.516 1 46.19 218 GLN A O 1
ATOM 1775 N N . ILE A 1 219 ? -24.266 21.547 12.797 1 47.47 219 ILE A N 1
ATOM 1776 C CA . ILE A 1 219 ? -23.906 20.719 11.648 1 47.47 219 ILE A CA 1
ATOM 1777 C C . ILE A 1 219 ? -24.656 19.391 11.719 1 47.47 219 ILE A C 1
ATOM 1779 O O . ILE A 1 219 ? -24.109 18.406 12.227 1 47.47 219 ILE A O 1
ATOM 1783 N N . HIS A 1 220 ? -25.969 19.531 11.953 1 46.94 220 HIS A N 1
ATOM 1784 C CA . HIS A 1 220 ? -26.844 18.359 12.016 1 46.94 220 HIS A CA 1
ATOM 1785 C C . HIS A 1 220 ? -27.438 18.031 10.641 1 46.94 220 HIS A C 1
ATOM 1787 O O . HIS A 1 220 ? -27.953 18.922 9.961 1 46.94 220 HIS A O 1
ATOM 1793 N N . THR A 1 221 ? -26.734 17.078 10.109 1 46.34 221 THR A N 1
ATOM 1794 C CA . THR A 1 221 ? -27.656 16.5 9.148 1 46.34 221 THR A CA 1
ATOM 1795 C C . THR A 1 221 ? -28.672 15.602 9.844 1 46.34 221 THR A C 1
ATOM 1797 O O . THR A 1 221 ? -28.5 15.273 11.023 1 46.34 221 THR A O 1
ATOM 1800 N N . GLN A 1 222 ? -29.844 15.578 9.297 1 47.19 222 GLN A N 1
ATOM 1801 C CA . GLN A 1 222 ? -30.844 14.68 9.875 1 47.19 222 GLN A CA 1
ATOM 1802 C C . GLN A 1 222 ? -30.219 13.359 10.305 1 47.19 222 GLN A C 1
ATOM 1804 O O . GLN A 1 222 ? -30.672 12.727 11.258 1 47.19 222 GLN A O 1
ATOM 1809 N N . TYR A 1 223 ? -29.156 12.953 9.711 1 50.25 223 TYR A N 1
ATOM 1810 C CA . TYR A 1 223 ? -28.672 11.586 9.922 1 50.25 223 TYR A CA 1
ATOM 1811 C C . TYR A 1 223 ? -27.359 11.578 10.672 1 50.25 223 TYR A C 1
ATOM 1813 O O . TYR A 1 223 ? -27.078 10.656 11.438 1 50.25 223 TYR A O 1
ATOM 1821 N N . SER A 1 224 ? -26.594 12.594 10.445 1 56.38 224 SER A N 1
ATOM 1822 C CA . SER A 1 224 ? -25.281 12.578 11.062 1 56.38 224 SER A CA 1
ATOM 1823 C C . SER A 1 224 ? -24.938 13.93 11.688 1 56.38 224 SER A C 1
ATOM 1825 O O . SER A 1 224 ? -25.266 14.977 11.117 1 56.38 224 SER A O 1
ATOM 1827 N N . ALA A 1 225 ? -24.656 13.789 13.023 1 62.84 225 ALA A N 1
ATOM 1828 C CA . ALA A 1 225 ? -24.266 14.984 13.766 1 62.84 225 ALA A CA 1
ATOM 1829 C C . ALA A 1 225 ? -22.812 14.898 14.227 1 62.84 225 ALA A C 1
ATOM 1831 O O . ALA A 1 225 ? -22.281 13.805 14.445 1 62.84 225 ALA A O 1
ATOM 1832 N N . LEU A 1 226 ? -22.109 16.047 13.938 1 74.69 226 LEU A N 1
ATOM 1833 C CA . LEU A 1 226 ? -20.75 16.094 14.477 1 74.69 226 LEU A CA 1
ATOM 1834 C C . LEU A 1 226 ? -20.531 17.406 15.242 1 74.69 226 LEU A C 1
ATOM 1836 O O . LEU A 1 226 ? -21.266 18.375 15.055 1 74.69 226 LEU A O 1
ATOM 1840 N N . ARG A 1 227 ? -19.656 17.328 16.266 1 84.12 227 ARG A N 1
ATOM 1841 C CA . ARG A 1 227 ? -19.109 18.5 16.938 1 84.12 227 ARG A CA 1
ATOM 1842 C C . ARG A 1 227 ? -17.656 18.734 16.516 1 84.12 227 ARG A C 1
ATOM 1844 O O . ARG A 1 227 ? -16.906 17.781 16.281 1 84.12 227 ARG A O 1
ATOM 1851 N N . SER A 1 228 ? -17.359 20.047 16.344 1 86.25 228 SER A N 1
ATOM 1852 C CA . SER A 1 228 ? -16.031 20.375 15.867 1 86.25 228 SER A CA 1
ATOM 1853 C C . SER A 1 228 ? -15.484 21.625 16.547 1 86.25 228 SER A C 1
ATOM 1855 O O . SER A 1 228 ? -16.219 22.594 16.75 1 86.25 228 SER A O 1
ATOM 1857 N N . ILE A 1 229 ? -14.234 21.562 16.953 1 89.19 229 ILE A N 1
ATOM 1858 C CA . ILE A 1 229 ? -13.469 22.734 17.391 1 89.19 229 ILE A CA 1
ATOM 1859 C C . ILE A 1 229 ? -12.227 22.891 16.516 1 89.19 229 ILE A C 1
ATOM 1861 O O . ILE A 1 229 ? -11.438 21.953 16.375 1 89.19 229 ILE A O 1
ATOM 1865 N N . VAL A 1 230 ? -12.07 24.031 15.906 1 88.81 230 VAL A N 1
ATOM 1866 C CA . VAL A 1 230 ? -10.867 24.297 15.125 1 88.81 230 VAL A CA 1
ATOM 1867 C C . VAL A 1 230 ? -9.828 25 16 1 88.81 230 VAL A C 1
ATOM 1869 O O . VAL A 1 230 ? -10.109 26.062 16.562 1 88.81 230 VAL A O 1
ATOM 1872 N N . VAL A 1 231 ? -8.641 24.375 16.141 1 93.19 231 VAL A N 1
ATOM 1873 C CA . VAL A 1 231 ? -7.535 25.047 16.812 1 93.19 231 VAL A CA 1
ATOM 1874 C C . VAL A 1 231 ? -6.512 25.531 15.789 1 93.19 231 VAL A C 1
ATOM 1876 O O . VAL A 1 231 ? -6.336 24.906 14.742 1 93.19 231 VAL A O 1
ATOM 1879 N N . THR A 1 232 ? -5.875 26.609 16.062 1 93.12 232 THR A N 1
ATOM 1880 C CA . THR A 1 232 ? -4.906 27.219 15.156 1 93.12 232 THR A CA 1
ATOM 1881 C C . THR A 1 232 ? -3.779 27.891 15.938 1 93.12 232 THR A C 1
ATOM 1883 O O . THR A 1 232 ? -3.943 28.234 17.109 1 93.12 232 THR A O 1
ATOM 1886 N N . ASN A 1 233 ? -2.625 27.938 15.273 1 94.44 233 ASN A N 1
ATOM 1887 C CA . ASN A 1 233 ? -1.524 28.672 15.875 1 94.44 233 ASN A CA 1
ATOM 1888 C C . ASN A 1 233 ? -1.82 30.172 15.938 1 94.44 233 ASN A C 1
ATOM 1890 O O . ASN A 1 233 ? -2.797 30.641 15.352 1 94.44 233 ASN A O 1
ATOM 1894 N N . TYR A 1 234 ? -0.979 30.906 16.609 1 92.44 234 TYR A N 1
ATOM 1895 C CA . TYR A 1 234 ? -1.213 32.312 16.859 1 92.44 234 TYR A CA 1
ATOM 1896 C C . TYR A 1 234 ? -1.344 33.094 15.539 1 92.44 234 TYR A C 1
ATOM 1898 O O . TYR A 1 234 ? -2.209 33.969 15.406 1 92.44 234 TYR A O 1
ATOM 1906 N N . GLU A 1 235 ? -0.491 32.781 14.555 1 89.75 235 GLU A N 1
ATOM 1907 C CA . GLU A 1 235 ? -0.48 33.469 13.258 1 89.75 235 GLU A CA 1
ATOM 1908 C C . GLU A 1 235 ? -1.61 32.969 12.359 1 89.75 235 GLU A C 1
ATOM 1910 O O . GLU A 1 235 ? -1.859 33.531 11.297 1 89.75 235 GLU A O 1
ATOM 1915 N N . GLU A 1 236 ? -2.271 31.859 12.75 1 90.88 236 GLU A N 1
ATOM 1916 C CA . GLU A 1 236 ? -3.424 31.266 12.078 1 90.88 236 GLU A CA 1
ATOM 1917 C C . GLU A 1 236 ? -3.049 30.75 10.688 1 90.88 236 GLU A C 1
ATOM 1919 O O . GLU A 1 236 ? -3.811 30.922 9.734 1 90.88 236 GLU A O 1
ATOM 1924 N N . THR A 1 237 ? -1.823 30.234 10.594 1 91.81 237 THR A N 1
ATOM 1925 C CA . THR A 1 237 ? -1.335 29.625 9.367 1 91.81 237 THR A CA 1
ATOM 1926 C C . THR A 1 237 ? -1.521 28.109 9.414 1 91.81 237 THR A C 1
ATOM 1928 O O . THR A 1 237 ? -1.416 27.422 8.383 1 91.81 237 THR A O 1
ATOM 1931 N N . ILE A 1 238 ? -1.729 27.547 10.57 1 94.94 238 ILE A N 1
ATOM 1932 C CA . ILE A 1 238 ? -1.963 26.125 10.789 1 94.94 238 ILE A CA 1
ATOM 1933 C C . ILE A 1 238 ? -3.346 25.922 11.406 1 94.94 238 ILE A C 1
ATOM 1935 O O . ILE A 1 238 ? -3.633 26.438 12.492 1 94.94 238 ILE A O 1
ATOM 1939 N N . LYS A 1 239 ? -4.203 25.219 10.719 1 88.44 239 LYS A N 1
ATOM 1940 C CA . LYS A 1 239 ? -5.551 24.953 11.211 1 88.44 239 LYS A CA 1
ATOM 1941 C C . LYS A 1 239 ? -5.797 23.453 11.383 1 88.44 239 LYS A C 1
ATOM 1943 O O . LYS A 1 239 ? -5.559 22.672 10.461 1 88.44 239 LYS A O 1
ATOM 1948 N N . MET A 1 240 ? -6.273 23.125 12.586 1 93.75 240 MET A N 1
ATOM 1949 C CA . MET A 1 240 ? -6.512 21.734 12.93 1 93.75 240 MET A CA 1
ATOM 1950 C C . MET A 1 240 ? -7.902 21.547 13.531 1 93.75 240 MET A C 1
ATOM 1952 O O . MET A 1 240 ? -8.086 21.703 14.734 1 93.75 240 MET A O 1
ATOM 1956 N N . PRO A 1 241 ? -8.898 21.25 12.648 1 87.62 241 PRO A N 1
ATOM 1957 C CA . PRO A 1 241 ? -10.188 20.859 13.227 1 87.62 241 PRO A CA 1
ATOM 1958 C C . PRO A 1 241 ? -10.109 19.547 14.008 1 87.62 241 PRO A C 1
ATOM 1960 O O . PRO A 1 241 ? -9.516 18.578 13.539 1 87.62 241 PRO A O 1
ATOM 1963 N N . ILE A 1 242 ? -10.617 19.578 15.219 1 94.75 242 ILE A N 1
ATOM 1964 C CA . ILE A 1 242 ? -10.773 18.406 16.078 1 94.75 242 ILE A CA 1
ATOM 1965 C C . ILE A 1 242 ? -12.258 18.062 16.219 1 94.75 242 ILE A C 1
ATOM 1967 O O . ILE A 1 242 ? -13.039 18.859 16.734 1 94.75 242 ILE A O 1
ATOM 1971 N N . ASN A 1 243 ? -12.648 16.812 15.711 1 89.38 243 ASN A N 1
ATOM 1972 C CA . ASN A 1 243 ? -14.055 16.453 15.648 1 89.38 243 ASN A CA 1
ATOM 1973 C C . ASN A 1 243 ? -14.375 15.281 16.578 1 89.38 243 ASN A C 1
ATOM 1975 O O . ASN A 1 243 ? -13.492 14.477 16.891 1 89.38 243 ASN A O 1
ATOM 1979 N N . GLU A 1 244 ? -15.562 15.242 17.109 1 92.81 244 GLU A N 1
ATOM 1980 C CA . GLU A 1 244 ? -16.125 14.094 17.812 1 92.81 244 GLU A CA 1
ATOM 1981 C C . GLU A 1 244 ? -17.547 13.805 17.359 1 92.81 244 GLU A C 1
ATOM 1983 O O . GLU A 1 244 ? -18.203 14.664 16.766 1 92.81 244 GLU A O 1
ATOM 1988 N N . PRO A 1 245 ? -17.969 12.5 17.578 1 88 245 PRO A N 1
ATOM 1989 C CA . PRO A 1 245 ? -19.328 12.188 17.156 1 88 245 PRO A CA 1
ATOM 1990 C C . PRO A 1 245 ? -20.391 12.914 17.984 1 88 245 PRO A C 1
ATOM 1992 O O . PRO A 1 245 ? -20.125 13.297 19.125 1 88 245 PRO A O 1
ATOM 1995 N N . ALA A 1 246 ? -21.469 13.203 17.312 1 81.56 246 ALA A N 1
ATOM 1996 C CA . ALA A 1 246 ? -22.641 13.734 18 1 81.56 246 ALA A CA 1
ATOM 1997 C C . ALA A 1 246 ? -23.844 12.805 17.875 1 81.56 246 ALA A C 1
ATOM 1999 O O . ALA A 1 246 ? -23.891 11.969 16.953 1 81.56 246 ALA A O 1
ATOM 2000 N N . MET A 1 247 ? -24.672 12.836 18.875 1 74.5 247 MET A N 1
ATOM 2001 C CA . MET A 1 247 ? -25.844 11.969 18.875 1 74.5 247 MET A CA 1
ATOM 2002 C C . MET A 1 247 ? -26.734 12.227 17.672 1 74.5 247 MET A C 1
ATOM 2004 O O . MET A 1 247 ? -26.984 13.383 17.328 1 74.5 247 MET A O 1
ATOM 2008 N N . GLY A 1 248 ? -26.797 11.305 16.797 1 69.31 248 GLY A N 1
ATOM 2009 C CA . GLY A 1 248 ? -27.703 11.383 15.656 1 69.31 248 GLY A CA 1
ATOM 2010 C C . GLY A 1 248 ? -28.453 10.094 15.391 1 69.31 248 GLY A C 1
ATOM 2011 O O . GLY A 1 248 ? -28.359 9.148 16.172 1 69.31 248 GLY A O 1
ATOM 2012 N N . LYS A 1 249 ? -29.422 10.18 14.422 1 62.62 249 LYS A N 1
ATOM 2013 C CA . LYS A 1 249 ? -30.25 9.023 14.062 1 62.62 249 LYS A CA 1
ATOM 2014 C C . LYS A 1 249 ? -29.391 7.887 13.516 1 62.62 249 LYS A C 1
ATOM 2016 O O . LYS A 1 249 ? -29.703 6.715 13.719 1 62.62 249 LYS A O 1
ATOM 2021 N N . LYS A 1 250 ? -28.391 8.242 12.844 1 65.5 250 LYS A N 1
ATOM 2022 C CA . LYS A 1 250 ? -27.469 7.258 12.289 1 65.5 250 LYS A CA 1
ATOM 2023 C C . LYS A 1 250 ? -26.062 7.414 12.883 1 65.5 250 LYS A C 1
ATOM 2025 O O . LYS A 1 250 ? -25.781 8.406 13.555 1 65.5 250 LYS A O 1
ATOM 2030 N N . LYS A 1 251 ? -25.328 6.352 12.633 1 71.12 251 LYS A N 1
ATOM 2031 C CA . LYS A 1 251 ? -23.969 6.387 13.125 1 71.12 251 LYS A CA 1
ATOM 2032 C C . LYS A 1 251 ? -23.172 7.527 12.492 1 71.12 251 LYS A C 1
ATOM 2034 O O . LYS A 1 251 ? -23.219 7.719 11.281 1 71.12 251 LYS A O 1
ATOM 2039 N N . SER A 1 252 ? -22.594 8.273 13.32 1 73.88 252 SER A N 1
ATOM 2040 C CA . SER A 1 252 ? -21.766 9.406 12.906 1 73.88 252 SER A CA 1
ATOM 2041 C C . SER A 1 252 ? -20.578 8.945 12.078 1 73.88 252 SER A C 1
ATOM 2043 O O . SER A 1 252 ? -19.969 7.91 12.375 1 73.88 252 SER A O 1
ATOM 2045 N N . GLN A 1 253 ? -20.219 9.609 10.992 1 72.31 253 GLN A N 1
ATOM 2046 C CA . GLN A 1 253 ? -19.031 9.352 10.195 1 72.31 253 GLN A CA 1
ATOM 2047 C C . GLN A 1 253 ? -17.766 9.398 11.055 1 72.31 253 GLN A C 1
ATOM 2049 O O . GLN A 1 253 ? -16.812 8.656 10.805 1 72.31 253 GLN A O 1
ATOM 2054 N N . ILE A 1 254 ? -17.859 10.25 12 1 83.56 254 ILE A N 1
ATOM 2055 C CA . ILE A 1 254 ? -16.719 10.375 12.906 1 83.56 254 ILE A CA 1
ATOM 2056 C C . ILE A 1 254 ? -16.547 9.07 13.688 1 83.56 254 ILE A C 1
ATOM 2058 O O . ILE A 1 254 ? -15.43 8.547 13.789 1 83.56 254 ILE A O 1
ATOM 2062 N N . GLN A 1 255 ? -17.641 8.602 14.188 1 86.94 255 GLN A N 1
ATOM 2063 C CA . GLN A 1 255 ? -17.578 7.348 14.93 1 86.94 255 GLN A CA 1
ATOM 2064 C C . GLN A 1 255 ? -17.125 6.199 14.023 1 86.94 255 GLN A C 1
ATOM 2066 O O . GLN A 1 255 ? -16.344 5.34 14.453 1 86.94 255 GLN A O 1
ATOM 2071 N N . GLU A 1 256 ? -17.656 6.18 12.883 1 81 256 GLU A N 1
ATOM 2072 C CA . GLU A 1 256 ? -17.234 5.16 11.93 1 81 256 GLU A CA 1
ATOM 2073 C C . GLU A 1 256 ? -15.734 5.195 11.703 1 81 256 GLU A C 1
ATOM 2075 O O . GLU A 1 256 ? -15.078 4.148 11.688 1 81 256 GLU A O 1
ATOM 2080 N N . TYR A 1 257 ? -15.188 6.363 11.523 1 84.62 257 TYR A N 1
ATOM 2081 C CA . TYR A 1 257 ? -13.75 6.488 11.367 1 84.62 257 TYR A CA 1
ATOM 2082 C C . TYR A 1 257 ? -13.016 5.926 12.578 1 84.62 257 TYR A C 1
ATOM 2084 O O . TYR A 1 257 ? -12.055 5.164 12.438 1 84.62 257 TYR A O 1
ATOM 2092 N N . VAL A 1 258 ? -13.43 6.344 13.695 1 90.44 258 VAL A N 1
ATOM 2093 C CA . VAL A 1 258 ? -12.766 5.934 14.93 1 90.44 258 VAL A CA 1
ATOM 2094 C C . VAL A 1 258 ? -12.789 4.41 15.047 1 90.44 258 VAL A C 1
ATOM 2096 O O . VAL A 1 258 ? -11.805 3.801 15.484 1 90.44 258 VAL A O 1
ATOM 2099 N N . ASP A 1 259 ? -13.883 3.809 14.625 1 87.69 259 ASP A N 1
ATOM 2100 C CA . ASP A 1 259 ? -14.023 2.357 14.688 1 87.69 259 ASP A CA 1
ATOM 2101 C C . ASP A 1 259 ? -13.055 1.671 13.719 1 87.69 259 ASP A C 1
ATOM 2103 O O . ASP A 1 259 ? -12.328 0.752 14.109 1 87.69 259 ASP A O 1
ATOM 2107 N N . TYR A 1 260 ? -13 2.174 12.531 1 85.88 260 TYR A N 1
ATOM 2108 C CA . TYR A 1 260 ? -12.203 1.514 11.508 1 85.88 260 TYR A CA 1
ATOM 2109 C C . TYR A 1 260 ? -10.727 1.865 11.648 1 85.88 260 TYR A C 1
ATOM 2111 O O . TYR A 1 260 ? -9.852 1.087 11.258 1 85.88 260 TYR A O 1
ATOM 2119 N N . ASN A 1 261 ? -10.438 3.039 12.266 1 91.19 261 ASN A N 1
ATOM 2120 C CA . ASN A 1 261 ? -9.047 3.428 12.516 1 91.19 261 ASN A CA 1
ATOM 2121 C C . ASN A 1 261 ? -8.508 2.781 13.781 1 91.19 261 ASN A C 1
ATOM 2123 O O . ASN A 1 261 ? -7.301 2.811 14.031 1 91.19 261 ASN A O 1
ATOM 2127 N N . GLY A 1 262 ? -9.32 2.24 14.602 1 93.62 262 GLY A N 1
ATOM 2128 C CA . GLY A 1 262 ? -8.906 1.706 15.891 1 93.62 262 GLY A CA 1
ATOM 2129 C C . GLY A 1 262 ? -8.539 2.783 16.891 1 93.62 262 GLY A C 1
ATOM 2130 O O . GLY A 1 262 ? -7.59 2.621 17.656 1 93.62 262 GLY A O 1
ATOM 2131 N N . GLY A 1 263 ? -9.211 3.891 16.891 1 96 263 GLY A N 1
ATOM 2132 C CA . GLY A 1 263 ? -8.922 5.016 17.766 1 96 263 GLY A CA 1
ATOM 2133 C C . GLY A 1 263 ? -8.844 6.34 17.016 1 96 263 GLY A C 1
ATOM 2134 O O . GLY A 1 263 ? -9.164 6.41 15.836 1 96 263 GLY A O 1
ATOM 2135 N N . PRO A 1 264 ? -8.531 7.387 17.766 1 97.12 264 PRO A N 1
ATOM 2136 C CA . PRO A 1 264 ? -8.43 8.703 17.141 1 97.12 264 PRO A CA 1
ATOM 2137 C C . PRO A 1 264 ? -7.305 8.773 16.109 1 97.12 264 PRO A C 1
ATOM 2139 O O . PRO A 1 264 ? -6.352 7.992 16.172 1 97.12 264 PRO A O 1
ATOM 2142 N N . GLY A 1 265 ? -7.449 9.648 15.148 1 95.94 265 GLY A N 1
ATOM 2143 C CA . GLY A 1 265 ? -6.457 9.844 14.102 1 95.94 265 GLY A CA 1
ATOM 2144 C C . GLY A 1 265 ? -6.859 10.891 13.086 1 95.94 265 GLY A C 1
ATOM 2145 O O . GLY A 1 265 ? -7.91 11.523 13.219 1 95.94 265 GLY A O 1
ATOM 2146 N N . VAL A 1 266 ? -5.992 11.117 12.109 1 93.38 266 VAL A N 1
ATOM 2147 C CA . VAL A 1 266 ? -6.254 12.078 11.039 1 93.38 266 VAL A CA 1
ATOM 2148 C C . VAL A 1 266 ? -7.211 11.461 10.023 1 93.38 266 VAL A C 1
ATOM 2150 O O . VAL A 1 266 ? -6.859 10.508 9.328 1 93.38 266 VAL A O 1
ATOM 2153 N N . GLN A 1 267 ? -8.336 11.992 9.945 1 86.62 267 GLN A N 1
ATOM 2154 C CA . GLN A 1 267 ? -9.312 11.453 9.008 1 86.62 267 GLN A CA 1
ATOM 2155 C C . GLN A 1 267 ? -9.055 11.977 7.594 1 86.62 267 GLN A C 1
ATOM 2157 O O . GLN A 1 267 ? -9.109 11.219 6.625 1 86.62 267 GLN A O 1
ATOM 2162 N N . HIS A 1 268 ? -8.82 13.305 7.484 1 81.81 268 HIS A N 1
ATOM 2163 C CA . HIS A 1 268 ? -8.57 13.805 6.137 1 81.81 268 HIS A CA 1
ATOM 2164 C C . HIS A 1 268 ? -7.648 15.023 6.164 1 81.81 268 HIS A C 1
ATOM 2166 O O . HIS A 1 268 ? -7.477 15.656 7.207 1 81.81 268 HIS A O 1
ATOM 2172 N N . ILE A 1 269 ? -7.039 15.25 5.051 1 85.69 269 ILE A N 1
ATOM 2173 C CA . ILE A 1 269 ? -6.18 16.391 4.754 1 85.69 269 ILE A CA 1
ATOM 2174 C C . ILE A 1 269 ? -6.816 17.25 3.658 1 85.69 269 ILE A C 1
ATOM 2176 O O . ILE A 1 269 ? -7.109 16.75 2.568 1 85.69 269 ILE A O 1
ATOM 2180 N N . ALA A 1 270 ? -7.051 18.438 3.988 1 80.5 270 ALA A N 1
ATOM 2181 C CA . ALA A 1 270 ? -7.625 19.359 3.008 1 80.5 270 ALA A CA 1
ATOM 2182 C C . ALA A 1 270 ? -6.531 20.109 2.26 1 80.5 270 ALA A C 1
ATOM 2184 O O . ALA A 1 270 ? -5.656 20.719 2.877 1 80.5 270 ALA A O 1
ATOM 2185 N N . LEU A 1 271 ? -6.59 19.984 0.943 1 81.5 271 LEU A N 1
ATOM 2186 C CA . LEU A 1 271 ? -5.609 20.641 0.091 1 81.5 271 LEU A CA 1
ATOM 2187 C C . LEU A 1 271 ? -6.254 21.766 -0.711 1 81.5 271 LEU A C 1
ATOM 2189 O O . LEU A 1 271 ? -7.355 21.609 -1.238 1 81.5 271 LEU A O 1
ATOM 2193 N N . ASN A 1 272 ? -5.574 22.859 -0.735 1 79.62 272 ASN A N 1
ATOM 2194 C CA . ASN A 1 272 ? -6.035 24.031 -1.468 1 79.62 272 ASN A CA 1
ATOM 2195 C C . ASN A 1 272 ? -5.816 23.875 -2.971 1 79.62 272 ASN A C 1
ATOM 2197 O O . ASN A 1 272 ? -4.781 23.375 -3.402 1 79.62 272 ASN A O 1
ATOM 2201 N N . THR A 1 273 ? -6.801 24.188 -3.742 1 74.06 273 THR A N 1
ATOM 2202 C CA . THR A 1 273 ? -6.656 24.203 -5.191 1 74.06 273 THR A CA 1
ATOM 2203 C C . THR A 1 273 ? -7.219 25.484 -5.785 1 74.06 273 THR A C 1
ATOM 2205 O O . THR A 1 273 ? -8.195 26.047 -5.277 1 74.06 273 THR A O 1
ATOM 2208 N N . SER A 1 274 ? -6.566 26.062 -6.848 1 64.5 274 SER A N 1
ATOM 2209 C CA . SER A 1 274 ? -7.043 27.25 -7.555 1 64.5 274 SER A CA 1
ATOM 2210 C C . SER A 1 274 ? -8.047 26.875 -8.641 1 64.5 274 SER A C 1
ATOM 2212 O O . SER A 1 274 ? -8.727 27.75 -9.188 1 64.5 274 SER A O 1
ATOM 2214 N N . ASN A 1 275 ? -8.117 25.656 -9.008 1 60.47 275 ASN A N 1
ATOM 2215 C CA . ASN A 1 275 ? -9 25.156 -10.062 1 60.47 275 ASN A CA 1
ATOM 2216 C C . ASN A 1 275 ? -9.602 23.812 -9.703 1 60.47 275 ASN A C 1
ATOM 2218 O O . ASN A 1 275 ? -9.102 22.766 -10.117 1 60.47 275 ASN A O 1
ATOM 2222 N N . ILE A 1 276 ? -10.664 23.812 -9.039 1 58.91 276 ILE A N 1
ATOM 2223 C CA . ILE A 1 276 ? -11.234 22.594 -8.469 1 58.91 276 ILE A CA 1
ATOM 2224 C C . ILE A 1 276 ? -11.758 21.703 -9.586 1 58.91 276 ILE A C 1
ATOM 2226 O O . ILE A 1 276 ? -11.688 20.469 -9.492 1 58.91 276 ILE A O 1
ATOM 2230 N N . ILE A 1 277 ? -12.156 22.297 -10.656 1 53.81 277 ILE A N 1
ATOM 2231 C CA . ILE A 1 277 ? -12.742 21.531 -11.75 1 53.81 277 ILE A CA 1
ATOM 2232 C C . ILE A 1 277 ? -11.648 20.719 -12.453 1 53.81 277 ILE A C 1
ATOM 2234 O O . ILE A 1 277 ? -11.812 19.531 -12.703 1 53.81 277 ILE A O 1
ATOM 2238 N N . GLU A 1 278 ? -10.625 21.391 -12.781 1 54.53 278 GLU A N 1
ATOM 2239 C CA . GLU A 1 278 ? -9.516 20.703 -13.445 1 54.53 278 GLU A CA 1
ATOM 2240 C C . GLU A 1 278 ? -8.883 19.656 -12.523 1 54.53 278 GLU A C 1
ATOM 2242 O O . GLU A 1 278 ? -8.453 18.594 -12.977 1 54.53 278 GLU A O 1
ATOM 2247 N N . THR A 1 279 ? -8.883 20.016 -11.312 1 56.75 279 THR A N 1
ATOM 2248 C CA . THR A 1 279 ? -8.305 19.094 -10.336 1 56.75 279 THR A CA 1
ATOM 2249 C C . THR A 1 279 ? -9.094 17.781 -10.289 1 56.75 279 THR A C 1
ATOM 2251 O O . THR A 1 279 ? -8.508 16.703 -10.266 1 56.75 279 THR A O 1
ATOM 2254 N N . VAL A 1 280 ? -10.328 17.953 -10.352 1 54.31 280 VAL A N 1
ATOM 2255 C CA . VAL A 1 280 ? -11.211 16.797 -10.234 1 54.31 280 VAL A CA 1
ATOM 2256 C C . VAL A 1 280 ? -11.172 15.992 -11.531 1 54.31 280 VAL A C 1
ATOM 2258 O O . VAL A 1 280 ? -11.227 14.758 -11.508 1 54.31 280 VAL A O 1
ATOM 2261 N N . SER A 1 281 ? -11.172 16.781 -12.531 1 47.69 281 SER A N 1
ATOM 2262 C CA . SER A 1 281 ? -11.156 16.109 -13.82 1 47.69 281 SER A CA 1
ATOM 2263 C C . SER A 1 281 ? -9.898 15.25 -13.984 1 47.69 281 SER A C 1
ATOM 2265 O O . SER A 1 281 ? -9.93 14.219 -14.648 1 47.69 281 SER A O 1
ATOM 2267 N N . ALA A 1 282 ? -9.023 15.805 -13.492 1 46.47 282 ALA A N 1
ATOM 2268 C CA . ALA A 1 282 ? -7.754 15.086 -13.594 1 46.47 282 ALA A CA 1
ATOM 2269 C C . ALA A 1 282 ? -7.719 13.898 -12.641 1 46.47 282 ALA A C 1
ATOM 2271 O O . ALA A 1 282 ? -7.09 12.875 -12.93 1 46.47 282 ALA A O 1
ATOM 2272 N N . SER A 1 283 ? -8.336 14.273 -11.484 1 46.12 283 SER A N 1
ATOM 2273 C CA . SER A 1 283 ? -8.289 13.266 -10.438 1 46.12 283 SER A CA 1
ATOM 2274 C C . SER A 1 283 ? -9.469 12.305 -10.539 1 46.12 283 SER A C 1
ATOM 2276 O O . SER A 1 283 ? -10.547 12.688 -11 1 46.12 283 SER A O 1
ATOM 2278 N N . TYR A 1 284 ? -9.352 11.203 -11.172 1 42.53 284 TYR A N 1
ATOM 2279 C CA . TYR A 1 284 ? -10.32 10.141 -11.438 1 42.53 284 TYR A CA 1
ATOM 2280 C C . TYR A 1 284 ? -11.25 9.938 -10.25 1 42.53 284 TYR A C 1
ATOM 2282 O O . TYR A 1 284 ? -11.102 8.969 -9.5 1 42.53 284 TYR A O 1
ATOM 2290 N N . LEU A 1 285 ? -11.781 11.141 -9.891 1 42.47 285 LEU A N 1
ATOM 2291 C CA . LEU A 1 285 ? -12.492 11.328 -8.633 1 42.47 285 LEU A CA 1
ATOM 2292 C C . LEU A 1 285 ? -13.945 10.875 -8.75 1 42.47 285 LEU A C 1
ATOM 2294 O O . LEU A 1 285 ? -14.539 10.953 -9.828 1 42.47 285 LEU A O 1
ATOM 2298 N N . ILE A 1 286 ? -14.281 9.961 -7.992 1 35.28 286 ILE A N 1
ATOM 2299 C CA . ILE A 1 286 ? -15.672 9.531 -7.867 1 35.28 286 ILE A CA 1
ATOM 2300 C C . ILE A 1 286 ? -16.516 10.68 -7.316 1 35.28 286 ILE A C 1
ATOM 2302 O O . ILE A 1 286 ? -16.141 11.305 -6.32 1 35.28 286 ILE A O 1
ATOM 2306 N N . ILE A 1 287 ? -17.484 11.164 -8.227 1 33.56 287 ILE A N 1
ATOM 2307 C CA . ILE A 1 287 ? -18.438 12.203 -7.852 1 33.56 287 ILE A CA 1
ATOM 2308 C C . ILE A 1 287 ? -19.656 11.57 -7.184 1 33.56 287 ILE A C 1
ATOM 2310 O O . ILE A 1 287 ? -20.219 10.602 -7.707 1 33.56 287 ILE A O 1
ATOM 2314 N N . ILE A 1 288 ? -19.797 11.688 -5.895 1 32.5 288 ILE A N 1
ATOM 2315 C CA . ILE A 1 288 ? -20.953 11.094 -5.238 1 32.5 288 ILE A CA 1
ATOM 2316 C C . ILE A 1 288 ? -22.125 12.07 -5.277 1 32.5 288 ILE A C 1
ATOM 2318 O O . ILE A 1 288 ? -21.969 13.258 -4.98 1 32.5 288 ILE A O 1
ATOM 2322 N N . GLN A 1 289 ? -23.359 11.641 -5.875 1 30.56 289 GLN A N 1
ATOM 2323 C CA . GLN A 1 289 ? -24.609 12.383 -5.988 1 30.56 289 GLN A CA 1
ATOM 2324 C C . GLN A 1 289 ? -25.328 12.477 -4.645 1 30.56 289 GLN A C 1
ATOM 2326 O O . GLN A 1 289 ? -25.469 11.477 -3.941 1 30.56 289 GLN A O 1
ATOM 2331 N N . ILE A 1 290 ? -25.422 13.734 -3.951 1 31.03 290 ILE A N 1
ATOM 2332 C CA . ILE A 1 290 ? -26.25 13.945 -2.77 1 31.03 290 ILE A CA 1
ATOM 2333 C C . ILE A 1 290 ? -27.719 14.086 -3.184 1 31.03 290 ILE A C 1
ATOM 2335 O O . ILE A 1 290 ? -28.031 14.852 -4.098 1 31.03 290 ILE A O 1
ATOM 2339 N N . PRO A 1 291 ? -28.578 13.172 -2.705 1 28.47 291 PRO A N 1
ATOM 2340 C CA . PRO A 1 291 ? -30 13.305 -3.039 1 28.47 291 PRO A CA 1
ATOM 2341 C C . PRO A 1 291 ? -30.531 14.719 -2.805 1 28.47 291 PRO A C 1
ATOM 2343 O O . PRO A 1 291 ? -30.031 15.438 -1.939 1 28.47 291 PRO A O 1
ATOM 2346 N N . SER A 1 292 ? -31.25 15.227 -3.752 1 27.94 292 SER A N 1
ATOM 2347 C CA . SER A 1 292 ? -31.938 16.516 -3.781 1 27.94 292 SER A CA 1
ATOM 2348 C C . SER A 1 292 ? -32.812 16.703 -2.551 1 27.94 292 SER A C 1
ATOM 2350 O O . SER A 1 292 ? -33.719 17.547 -2.549 1 27.94 292 SER A O 1
ATOM 2352 N N . GLU A 1 293 ? -32.938 16.172 -1.391 1 28.09 293 GLU A N 1
ATOM 2353 C CA . GLU A 1 293 ? -34 16.828 -0.656 1 28.09 293 GLU A CA 1
ATOM 2354 C C . GLU A 1 293 ? -33.844 18.344 -0.67 1 28.09 293 GLU A C 1
ATOM 2356 O O . GLU A 1 293 ? -32.781 18.859 -0.985 1 28.09 293 GLU A O 1
ATOM 2361 N N . SER A 1 294 ? -35 19.125 0.052 1 26.03 294 SER A N 1
ATOM 2362 C CA . SER A 1 294 ? -35.156 20.547 0.318 1 26.03 294 SER A CA 1
ATOM 2363 C C . SER A 1 294 ? -33.844 21.219 0.599 1 26.03 294 SER A C 1
ATOM 2365 O O . SER A 1 294 ? -32.844 20.547 0.925 1 26.03 294 SER A O 1
ATOM 2367 N N . ALA A 1 295 ? -33.844 22.734 0.836 1 25.88 295 ALA A N 1
ATOM 2368 C CA . ALA A 1 295 ? -33.031 23.938 0.934 1 25.88 295 ALA A CA 1
ATOM 2369 C C . ALA A 1 295 ? -31.812 23.703 1.84 1 25.88 295 ALA A C 1
ATOM 2371 O O . ALA A 1 295 ? -30.906 24.547 1.901 1 25.88 295 ALA A O 1
ATOM 2372 N N . ASP A 1 296 ? -31.906 23.078 2.986 1 24.53 296 ASP A N 1
ATOM 2373 C CA . ASP A 1 296 ? -31.031 23.547 4.062 1 24.53 296 ASP A CA 1
ATOM 2374 C C . ASP A 1 296 ? -29.578 23.141 3.805 1 24.53 296 ASP A C 1
ATOM 2376 O O . ASP A 1 296 ? -29.312 22.172 3.09 1 24.53 296 ASP A O 1
ATOM 2380 N N . SER A 1 297 ? -28.641 23.891 4.352 1 25.52 297 SER A N 1
ATOM 2381 C CA . SER A 1 297 ? -27.219 24.234 4.336 1 25.52 297 SER A CA 1
ATOM 2382 C C . SER A 1 297 ? -26.359 22.984 4.445 1 25.52 297 SER A C 1
ATOM 2384 O O . SER A 1 297 ? -25.141 23.047 4.223 1 25.52 297 SER A O 1
ATOM 2386 N N . GLY A 1 298 ? -26.703 22.016 5.371 1 24.5 298 GLY A N 1
ATOM 2387 C CA . GLY A 1 298 ? -25.641 21.281 6.031 1 24.5 298 GLY A CA 1
ATOM 2388 C C . GLY A 1 298 ? -25.078 20.156 5.18 1 24.5 298 GLY A C 1
ATOM 2389 O O . GLY A 1 298 ? -25.703 19.734 4.203 1 24.5 298 GLY A O 1
ATOM 2390 N N . PHE A 1 299 ? -23.828 19.875 5.277 1 26.47 299 PHE A N 1
ATOM 2391 C CA . PHE A 1 299 ? -23 18.797 4.77 1 26.47 299 PHE A CA 1
ATOM 2392 C C . PHE A 1 299 ? -23.703 17.453 4.926 1 26.47 299 PHE A C 1
ATOM 2394 O O . PHE A 1 299 ? -23.969 17.016 6.047 1 26.47 299 PHE A O 1
ATOM 2401 N N . ILE A 1 300 ? -24.906 17.219 4.309 1 25.45 300 ILE A N 1
ATOM 2402 C CA . ILE A 1 300 ? -25.578 15.945 4.586 1 25.45 300 ILE A CA 1
ATOM 2403 C C . ILE A 1 300 ? -24.797 14.797 3.947 1 25.45 300 ILE A C 1
ATOM 2405 O O . ILE A 1 300 ? -24.531 14.812 2.742 1 25.45 300 ILE A O 1
ATOM 2409 N N . PHE A 1 301 ? -24 14.094 4.727 1 26.48 301 PHE A N 1
ATOM 2410 C CA . PHE A 1 301 ? -23.359 12.812 4.48 1 26.48 301 PHE A CA 1
ATOM 2411 C C . PHE A 1 301 ? -24.391 11.727 4.188 1 26.48 301 PHE A C 1
ATOM 2413 O O . PHE A 1 301 ? -25 11.188 5.105 1 26.48 301 PHE A O 1
ATOM 2420 N N . ARG A 1 302 ? -25.391 11.906 3.361 1 25.48 302 ARG A N 1
ATOM 2421 C CA . ARG A 1 302 ? -26.344 10.797 3.279 1 25.48 302 ARG A CA 1
ATOM 2422 C C . ARG A 1 302 ? -25.75 9.641 2.479 1 25.48 302 ARG A C 1
ATOM 2424 O O . ARG A 1 302 ? -25.109 9.852 1.447 1 25.48 302 ARG A O 1
ATOM 2431 N N . GLN A 1 303 ? -25.516 8.578 3.189 1 26.7 303 GLN A N 1
ATOM 2432 C CA . GLN A 1 303 ? -25.312 7.25 2.617 1 26.7 303 GLN A CA 1
ATOM 2433 C C . GLN A 1 303 ? -26.375 6.953 1.552 1 26.7 303 GLN A C 1
ATOM 2435 O O . GLN A 1 303 ? -27.562 6.922 1.845 1 26.7 303 GLN A O 1
ATOM 2440 N N . LEU A 1 304 ? -26.281 7.543 0.368 1 27.3 304 LEU A N 1
ATOM 2441 C CA . LEU A 1 304 ? -27.375 7.109 -0.492 1 27.3 304 LEU A CA 1
ATOM 2442 C C . LEU A 1 304 ? -27.469 5.586 -0.529 1 27.3 304 LEU A C 1
ATOM 2444 O O . LEU A 1 304 ? -26.453 4.895 -0.4 1 27.3 304 LEU A O 1
ATOM 2448 N N . PRO A 1 305 ? -28.672 5.008 -0.403 1 26.86 305 PRO A N 1
ATOM 2449 C CA . PRO A 1 305 ? -28.953 3.574 -0.524 1 26.86 305 PRO A CA 1
ATOM 2450 C C . PRO A 1 305 ? -28.094 2.898 -1.594 1 26.86 305 PRO A C 1
ATOM 2452 O O . PRO A 1 305 ? -27.281 2.029 -1.278 1 26.86 305 PRO A O 1
ATOM 2455 N N . GLN A 1 306 ? -28.797 2.215 -2.693 1 25.31 306 GLN A N 1
ATOM 2456 C CA . GLN A 1 306 ? -28.422 1.241 -3.711 1 25.31 306 GLN A CA 1
ATOM 2457 C C . GLN A 1 306 ? -27.391 1.829 -4.68 1 25.31 306 GLN A C 1
ATOM 2459 O O . GLN A 1 306 ? -27.766 2.469 -5.664 1 25.31 306 GLN A O 1
ATOM 2464 N N . ILE A 1 307 ? -26.5 2.369 -4.348 1 29.34 307 ILE A N 1
ATOM 2465 C CA . ILE A 1 307 ? -25.5 2.938 -5.234 1 29.34 307 ILE A CA 1
ATOM 2466 C C . ILE A 1 307 ? -24.969 1.859 -6.184 1 29.34 307 ILE A C 1
ATOM 2468 O O . ILE A 1 307 ? -24.031 1.135 -5.855 1 29.34 307 ILE A O 1
ATOM 2472 N N . HIS A 1 308 ? -25.562 0.842 -6.484 1 27.73 308 HIS A N 1
ATOM 2473 C CA . HIS A 1 308 ? -25.172 -0.24 -7.387 1 27.73 308 HIS A CA 1
ATOM 2474 C C . HIS A 1 308 ? -24.609 0.305 -8.695 1 27.73 308 HIS A C 1
ATOM 2476 O O . HIS A 1 308 ? -23.625 -0.213 -9.219 1 27.73 308 HIS A O 1
ATOM 2482 N N . LYS A 1 309 ? -25.547 0.869 -9.602 1 29.23 309 LYS A N 1
ATOM 2483 C CA . LYS A 1 309 ? -25.344 0.728 -11.039 1 29.23 309 LYS A CA 1
ATOM 2484 C C . LYS A 1 309 ? -24.203 1.617 -11.523 1 29.23 309 LYS A C 1
ATOM 2486 O O . LYS A 1 309 ? -23.281 1.149 -12.203 1 29.23 309 LYS A O 1
ATOM 2491 N N . ASN A 1 310 ? -24.562 3.025 -12.141 1 25.33 310 ASN A N 1
ATOM 2492 C CA . ASN A 1 310 ? -23.844 3.812 -13.141 1 25.33 310 ASN A CA 1
ATOM 2493 C C . ASN A 1 310 ? -22.812 4.734 -12.484 1 25.33 310 ASN A C 1
ATOM 2495 O O . ASN A 1 310 ? -23.172 5.641 -11.734 1 25.33 310 ASN A O 1
ATOM 2499 N N . SER A 1 311 ? -21.875 4.41 -11.836 1 29.11 311 SER A N 1
ATOM 2500 C CA . SER A 1 311 ? -20.734 5.309 -11.688 1 29.11 311 SER A CA 1
ATOM 2501 C C . SER A 1 311 ? -20.562 6.195 -12.914 1 29.11 311 SER A C 1
ATOM 2503 O O . SER A 1 311 ? -20.5 5.699 -14.039 1 29.11 311 SER A O 1
ATOM 2505 N N . VAL A 1 312 ? -21.297 7.305 -12.953 1 29.31 312 VAL A N 1
ATOM 2506 C CA . VAL A 1 312 ? -21.203 8.18 -14.117 1 29.31 312 VAL A CA 1
ATOM 2507 C C . VAL A 1 312 ? -19.844 8.875 -14.125 1 29.31 312 VAL A C 1
ATOM 2509 O O . VAL A 1 312 ? -19.469 9.547 -13.164 1 29.31 312 VAL A O 1
ATOM 2512 N N . ASN A 1 313 ? -18.875 8.32 -14.703 1 31.25 313 ASN A N 1
ATOM 2513 C CA . ASN A 1 313 ? -17.703 9.078 -15.148 1 31.25 313 ASN A CA 1
ATOM 2514 C C . ASN A 1 313 ? -18.125 10.359 -15.875 1 31.25 313 ASN A C 1
ATOM 2516 O O . ASN A 1 313 ? -18.766 10.305 -16.922 1 31.25 313 ASN A O 1
ATOM 2520 N N . LEU A 1 314 ? -18.297 11.391 -15.07 1 34.25 314 LEU A N 1
ATOM 2521 C CA . LEU A 1 314 ? -18.609 12.617 -15.789 1 34.25 314 LEU A CA 1
ATOM 2522 C C . LEU A 1 314 ? -17.453 13.039 -16.688 1 34.25 314 LEU A C 1
ATOM 2524 O O . LEU A 1 314 ? -16.297 12.984 -16.266 1 34.25 314 LEU A O 1
ATOM 2528 N N . SER A 1 315 ? -17.703 13.102 -18.031 1 34.97 315 SER A N 1
ATOM 2529 C CA . SER A 1 315 ? -16.734 13.641 -18.984 1 34.97 315 SER A CA 1
ATOM 2530 C C . SER A 1 315 ? -16.359 15.078 -18.641 1 34.97 315 SER A C 1
ATOM 2532 O O . SER A 1 315 ? -17.094 15.766 -17.938 1 34.97 315 SER A O 1
ATOM 2534 N N . PRO A 1 316 ? -15.156 15.359 -18.969 1 35.56 316 PRO A N 1
ATOM 2535 C CA . PRO A 1 316 ? -14.766 16.766 -18.781 1 35.56 316 PRO A CA 1
ATOM 2536 C C . PRO A 1 316 ? -15.828 17.734 -19.266 1 35.56 316 PRO A C 1
ATOM 2538 O O . PRO A 1 316 ? -16.078 18.766 -18.609 1 35.56 316 PRO A O 1
ATOM 2541 N N . ILE A 1 317 ? -16.406 17.391 -20.312 1 35.59 317 ILE A N 1
ATOM 2542 C CA . ILE A 1 317 ? -17.453 18.266 -20.844 1 35.59 317 ILE A CA 1
ATOM 2543 C C . ILE A 1 317 ? -18.641 18.312 -19.891 1 35.59 317 ILE A C 1
ATOM 2545 O O . ILE A 1 317 ? -19.219 19.375 -19.672 1 35.59 317 ILE A O 1
ATOM 2549 N N . GLN A 1 318 ? -18.906 17.188 -19.391 1 38.16 318 GLN A N 1
ATOM 2550 C CA . GLN A 1 318 ? -20.047 17.156 -18.469 1 38.16 318 GLN A CA 1
ATOM 2551 C C . GLN A 1 318 ? -19.75 17.906 -17.188 1 38.16 318 GLN A C 1
ATOM 2553 O O . GLN A 1 318 ? -20.609 18.609 -16.656 1 38.16 318 GLN A O 1
ATOM 2558 N N . ILE A 1 319 ? -18.531 17.766 -16.938 1 38.69 319 ILE A N 1
ATOM 2559 C CA . ILE A 1 319 ? -18.078 18.516 -15.766 1 38.69 319 ILE A CA 1
ATOM 2560 C C . ILE A 1 319 ? -18.094 20.016 -16.078 1 38.69 319 ILE A C 1
ATOM 2562 O O . ILE A 1 319 ? -18.562 20.812 -15.266 1 38.69 319 ILE A O 1
ATOM 2566 N N . LYS A 1 320 ? -17.594 20.281 -17.344 1 36.91 320 LYS A N 1
ATOM 2567 C CA . LYS A 1 320 ? -17.594 21.672 -17.797 1 36.91 320 LYS A CA 1
ATOM 2568 C C . LYS A 1 320 ? -19.031 22.203 -17.922 1 36.91 320 LYS A C 1
ATOM 2570 O O . LYS A 1 320 ? -19.297 23.359 -17.578 1 36.91 320 LYS A O 1
ATOM 2575 N N . ARG A 1 321 ? -19.766 21.438 -18.625 1 35.62 321 ARG A N 1
ATOM 2576 C CA . ARG A 1 321 ? -21.141 21.859 -18.797 1 35.62 321 ARG A CA 1
ATOM 2577 C C . ARG A 1 321 ? -21.844 22.016 -17.453 1 35.62 321 ARG A C 1
ATOM 2579 O O . ARG A 1 321 ? -22.719 22.875 -17.297 1 35.62 321 ARG A O 1
ATOM 2586 N N . LEU A 1 322 ? -21.391 21.109 -16.75 1 37.78 322 LEU A N 1
ATOM 2587 C CA . LEU A 1 322 ? -21.906 21.281 -15.398 1 37.78 322 LEU A CA 1
ATOM 2588 C C . LEU A 1 322 ? -21.531 22.641 -14.836 1 37.78 322 LEU A C 1
ATOM 2590 O O . LEU A 1 322 ? -22.328 23.297 -14.172 1 37.78 322 LEU A O 1
ATOM 2594 N N . ILE A 1 323 ? -20.359 23.047 -15.422 1 33.97 323 ILE A N 1
ATOM 2595 C CA . ILE A 1 323 ? -19.859 24.328 -14.969 1 33.97 323 ILE A CA 1
ATOM 2596 C C . ILE A 1 323 ? -20.422 25.453 -15.836 1 33.97 323 ILE A C 1
ATOM 2598 O O . ILE A 1 323 ? -20.781 26.516 -15.328 1 33.97 323 ILE A O 1
ATOM 2602 N N . ALA A 1 324 ? -20.422 25.312 -17.156 1 32.09 324 ALA A N 1
ATOM 2603 C CA . ALA A 1 324 ? -20.891 26.375 -18.047 1 32.09 324 ALA A CA 1
ATOM 2604 C C . ALA A 1 324 ? -22.375 26.641 -17.844 1 32.09 324 ALA A C 1
ATOM 2606 O O . ALA A 1 324 ? -22.828 27.781 -18.016 1 32.09 324 ALA A O 1
ATOM 2607 N N . SER A 1 325 ? -23.156 25.656 -17.984 1 29.78 325 SER A N 1
ATOM 2608 C CA . SER A 1 325 ? -24.531 26.047 -17.703 1 29.78 325 SER A CA 1
ATOM 2609 C C . SER A 1 325 ? -24.625 26.938 -16.469 1 29.78 325 SER A C 1
ATOM 2611 O O . SER A 1 325 ? -25.703 27.422 -16.125 1 29.78 325 SER A O 1
ATOM 2613 N N . GLN A 1 326 ? -23.469 27.078 -15.883 1 30 326 GLN A N 1
ATOM 2614 C CA . GLN A 1 326 ? -23.438 27.891 -14.672 1 30 326 GLN A CA 1
ATOM 2615 C C . GLN A 1 326 ? -23.297 29.359 -15 1 30 326 GLN A C 1
ATOM 2617 O O . GLN A 1 326 ? -23.109 30.188 -14.109 1 30 326 GLN A O 1
ATOM 2622 N N . ARG A 1 327 ? -23.188 29.797 -16.031 1 28.89 327 ARG A N 1
ATOM 2623 C CA . ARG A 1 327 ? -23.141 31.25 -16.188 1 28.89 327 ARG A CA 1
ATOM 2624 C C . ARG A 1 327 ? -24.375 31.906 -15.562 1 28.89 327 ARG A C 1
ATOM 2626 O O . ARG A 1 327 ? -24.312 33.031 -15.078 1 28.89 327 ARG A O 1
ATOM 2633 N N . GLY A 1 328 ? -25.5 31.875 -16.172 1 27.84 328 GLY A N 1
ATOM 2634 C CA . GLY A 1 328 ? -26.469 32.75 -15.539 1 27.84 328 GLY A CA 1
ATOM 2635 C C . GLY A 1 328 ? -26.703 32.406 -14.078 1 27.84 328 GLY A C 1
ATOM 2636 O O . GLY A 1 328 ? -26.188 33.094 -13.195 1 27.84 328 GLY A O 1
ATOM 2637 N N . GLY A 1 329 ? -27.969 31.953 -13.789 1 24.64 329 GLY A N 1
ATOM 2638 C CA . GLY A 1 329 ? -28.422 31.875 -12.406 1 24.64 329 GLY A CA 1
ATOM 2639 C C . GLY A 1 329 ? -27.469 31.109 -11.508 1 24.64 329 GLY A C 1
ATOM 2640 O O . GLY A 1 329 ? -26.516 30.5 -11.992 1 24.64 329 GLY A O 1
ATOM 2641 N N . SER A 1 330 ? -27.891 30.984 -10.188 1 23.53 330 SER A N 1
ATOM 2642 C CA . SER A 1 330 ? -27.25 30.625 -8.922 1 23.53 330 SER A CA 1
ATOM 2643 C C . SER A 1 330 ? -26.453 29.344 -9.055 1 23.53 330 SER A C 1
ATOM 2645 O O . SER A 1 330 ? -26.812 28.453 -9.828 1 23.53 330 SER A O 1
ATOM 2647 N N . LEU A 1 331 ? -25.109 29.344 -8.875 1 27.03 331 LEU A N 1
ATOM 2648 C CA . LEU A 1 331 ? -24.297 28.391 -8.117 1 27.03 331 LEU A CA 1
ATOM 2649 C C . LEU A 1 331 ? -25.172 27.438 -7.316 1 27.03 331 LEU A C 1
ATOM 2651 O O . LEU A 1 331 ? -24.672 26.688 -6.477 1 27.03 331 LEU A O 1
ATOM 2655 N N . ASP A 1 332 ? -26.406 27.484 -7.52 1 25.36 332 ASP A N 1
ATOM 2656 C CA . ASP A 1 332 ? -27.547 26.766 -6.953 1 25.36 332 ASP A CA 1
ATOM 2657 C C . ASP A 1 332 ? -27.484 25.281 -7.289 1 25.36 332 ASP A C 1
ATOM 2659 O O . ASP A 1 332 ? -27.984 24.453 -6.531 1 25.36 332 ASP A O 1
ATOM 2663 N N . TRP A 1 333 ? -27.141 25.047 -8.555 1 25.89 333 TRP A N 1
ATOM 2664 C CA . TRP A 1 333 ? -27.172 23.594 -8.789 1 25.89 333 TRP A CA 1
ATOM 2665 C C . TRP A 1 333 ? -26.031 22.906 -8.062 1 25.89 333 TRP A C 1
ATOM 2667 O O . TRP A 1 333 ? -26.203 21.828 -7.508 1 25.89 333 TRP A O 1
ATOM 2677 N N . VAL A 1 334 ? -24.797 23.359 -8.102 1 29.17 334 VAL A N 1
ATOM 2678 C CA . VAL A 1 334 ? -23.734 22.938 -7.191 1 29.17 334 VAL A CA 1
ATOM 2679 C C . VAL A 1 334 ? -24.125 23.281 -5.75 1 29.17 334 VAL A C 1
ATOM 2681 O O . VAL A 1 334 ? -23.797 22.531 -4.824 1 29.17 334 VAL A O 1
ATOM 2684 N N . ASN A 1 335 ? -24.703 24.391 -5.414 1 27.48 335 ASN A N 1
ATOM 2685 C CA . ASN A 1 335 ? -25.406 24.781 -4.191 1 27.48 335 ASN A CA 1
ATOM 2686 C C . ASN A 1 335 ? -26.562 23.844 -3.887 1 27.48 335 ASN A C 1
ATOM 2688 O O . ASN A 1 335 ? -26.891 23.609 -2.721 1 27.48 335 ASN A O 1
ATOM 2692 N N . ARG A 1 336 ? -27.438 23.641 -4.883 1 26.31 336 ARG A N 1
ATOM 2693 C CA . ARG A 1 336 ? -28.609 22.766 -4.738 1 26.31 336 ARG A CA 1
ATOM 2694 C C . ARG A 1 336 ? -28.219 21.297 -4.84 1 26.31 336 ARG A C 1
ATOM 2696 O O . ARG A 1 336 ? -28.984 20.422 -4.43 1 26.31 336 ARG A O 1
ATOM 2703 N N . HIS A 1 337 ? -27.469 20.906 -5.844 1 27.5 337 HIS A N 1
ATOM 2704 C CA . HIS A 1 337 ? -27.094 19.516 -5.949 1 27.5 337 HIS A CA 1
ATOM 2705 C C . HIS A 1 337 ? -25.75 19.25 -5.273 1 27.5 337 HIS A C 1
ATOM 2707 O O . HIS A 1 337 ? -24.734 19.859 -5.645 1 27.5 337 HIS A O 1
ATOM 2713 N N . ASN A 1 338 ? -25.859 19.172 -3.943 1 26.61 338 ASN A N 1
ATOM 2714 C CA . ASN A 1 338 ? -24.766 18.703 -3.092 1 26.61 338 ASN A CA 1
ATOM 2715 C C . ASN A 1 338 ? -24.016 17.531 -3.734 1 26.61 338 ASN A C 1
ATOM 2717 O O . ASN A 1 338 ? -24.609 16.5 -4.027 1 26.61 338 ASN A O 1
ATOM 2721 N N . LEU A 1 339 ? -23.297 17.828 -4.672 1 27.28 339 LEU A N 1
ATOM 2722 C CA . LEU A 1 339 ? -22.406 16.766 -5.141 1 27.28 339 LEU A CA 1
ATOM 2723 C C . LEU A 1 339 ? -21.797 16.016 -3.967 1 27.28 339 LEU A C 1
ATOM 2725 O O . LEU A 1 339 ? -21.062 16.594 -3.158 1 27.28 339 LEU A O 1
ATOM 2729 N N . SER A 1 340 ? -22.797 15.492 -3.166 1 25.56 340 SER A N 1
ATOM 2730 C CA . SER A 1 340 ? -22.188 14.648 -2.139 1 25.56 340 SER A CA 1
ATOM 2731 C C . SER A 1 340 ? -21.391 13.508 -2.762 1 25.56 340 SER A C 1
ATOM 2733 O O . SER A 1 340 ? -21.844 12.891 -3.734 1 25.56 340 SER A O 1
ATOM 2735 N N . LEU A 1 341 ? -20.219 13.648 -2.842 1 27.09 341 LEU A N 1
ATOM 2736 C CA . LEU A 1 341 ? -19.219 12.617 -3.107 1 27.09 341 LEU A CA 1
ATOM 2737 C C . LEU A 1 341 ? -19.5 11.359 -2.291 1 27.09 341 LEU A C 1
ATOM 2739 O O . LEU A 1 341 ? -19.594 11.414 -1.062 1 27.09 341 LEU A O 1
ATOM 2743 N N . SER A 1 342 ? -20.625 10.609 -2.645 1 25.28 342 SER A N 1
ATOM 2744 C CA . SER A 1 342 ? -20.812 9.336 -1.961 1 25.28 342 SER A CA 1
ATOM 2745 C C . SER A 1 342 ? -19.5 8.547 -1.904 1 25.28 342 SER A C 1
ATOM 2747 O O . SER A 1 342 ? -18.719 8.57 -2.852 1 25.28 342 SER A O 1
ATOM 2749 N N . SER A 1 343 ? -18.984 8.438 -0.777 1 27.66 343 SER A N 1
ATOM 2750 C CA . SER A 1 343 ? -17.875 7.695 -0.18 1 27.66 343 SER A CA 1
ATOM 2751 C C . SER A 1 343 ? -17.906 6.223 -0.586 1 27.66 343 SER A C 1
ATOM 2753 O O . SER A 1 343 ? -18.719 5.449 -0.058 1 27.66 343 SER A O 1
ATOM 2755 N N . ILE A 1 344 ? -18.406 5.859 -1.776 1 27.72 344 ILE A N 1
ATOM 2756 C CA . ILE A 1 344 ? -18.484 4.406 -1.707 1 27.72 344 ILE A CA 1
ATOM 2757 C C . ILE A 1 344 ? -17.203 3.846 -1.11 1 27.72 344 ILE A C 1
ATOM 2759 O O . ILE A 1 344 ? -17 2.629 -1.082 1 27.72 344 ILE A O 1
ATOM 2763 N N . SER A 1 345 ? -16.219 4.504 -1.357 1 29.36 345 SER A N 1
ATOM 2764 C CA . SER A 1 345 ? -15.164 3.59 -0.921 1 29.36 345 SER A CA 1
ATOM 2765 C C . SER A 1 345 ? -15.289 3.283 0.568 1 29.36 345 SER A C 1
ATOM 2767 O O . SER A 1 345 ? -15.32 4.195 1.396 1 29.36 345 SER A O 1
ATOM 2769 N N . PRO A 1 346 ? -15.961 2.279 0.933 1 30.59 346 PRO A N 1
ATOM 2770 C CA . PRO A 1 346 ? -16.016 1.923 2.354 1 30.59 346 PRO A CA 1
ATOM 2771 C C . PRO A 1 346 ? -14.703 2.209 3.082 1 30.59 346 PRO A C 1
ATOM 2773 O O . PRO A 1 346 ? -14.633 2.09 4.309 1 30.59 346 PRO A O 1
ATOM 2776 N N . ARG A 1 347 ? -13.562 1.646 2.68 1 34.12 347 ARG A N 1
ATOM 2777 C CA . ARG A 1 347 ? -12.617 1.941 3.754 1 34.12 347 ARG A CA 1
ATOM 2778 C C . ARG A 1 347 ? -12.484 3.445 3.969 1 34.12 347 ARG A C 1
ATOM 2780 O O . ARG A 1 347 ? -11.953 4.156 3.115 1 34.12 347 ARG A O 1
ATOM 2787 N N . LEU A 1 348 ? -13.461 4.168 4.543 1 40 348 LEU A N 1
ATOM 2788 C CA . LEU A 1 348 ? -13.625 5.523 5.062 1 40 348 LEU A CA 1
ATOM 2789 C C . LEU A 1 348 ? -12.297 6.078 5.562 1 40 348 LEU A C 1
ATOM 2791 O O . LEU A 1 348 ? -12.211 6.559 6.695 1 40 348 LEU A O 1
ATOM 2795 N N . GLN A 1 349 ? -11.273 5.457 5.293 1 39.97 349 GLN A N 1
ATOM 2796 C CA . GLN A 1 349 ? -10.125 5.977 6.031 1 39.97 349 GLN A CA 1
ATOM 2797 C C . GLN A 1 349 ? -9.852 7.434 5.668 1 39.97 349 GLN A C 1
ATOM 2799 O O . GLN A 1 349 ? -10.742 8.133 5.188 1 39.97 349 GLN A O 1
ATOM 2804 N N . MET A 1 350 ? -8.688 7.672 5.359 1 31.31 350 MET A N 1
ATOM 2805 C CA . MET A 1 350 ? -8.133 9 5.117 1 31.31 350 MET A CA 1
ATOM 2806 C C . MET A 1 350 ? -8.422 9.461 3.691 1 31.31 350 MET A C 1
ATOM 2808 O O . MET A 1 350 ? -8.461 8.641 2.77 1 31.31 350 MET A O 1
ATOM 2812 N N . TRP A 1 351 ? -9.156 10.523 3.578 1 34.06 351 TRP A N 1
ATOM 2813 C CA . TRP A 1 351 ? -9.32 11.062 2.23 1 34.06 351 TRP A CA 1
ATOM 2814 C C . TRP A 1 351 ? -8.656 12.43 2.102 1 34.06 351 TRP A C 1
ATOM 2816 O O . TRP A 1 351 ? -8.312 13.055 3.107 1 34.06 351 TRP A O 1
ATOM 2826 N N . ILE A 1 352 ? -8.211 12.727 0.901 1 32.16 352 ILE A N 1
ATOM 2827 C CA . ILE A 1 352 ? -7.723 14.055 0.548 1 32.16 352 ILE A CA 1
ATOM 2828 C C . ILE A 1 352 ? -8.891 14.922 0.077 1 32.16 352 ILE A C 1
ATOM 2830 O O . ILE A 1 352 ? -9.758 14.453 -0.664 1 32.16 352 ILE A O 1
ATOM 2834 N N . GLN A 1 353 ? -9.078 16.016 0.784 1 37.03 353 GLN A N 1
ATOM 2835 C CA . GLN A 1 353 ? -10.086 16.984 0.378 1 37.03 353 GLN A CA 1
ATOM 2836 C C . GLN A 1 353 ? -9.461 18.109 -0.433 1 37.03 353 GLN A C 1
ATOM 2838 O O . GLN A 1 353 ? -8.414 18.656 -0.056 1 37.03 353 GLN A O 1
ATOM 2843 N N . CYS A 1 354 ? -9.906 18.344 -1.655 1 33.81 354 CYS A N 1
ATOM 2844 C CA . CYS A 1 354 ? -9.492 19.484 -2.453 1 33.81 354 CYS A CA 1
ATOM 2845 C C . CYS A 1 354 ? -10.508 20.625 -2.344 1 33.81 354 CYS A C 1
ATOM 2847 O O . CYS A 1 354 ? -11.711 20.391 -2.482 1 33.81 354 CYS A O 1
ATOM 2849 N N . MET A 1 355 ? -10.094 21.828 -1.918 1 32.19 355 MET A N 1
ATOM 2850 C CA . MET A 1 355 ? -11.016 22.922 -1.664 1 32.19 355 MET A CA 1
ATOM 2851 C C . MET A 1 355 ? -10.617 24.172 -2.449 1 32.19 355 MET A C 1
ATOM 2853 O O . MET A 1 355 ? -9.43 24.469 -2.564 1 32.19 355 MET A O 1
ATOM 2857 N N . LYS A 1 356 ? -11.578 24.703 -3.35 1 32.16 356 LYS A N 1
ATOM 2858 C CA . LYS A 1 356 ? -11.453 26.047 -3.891 1 32.16 356 LYS A CA 1
ATOM 2859 C C . LYS A 1 356 ? -12.188 27.062 -3.02 1 32.16 356 LYS A C 1
ATOM 2861 O O . LYS A 1 356 ? -13.375 26.891 -2.73 1 32.16 356 LYS A O 1
ATOM 2866 N N . VAL A 1 357 ? -11.445 27.953 -2.41 1 31.77 357 VAL A N 1
ATOM 2867 C CA . VAL A 1 357 ? -12.062 29.016 -1.619 1 31.77 357 VAL A CA 1
ATOM 2868 C C . VAL A 1 357 ? -12.219 30.266 -2.469 1 31.77 357 VAL A C 1
ATOM 2870 O O . VAL A 1 357 ? -11.242 30.75 -3.057 1 31.77 357 VAL A O 1
ATOM 2873 N N . ARG A 1 358 ? -13.461 30.516 -3.156 1 34.41 358 ARG A N 1
ATOM 2874 C CA . ARG A 1 358 ? -13.703 31.797 -3.818 1 34.41 358 ARG A CA 1
ATOM 2875 C C . ARG A 1 358 ? -14.062 32.875 -2.809 1 34.41 358 ARG A C 1
ATOM 2877 O O . ARG A 1 358 ? -14.93 32.688 -1.954 1 34.41 358 ARG A O 1
ATOM 2884 N N . ASN A 1 359 ? -13.141 33.812 -2.715 1 31.23 359 ASN A N 1
ATOM 2885 C CA . ASN A 1 359 ? -13.531 35.031 -2.025 1 31.23 359 ASN A CA 1
ATOM 2886 C C . ASN A 1 359 ? -14.438 35.906 -2.889 1 31.23 359 ASN A C 1
ATOM 2888 O O . ASN A 1 359 ? -14.07 36.281 -4.004 1 31.23 359 ASN A O 1
ATOM 2892 N N . GLN A 1 360 ? -15.719 35.656 -3.025 1 29.83 360 GLN A N 1
ATOM 2893 C CA . GLN A 1 360 ? -16.516 36.656 -3.709 1 29.83 360 GLN A CA 1
ATOM 2894 C C . GLN A 1 360 ? -16.484 37.969 -2.945 1 29.83 360 GLN A C 1
ATOM 2896 O O . GLN A 1 360 ? -16.953 38.062 -1.805 1 29.83 360 GLN A O 1
ATOM 2901 N N . ILE A 1 361 ? -15.492 38.844 -3.184 1 30.59 361 ILE A N 1
ATOM 2902 C CA . ILE A 1 361 ? -15.633 40.219 -2.762 1 30.59 361 ILE A CA 1
ATOM 2903 C C . ILE A 1 361 ? -16.719 40.906 -3.592 1 30.59 361 ILE A C 1
ATOM 2905 O O . ILE A 1 361 ? -16.594 41.031 -4.812 1 30.59 361 ILE A O 1
ATOM 2909 N N . SER A 1 362 ? -18.016 40.781 -3.283 1 31.09 362 SER A N 1
ATOM 2910 C CA . SER A 1 362 ? -18.984 41.688 -3.877 1 31.09 362 SER A CA 1
ATOM 2911 C C . SER A 1 362 ? -18.547 43.156 -3.691 1 31.09 362 SER A C 1
ATOM 2913 O O . SER A 1 362 ? -18.438 43.625 -2.561 1 31.09 362 SER A O 1
ATOM 2915 N N . THR A 1 363 ? -17.781 43.75 -4.492 1 31.48 363 THR A N 1
ATOM 2916 C CA . THR A 1 363 ? -17.438 45.156 -4.516 1 31.48 363 THR A CA 1
ATOM 2917 C C . THR A 1 363 ? -18.688 46 -4.688 1 31.48 363 THR A C 1
ATOM 2919 O O . THR A 1 363 ? -18.609 47.25 -4.836 1 31.48 363 THR A O 1
ATOM 2922 N N . THR A 1 364 ? -19.844 45.594 -5.176 1 31.02 364 THR A N 1
ATOM 2923 C CA . THR A 1 364 ? -20.672 46.75 -5.48 1 31.02 364 THR A CA 1
ATOM 2924 C C . THR A 1 364 ? -21 47.531 -4.207 1 31.02 364 THR A C 1
ATOM 2926 O O . THR A 1 364 ? -21.047 48.75 -4.219 1 31.02 364 THR A O 1
ATOM 2929 N N . ALA A 1 365 ? -22.156 47.188 -3.406 1 33 365 ALA A N 1
ATOM 2930 C CA . ALA A 1 365 ? -22.906 48.188 -2.664 1 33 365 ALA A CA 1
ATOM 2931 C C . ALA A 1 365 ? -22.094 48.781 -1.514 1 33 365 ALA A C 1
ATOM 2933 O O . ALA A 1 365 ? -21.234 48.094 -0.958 1 33 365 ALA A O 1
ATOM 2934 N N . LYS A 1 366 ? -22.016 50.219 -1.269 1 35.38 366 LYS A N 1
ATOM 2935 C CA . LYS A 1 366 ? -21.625 51.125 -0.206 1 35.38 366 LYS A CA 1
ATOM 2936 C C . LYS A 1 366 ? -21.844 50.5 1.17 1 35.38 366 LYS A C 1
ATOM 2938 O O . LYS A 1 366 ? -21.172 50.875 2.137 1 35.38 366 LYS A O 1
ATOM 2943 N N . ASN A 1 367 ? -23.188 50.281 1.469 1 30.23 367 ASN A N 1
ATOM 2944 C CA . ASN A 1 367 ? -23.516 49.906 2.842 1 30.23 367 ASN A CA 1
ATOM 2945 C C . ASN A 1 367 ? -22.938 48.531 3.197 1 30.23 367 ASN A C 1
ATOM 2947 O O . ASN A 1 367 ? -23.203 47.531 2.518 1 30.23 367 ASN A O 1
ATOM 2951 N N . PHE A 1 368 ? -21.688 48.406 3.799 1 28.97 368 PHE A N 1
ATOM 2952 C CA . PHE A 1 368 ? -20.75 47.406 4.297 1 28.97 368 PHE A CA 1
ATOM 2953 C C . PHE A 1 368 ? -21.5 46.281 5 1 28.97 368 PHE A C 1
ATOM 2955 O O . PHE A 1 368 ? -21.359 46.125 6.211 1 28.97 368 PHE A O 1
ATOM 2962 N N . THR A 1 369 ? -22.781 46.156 4.836 1 31.14 369 THR A N 1
ATOM 2963 C CA . THR A 1 369 ? -23.219 45.031 5.652 1 31.14 369 THR A CA 1
ATOM 2964 C C . THR A 1 369 ? -22.484 43.75 5.254 1 31.14 369 THR A C 1
ATOM 2966 O O . THR A 1 369 ? -22.484 43.375 4.082 1 31.14 369 THR A O 1
ATOM 2969 N N . GLU A 1 370 ? -21.344 43.5 5.906 1 30.88 370 GLU A N 1
ATOM 2970 C CA . GLU A 1 370 ? -20.312 42.469 5.844 1 30.88 370 GLU A CA 1
ATOM 2971 C C . GLU A 1 370 ? -20.922 41.094 5.523 1 30.88 370 GLU A C 1
ATOM 2973 O O . GLU A 1 370 ? -21.453 40.438 6.406 1 30.88 370 GLU A O 1
ATOM 2978 N N . GLN A 1 371 ? -21.766 41.031 4.48 1 31.56 371 GLN A N 1
ATOM 2979 C CA . GLN A 1 371 ? -22.203 39.688 4.207 1 31.56 371 GLN A CA 1
ATOM 2980 C C . GLN A 1 371 ? -21 38.719 4.094 1 31.56 371 GLN A C 1
ATOM 2982 O O . GLN A 1 371 ? -19.969 39.094 3.52 1 31.56 371 GLN A O 1
ATOM 2987 N N . PRO A 1 372 ? -20.938 37.75 4.969 1 30.38 372 PRO A N 1
ATOM 2988 C CA . PRO A 1 372 ? -19.844 36.781 4.938 1 30.38 372 PRO A CA 1
ATOM 2989 C C . PRO A 1 372 ? -19.562 36.25 3.537 1 30.38 372 PRO A C 1
ATOM 2991 O O . PRO A 1 372 ? -20.469 36.156 2.713 1 30.38 372 PRO A O 1
ATOM 2994 N N . PRO A 1 373 ? -18.406 36.5 3.004 1 30.94 373 PRO A N 1
ATOM 2995 C CA . PRO A 1 373 ? -18.047 35.969 1.69 1 30.94 373 PRO A CA 1
ATOM 2996 C C . PRO A 1 373 ? -18.578 34.562 1.46 1 30.94 373 PRO A C 1
ATOM 2998 O O . PRO A 1 373 ? -18.641 33.75 2.396 1 30.94 373 PRO A O 1
ATOM 3001 N N . THR A 1 374 ? -19.609 34.406 0.7 1 30.34 374 THR A N 1
ATOM 3002 C CA . THR A 1 374 ? -20.125 33.094 0.294 1 30.34 374 THR A CA 1
ATOM 3003 C C . THR A 1 374 ? -19 32.25 -0.316 1 30.34 374 THR A C 1
ATOM 3005 O O . THR A 1 374 ? -18.281 32.719 -1.198 1 30.34 374 THR A O 1
ATOM 3008 N N . PHE A 1 375 ? -18.266 31.609 0.555 1 28.94 375 PHE A N 1
ATOM 3009 C CA . PHE A 1 375 ? -17.25 30.656 0.127 1 28.94 375 PHE A CA 1
ATOM 3010 C C . PHE A 1 375 ? -17.875 29.516 -0.675 1 28.94 375 PHE A C 1
ATOM 3012 O O . PHE A 1 375 ? -18.891 28.953 -0.273 1 28.94 375 PHE A O 1
ATOM 3019 N N . ASP A 1 376 ? -17.875 29.656 -1.964 1 33.41 376 ASP A N 1
ATOM 3020 C CA . ASP A 1 376 ? -18.172 28.469 -2.74 1 33.41 376 ASP A CA 1
ATOM 3021 C C . ASP A 1 376 ? -17.141 27.375 -2.488 1 33.41 376 ASP A C 1
ATOM 3023 O O . ASP A 1 376 ? -15.953 27.562 -2.725 1 33.41 376 ASP A O 1
ATOM 3027 N N . LEU A 1 377 ? -17.359 26.656 -1.34 1 33.19 377 LEU A N 1
ATOM 3028 C CA . LEU A 1 377 ? -16.469 25.562 -0.96 1 33.19 377 LEU A CA 1
ATOM 3029 C C . LEU A 1 377 ? -16.797 24.297 -1.739 1 33.19 377 LEU A C 1
ATOM 3031 O O . LEU A 1 377 ? -17.938 23.828 -1.729 1 33.19 377 LEU A O 1
ATOM 3035 N N . LEU A 1 378 ? -16.094 24.172 -2.953 1 35.25 378 LEU A N 1
ATOM 3036 C CA . LEU A 1 378 ? -16.156 22.859 -3.594 1 35.25 378 LEU A CA 1
ATOM 3037 C C . LEU A 1 378 ? -15.18 21.891 -2.953 1 35.25 378 LEU A C 1
ATOM 3039 O O . LEU A 1 378 ? -14.016 22.234 -2.729 1 35.25 378 LEU A O 1
ATOM 3043 N N . ILE A 1 379 ? -15.82 20.906 -2.291 1 33.41 379 ILE A N 1
ATOM 3044 C CA . ILE A 1 379 ? -14.984 19.906 -1.629 1 33.41 379 ILE A CA 1
ATOM 3045 C C . ILE A 1 379 ? -15 18.609 -2.438 1 33.41 379 ILE A C 1
ATOM 3047 O O . ILE A 1 379 ? -16.047 18.188 -2.939 1 33.41 379 ILE A O 1
ATOM 3051 N N . MET A 1 380 ? -13.82 18.25 -2.811 1 38.38 380 MET A N 1
ATOM 3052 C CA . MET A 1 380 ? -13.648 16.922 -3.412 1 38.38 380 MET A CA 1
ATOM 3053 C C . MET A 1 380 ? -12.883 15.992 -2.477 1 38.38 380 MET A C 1
ATOM 3055 O O . MET A 1 380 ? -11.891 16.391 -1.869 1 38.38 380 MET A O 1
ATOM 3059 N N . LYS A 1 381 ? -13.57 14.82 -2.289 1 41.03 381 LYS A N 1
ATOM 3060 C CA . LYS A 1 381 ? -12.906 13.812 -1.463 1 41.03 381 LYS A CA 1
ATOM 3061 C C . LYS A 1 381 ? -12.273 12.719 -2.324 1 41.03 381 LYS A C 1
ATOM 3063 O O . LYS A 1 381 ? -12.898 12.227 -3.266 1 41.03 381 LYS A O 1
ATOM 3068 N N . ILE A 1 382 ? -10.992 12.633 -2.115 1 39.06 382 ILE A N 1
ATOM 3069 C CA . ILE A 1 382 ? -10.266 11.562 -2.791 1 39.06 382 ILE A CA 1
ATOM 3070 C C . ILE A 1 382 ? -9.891 10.477 -1.784 1 39.06 382 ILE A C 1
ATOM 3072 O O . ILE A 1 382 ? -9.055 10.695 -0.906 1 39.06 382 ILE A O 1
ATOM 3076 N N . PHE A 1 383 ? -10.688 9.336 -2.029 1 40.41 383 PHE A N 1
ATOM 3077 C CA . PHE A 1 383 ? -10.406 8.227 -1.133 1 40.41 383 PHE A CA 1
ATOM 3078 C C . PHE A 1 383 ? -9.156 7.473 -1.578 1 40.41 383 PHE A C 1
ATOM 3080 O O . PHE A 1 383 ? -9.016 7.133 -2.756 1 40.41 383 PHE A O 1
ATOM 3087 N N . THR A 1 384 ? -8.125 7.512 -0.661 1 43 384 THR A N 1
ATOM 3088 C CA . THR A 1 384 ? -6.84 6.922 -1.012 1 43 384 THR A CA 1
ATOM 3089 C C . THR A 1 384 ? -6.664 5.562 -0.344 1 43 384 THR A C 1
ATOM 3091 O O . THR A 1 384 ? -7.152 5.344 0.766 1 43 384 THR A O 1
ATOM 3094 N N . MET B 1 1 ? 22.531 -28.141 -16.484 1 48.34 1 MET B N 1
ATOM 3095 C CA . MET B 1 1 ? 21.078 -28.281 -16.484 1 48.34 1 MET B CA 1
ATOM 3096 C C . MET B 1 1 ? 20.672 -29.734 -16.672 1 48.34 1 MET B C 1
ATOM 3098 O O . MET B 1 1 ? 21.234 -30.438 -17.531 1 48.34 1 MET B O 1
ATOM 3102 N N . THR B 1 2 ? 20.109 -30.328 -15.625 1 49.88 2 THR B N 1
ATOM 3103 C CA . THR B 1 2 ? 19.594 -31.688 -15.75 1 49.88 2 THR B CA 1
ATOM 3104 C C . THR B 1 2 ? 18.094 -31.688 -16.047 1 49.88 2 THR B C 1
ATOM 3106 O O . THR B 1 2 ? 17.328 -31.016 -15.352 1 49.88 2 THR B O 1
ATOM 3109 N N . SER B 1 3 ? 17.688 -32.188 -17.266 1 60.72 3 SER B N 1
ATOM 3110 C CA . SER B 1 3 ? 16.281 -32.375 -17.609 1 60.72 3 SER B CA 1
ATOM 3111 C C . SER B 1 3 ? 15.766 -33.719 -17.141 1 60.72 3 SER B C 1
ATOM 3113 O O . SER B 1 3 ? 16.484 -34.719 -17.219 1 60.72 3 SER B O 1
ATOM 3115 N N . TYR B 1 4 ? 14.602 -33.688 -16.594 1 67 4 TYR B N 1
ATOM 3116 C CA . TYR B 1 4 ? 13.984 -34.938 -16.156 1 67 4 TYR B CA 1
ATOM 3117 C C . TYR B 1 4 ? 12.906 -35.375 -17.141 1 67 4 TYR B C 1
ATOM 3119 O O . TYR B 1 4 ? 12.086 -34.562 -17.578 1 67 4 TYR B O 1
ATOM 3127 N N . THR B 1 5 ? 13.039 -36.594 -17.594 1 68.62 5 THR B N 1
ATOM 3128 C CA . THR B 1 5 ? 12.047 -37.125 -18.531 1 68.62 5 THR B CA 1
ATOM 3129 C C . THR B 1 5 ? 11.008 -37.969 -17.781 1 68.62 5 THR B C 1
ATOM 3131 O O . THR B 1 5 ? 9.93 -38.219 -18.328 1 68.62 5 THR B O 1
ATOM 3134 N N . ASP B 1 6 ? 11.32 -38.281 -16.609 1 73.12 6 ASP B N 1
ATOM 3135 C CA . ASP B 1 6 ? 10.391 -39.094 -15.812 1 73.12 6 ASP B CA 1
ATOM 3136 C C . ASP B 1 6 ? 9.336 -38.188 -15.148 1 73.12 6 ASP B C 1
ATOM 3138 O O . ASP B 1 6 ? 9.656 -37.406 -14.258 1 73.12 6 ASP B O 1
ATOM 3142 N N . LYS B 1 7 ? 8.062 -38.375 -15.633 1 80.56 7 LYS B N 1
ATOM 3143 C CA . LYS B 1 7 ? 6.984 -37.562 -15.094 1 80.56 7 LYS B CA 1
ATOM 3144 C C . LYS B 1 7 ? 6.379 -38.188 -13.844 1 80.56 7 LYS B C 1
ATOM 3146 O O . LYS B 1 7 ? 5.484 -37.625 -13.219 1 80.56 7 LYS B O 1
ATOM 3151 N N . GLY B 1 8 ? 6.902 -39.219 -13.469 1 78.44 8 GLY B N 1
ATOM 3152 C CA . GLY B 1 8 ? 6.395 -39.875 -12.281 1 78.44 8 GLY B CA 1
ATOM 3153 C C . GLY B 1 8 ? 5 -40.469 -12.469 1 78.44 8 GLY B C 1
ATOM 3154 O O . GLY B 1 8 ? 4.598 -40.781 -13.586 1 78.44 8 GLY B O 1
ATOM 3155 N N . GLU B 1 9 ? 4.332 -40.75 -11.352 1 81.94 9 GLU B N 1
ATOM 3156 C CA . GLU B 1 9 ? 2.998 -41.344 -11.336 1 81.94 9 GLU B CA 1
ATOM 3157 C C . GLU B 1 9 ? 1.939 -40.312 -11.734 1 81.94 9 GLU B C 1
ATOM 3159 O O . GLU B 1 9 ? 1.971 -39.188 -11.281 1 81.94 9 GLU B O 1
ATOM 3164 N N . LYS B 1 10 ? 1.162 -40.75 -12.68 1 85.62 10 LYS B N 1
ATOM 3165 C CA . LYS B 1 10 ? -0.01 -39.938 -13.016 1 85.62 10 LYS B CA 1
ATOM 3166 C C . LYS B 1 10 ? -1.127 -40.156 -12 1 85.62 10 LYS B C 1
ATOM 3168 O O . LYS B 1 10 ? -1.417 -41.281 -11.609 1 85.62 10 LYS B O 1
ATOM 3173 N N . PRO B 1 11 ? -1.689 -39.125 -11.539 1 87.12 11 PRO B N 1
ATOM 3174 C CA . PRO B 1 11 ? -2.832 -39.312 -10.641 1 87.12 11 PRO B CA 1
ATOM 3175 C C . PRO B 1 11 ? -3.93 -40.188 -11.258 1 87.12 11 PRO B C 1
ATOM 3177 O O . PRO B 1 11 ? -4.227 -40.062 -12.445 1 87.12 11 PRO B O 1
ATOM 3180 N N . THR B 1 12 ? -4.469 -41.031 -10.477 1 90.75 12 THR B N 1
ATOM 3181 C CA . THR B 1 12 ? -5.52 -41.906 -10.953 1 90.75 12 THR B CA 1
ATOM 3182 C C . THR B 1 12 ? -6.785 -41.125 -11.281 1 90.75 12 THR B C 1
ATOM 3184 O O . THR B 1 12 ? -7.539 -41.5 -12.188 1 90.75 12 THR B O 1
ATOM 3187 N N . ARG B 1 13 ? -7.02 -40.156 -10.477 1 93.75 13 ARG B N 1
ATOM 3188 C CA . ARG B 1 13 ? -8.133 -39.25 -10.664 1 93.75 13 ARG B CA 1
ATOM 3189 C C . ARG B 1 13 ? -7.719 -37.812 -10.336 1 93.75 13 ARG B C 1
ATOM 3191 O O . ARG B 1 13 ? -6.746 -37.594 -9.609 1 93.75 13 ARG B O 1
ATOM 3198 N N . GLY B 1 14 ? -8.422 -36.875 -10.945 1 94.31 14 GLY B N 1
ATOM 3199 C CA . GLY B 1 14 ? -8.102 -35.469 -10.68 1 94.31 14 GLY B CA 1
ATOM 3200 C C . GLY B 1 14 ? -6.98 -34.938 -11.555 1 94.31 14 GLY B C 1
ATOM 3201 O O . GLY B 1 14 ? -6.172 -35.719 -12.07 1 94.31 14 GLY B O 1
ATOM 3202 N N . LYS B 1 15 ? -6.988 -33.688 -11.719 1 95.69 15 LYS B N 1
ATOM 3203 C CA . LYS B 1 15 ? -5.938 -33.062 -12.516 1 95.69 15 LYS B CA 1
ATOM 3204 C C . LYS B 1 15 ? -5.77 -31.578 -12.148 1 95.69 15 LYS B C 1
ATOM 3206 O O . LYS B 1 15 ? -6.746 -30.906 -11.828 1 95.69 15 LYS B O 1
ATOM 3211 N N . PHE B 1 16 ? -4.484 -31.188 -12.133 1 97.69 16 PHE B N 1
ATOM 3212 C CA . PHE B 1 16 ? -4.195 -29.75 -12.133 1 97.69 16 PHE B CA 1
ATOM 3213 C C . PHE B 1 16 ? -4.258 -29.188 -13.539 1 97.69 16 PHE B C 1
ATOM 3215 O O . PHE B 1 16 ? -3.641 -29.719 -14.461 1 97.69 16 PHE B O 1
ATOM 3222 N N . VAL B 1 17 ? -4.98 -28.109 -13.742 1 97.25 17 VAL B N 1
ATOM 3223 C CA . VAL B 1 17 ? -5.246 -27.609 -15.094 1 97.25 17 VAL B CA 1
ATOM 3224 C C . VAL B 1 17 ? -4.309 -26.438 -15.406 1 97.25 17 VAL B C 1
ATOM 3226 O O . VAL B 1 17 ? -3.582 -26.469 -16.406 1 97.25 17 VAL B O 1
ATOM 3229 N N . LYS B 1 18 ? -4.289 -25.406 -14.609 1 97.56 18 LYS B N 1
ATOM 3230 C CA . LYS B 1 18 ? -3.521 -24.172 -14.82 1 97.56 18 LYS B CA 1
ATOM 3231 C C . LYS B 1 18 ? -3.51 -23.312 -13.562 1 97.56 18 LYS B C 1
ATOM 3233 O O . LYS B 1 18 ? -4.227 -23.594 -12.602 1 97.56 18 LYS B O 1
ATOM 3238 N N . PHE B 1 19 ? -2.613 -22.312 -13.594 1 97.88 19 PHE B N 1
ATOM 3239 C CA . PHE B 1 19 ? -2.752 -21.25 -12.602 1 97.88 19 PHE B CA 1
ATOM 3240 C C . PHE B 1 19 ? -4.113 -20.578 -12.711 1 97.88 19 PHE B C 1
ATOM 3242 O O . PHE B 1 19 ? -4.555 -20.234 -13.812 1 97.88 19 PHE B O 1
ATOM 3249 N N . HIS B 1 20 ? -4.812 -20.469 -11.633 1 98.62 20 HIS B N 1
ATOM 3250 C CA . HIS B 1 20 ? -6.086 -19.75 -11.648 1 98.62 20 HIS B CA 1
ATOM 3251 C C . HIS B 1 20 ? -5.895 -18.266 -11.359 1 98.62 20 HIS B C 1
ATOM 3253 O O . HIS B 1 20 ? -6.266 -17.422 -12.172 1 98.62 20 HIS B O 1
ATOM 3259 N N . HIS B 1 21 ? -5.434 -17.906 -10.203 1 98.62 21 HIS B N 1
ATOM 3260 C CA . HIS B 1 21 ? -5.105 -16.531 -9.812 1 98.62 21 HIS B CA 1
ATOM 3261 C C . HIS B 1 21 ? -4.113 -16.516 -8.656 1 98.62 21 HIS B C 1
ATOM 3263 O O . HIS B 1 21 ? -3.875 -17.547 -8.023 1 98.62 21 HIS B O 1
ATOM 3269 N N . ILE B 1 22 ? -3.502 -15.359 -8.422 1 97.88 22 ILE B N 1
ATOM 3270 C CA . ILE B 1 22 ? -2.557 -15.172 -7.32 1 97.88 22 ILE B CA 1
ATOM 3271 C C . ILE B 1 22 ? -3.119 -14.156 -6.324 1 97.88 22 ILE B C 1
ATOM 3273 O O . ILE B 1 22 ? -3.561 -13.078 -6.711 1 97.88 22 ILE B O 1
ATOM 3277 N N . THR B 1 23 ? -3.123 -14.539 -5.059 1 98.69 23 THR B N 1
ATOM 3278 C CA . THR B 1 23 ? -3.615 -13.664 -4.004 1 98.69 23 THR B CA 1
ATOM 3279 C C . THR B 1 23 ? -2.453 -13.016 -3.256 1 98.69 23 THR B C 1
ATOM 3281 O O . THR B 1 23 ? -1.548 -13.703 -2.785 1 98.69 23 THR B O 1
ATOM 3284 N N . PHE B 1 24 ? -2.523 -11.695 -3.17 1 97.06 24 PHE B N 1
ATOM 3285 C CA . PHE B 1 24 ? -1.581 -10.891 -2.396 1 97.06 24 PHE B CA 1
ATOM 3286 C C . PHE B 1 24 ? -2.236 -10.359 -1.13 1 97.06 24 PHE B C 1
ATOM 3288 O O . PHE B 1 24 ? -3.357 -9.844 -1.174 1 97.06 24 PHE B O 1
ATOM 3295 N N . TRP B 1 25 ? -1.562 -10.555 -0.042 1 97.12 25 TRP B N 1
ATOM 3296 C CA . TRP B 1 25 ? -1.905 -9.773 1.14 1 97.12 25 TRP B CA 1
ATOM 3297 C C . TRP B 1 25 ? -1.06 -8.508 1.216 1 97.12 25 TRP B C 1
ATOM 3299 O O . TRP B 1 25 ? 0.171 -8.57 1.188 1 97.12 25 TRP B O 1
ATOM 3309 N N . VAL B 1 26 ? -1.783 -7.391 1.258 1 95.44 26 VAL B N 1
ATOM 3310 C CA . VAL B 1 26 ? -1.111 -6.102 1.13 1 95.44 26 VAL B CA 1
ATOM 3311 C C . VAL B 1 26 ? -1.704 -5.105 2.127 1 95.44 26 VAL B C 1
ATOM 3313 O O . VAL B 1 26 ? -2.783 -5.34 2.678 1 95.44 26 VAL B O 1
ATOM 3316 N N . GLY B 1 27 ? -0.922 -4.039 2.35 1 92.88 27 GLY B N 1
ATOM 3317 C CA . GLY B 1 27 ? -1.399 -3.012 3.26 1 92.88 27 GLY B CA 1
ATOM 3318 C C . GLY B 1 27 ? -2.605 -2.26 2.73 1 92.88 27 GLY B C 1
ATOM 3319 O O . GLY B 1 27 ? -3.527 -1.942 3.484 1 92.88 27 GLY B O 1
ATOM 3320 N N . ASN B 1 28 ? -2.586 -1.949 1.497 1 92.69 28 ASN B N 1
ATOM 3321 C CA . ASN B 1 28 ? -3.65 -1.212 0.827 1 92.69 28 ASN B CA 1
ATOM 3322 C C . ASN B 1 28 ? -3.98 -1.817 -0.535 1 92.69 28 ASN B C 1
ATOM 3324 O O . ASN B 1 28 ? -3.33 -1.504 -1.532 1 92.69 28 ASN B O 1
ATOM 3328 N N . ALA B 1 29 ? -5.047 -2.576 -0.53 1 94.12 29 ALA B N 1
ATOM 3329 C CA . ALA B 1 29 ? -5.41 -3.352 -1.713 1 94.12 29 ALA B CA 1
ATOM 3330 C C . ALA B 1 29 ? -5.797 -2.436 -2.871 1 94.12 29 ALA B C 1
ATOM 3332 O O . ALA B 1 29 ? -5.5 -2.734 -4.031 1 94.12 29 ALA B O 1
ATOM 3333 N N . LYS B 1 30 ? -6.453 -1.372 -2.602 1 89.88 30 LYS B N 1
ATOM 3334 C CA . LYS B 1 30 ? -6.859 -0.428 -3.637 1 89.88 30 LYS B CA 1
ATOM 3335 C C . LYS B 1 30 ? -5.648 0.179 -4.336 1 89.88 30 LYS B C 1
ATOM 3337 O O . LYS B 1 30 ? -5.59 0.221 -5.566 1 89.88 30 LYS B O 1
ATOM 3342 N N . GLN B 1 31 ? -4.738 0.641 -3.529 1 88.38 31 GLN B N 1
ATOM 3343 C CA . GLN B 1 31 ? -3.539 1.253 -4.094 1 88.38 31 GLN B CA 1
ATOM 3344 C C . GLN B 1 31 ? -2.701 0.227 -4.852 1 88.38 31 GLN B C 1
ATOM 3346 O O . GLN B 1 31 ? -2.125 0.537 -5.895 1 88.38 31 GLN B O 1
ATOM 3351 N N . ALA B 1 32 ? -2.621 -0.965 -4.324 1 91.88 32 ALA B N 1
ATOM 3352 C CA . ALA B 1 32 ? -1.899 -2.021 -5.027 1 91.88 32 ALA B CA 1
ATOM 3353 C C . ALA B 1 32 ? -2.539 -2.316 -6.383 1 91.88 32 ALA B C 1
ATOM 3355 O O . ALA B 1 32 ? -1.854 -2.354 -7.406 1 91.88 32 ALA B O 1
ATOM 3356 N N . ALA B 1 33 ? -3.836 -2.477 -6.379 1 92.5 33 ALA B N 1
ATOM 3357 C CA . ALA B 1 33 ? -4.555 -2.729 -7.625 1 92.5 33 ALA B CA 1
ATOM 3358 C C . ALA B 1 33 ? -4.332 -1.6 -8.625 1 92.5 33 ALA B C 1
ATOM 3360 O O . ALA B 1 33 ? -4.055 -1.851 -9.805 1 92.5 33 ALA B O 1
ATOM 3361 N N . SER B 1 34 ? -4.453 -0.406 -8.141 1 87.31 34 SER B N 1
ATOM 3362 C CA . SER B 1 34 ? -4.262 0.763 -8.992 1 87.31 34 SER B CA 1
ATOM 3363 C C . SER B 1 34 ? -2.867 0.771 -9.617 1 87.31 34 SER B C 1
ATOM 3365 O O . SER B 1 34 ? -2.709 1.082 -10.797 1 87.31 34 SER B O 1
ATOM 3367 N N . PHE B 1 35 ? -1.905 0.422 -8.844 1 87.69 35 PHE B N 1
ATOM 3368 C CA . PHE B 1 35 ? -0.519 0.407 -9.297 1 87.69 35 PHE B CA 1
ATOM 3369 C C . PHE B 1 35 ? -0.343 -0.547 -10.469 1 87.69 35 PHE B C 1
ATOM 3371 O O . PHE B 1 35 ? 0.196 -0.167 -11.516 1 87.69 35 PHE B O 1
ATOM 3378 N N . TYR B 1 36 ? -0.805 -1.763 -10.344 1 88.38 36 TYR B N 1
ATOM 3379 C CA . TYR B 1 36 ? -0.646 -2.777 -11.383 1 88.38 36 TYR B CA 1
ATOM 3380 C C . TYR B 1 36 ? -1.466 -2.43 -12.617 1 88.38 36 TYR B C 1
ATOM 3382 O O . TYR B 1 36 ? -1.065 -2.738 -13.742 1 88.38 36 TYR B O 1
ATOM 3390 N N . CYS B 1 37 ? -2.557 -1.807 -12.414 1 89 37 CYS B N 1
ATOM 3391 C CA . CYS B 1 37 ? -3.348 -1.366 -13.562 1 89 37 CYS B CA 1
ATOM 3392 C C . CYS B 1 37 ? -2.641 -0.247 -14.312 1 89 37 CYS B C 1
ATOM 3394 O O . CYS B 1 37 ? -2.539 -0.287 -15.539 1 89 37 CYS B O 1
ATOM 3396 N N . ASP B 1 38 ? -2.117 0.677 -13.547 1 82 38 ASP B N 1
ATOM 3397 C CA . ASP B 1 38 ? -1.47 1.84 -14.148 1 82 38 ASP B CA 1
ATOM 3398 C C . ASP B 1 38 ? -0.156 1.451 -14.82 1 82 38 ASP B C 1
ATOM 3400 O O . ASP B 1 38 ? 0.173 1.964 -15.891 1 82 38 ASP B O 1
ATOM 3404 N N . LYS B 1 39 ? 0.528 0.518 -14.156 1 78.06 39 LYS B N 1
ATOM 3405 C CA . LYS B 1 39 ? 1.908 0.306 -14.586 1 78.06 39 LYS B CA 1
ATOM 3406 C C . LYS B 1 39 ? 2.027 -0.926 -15.477 1 78.06 39 LYS B C 1
ATOM 3408 O O . LYS B 1 39 ? 2.959 -1.034 -16.281 1 78.06 39 LYS B O 1
ATOM 3413 N N . LEU B 1 40 ? 1.104 -1.864 -15.344 1 80.44 40 LEU B N 1
ATOM 3414 C CA . LEU B 1 40 ? 1.303 -3.129 -16.047 1 80.44 40 LEU B CA 1
ATOM 3415 C C . LEU B 1 40 ? 0.115 -3.441 -16.953 1 80.44 40 LEU B C 1
ATOM 3417 O O . LEU B 1 40 ? 0.025 -4.539 -17.5 1 80.44 40 LEU B O 1
ATOM 3421 N N . GLY B 1 41 ? -0.818 -2.564 -17.031 1 83.44 41 GLY B N 1
ATOM 3422 C CA . GLY B 1 41 ? -1.871 -2.686 -18.031 1 83.44 41 GLY B CA 1
ATOM 3423 C C . GLY B 1 41 ? -3 -3.6 -17.594 1 83.44 41 GLY B C 1
ATOM 3424 O O . GLY B 1 41 ? -3.818 -4.02 -18.422 1 83.44 41 GLY B O 1
ATOM 3425 N N . PHE B 1 42 ? -3.035 -3.912 -16.391 1 91.62 42 PHE B N 1
ATOM 3426 C CA . PHE B 1 42 ? -4.18 -4.664 -15.891 1 91.62 42 PHE B CA 1
ATOM 3427 C C . PHE B 1 42 ? -5.43 -3.797 -15.867 1 91.62 42 PHE B C 1
ATOM 3429 O O . PHE B 1 42 ? -5.352 -2.578 -16.031 1 91.62 42 PHE B O 1
ATOM 3436 N N . GLU B 1 43 ? -6.598 -4.523 -15.68 1 93.88 43 GLU B N 1
ATOM 3437 C CA . GLU B 1 43 ? -7.887 -3.855 -15.523 1 93.88 43 GLU B CA 1
ATOM 3438 C C . GLU B 1 43 ? -8.625 -4.371 -14.297 1 93.88 43 GLU B C 1
ATOM 3440 O O . GLU B 1 43 ? -8.555 -5.559 -13.977 1 93.88 43 GLU B O 1
ATOM 3445 N N . PRO B 1 44 ? -9.359 -3.379 -13.648 1 93.19 44 PRO B N 1
ATOM 3446 C CA . PRO B 1 44 ? -10.219 -3.887 -12.578 1 93.19 44 PRO B CA 1
ATOM 3447 C C . PRO B 1 44 ? -11.18 -4.969 -13.062 1 93.19 44 PRO B C 1
ATOM 3449 O O . PRO B 1 44 ? -11.719 -4.875 -14.172 1 93.19 44 PRO B O 1
ATOM 3452 N N . PHE B 1 45 ? -11.414 -6.055 -12.281 1 96.94 45 PHE B N 1
ATOM 3453 C CA . PHE B 1 45 ? -12.125 -7.242 -12.742 1 96.94 45 PHE B CA 1
ATOM 3454 C C . PHE B 1 45 ? -13.234 -7.621 -11.766 1 96.94 45 PHE B C 1
ATOM 3456 O O . PHE B 1 45 ? -14.383 -7.809 -12.172 1 96.94 45 PHE B O 1
ATOM 3463 N N . GLY B 1 46 ? -12.922 -7.68 -10.492 1 96.12 46 GLY B N 1
ATOM 3464 C CA . GLY B 1 46 ? -13.867 -8.039 -9.445 1 96.12 46 GLY B CA 1
ATOM 3465 C C . GLY B 1 46 ? -13.594 -7.336 -8.133 1 96.12 46 GLY B C 1
ATOM 3466 O O . GLY B 1 46 ? -12.445 -6.996 -7.828 1 96.12 46 GLY B O 1
ATOM 3467 N N . TYR B 1 47 ? -14.664 -7.227 -7.371 1 93.75 47 TYR B N 1
ATOM 3468 C CA . TYR B 1 47 ? -14.562 -6.516 -6.102 1 93.75 47 TYR B CA 1
ATOM 3469 C C . TYR B 1 47 ? -15.383 -7.211 -5.02 1 93.75 47 TYR B C 1
ATOM 3471 O O . TYR B 1 47 ? -16.484 -7.703 -5.281 1 93.75 47 TYR B O 1
ATOM 3479 N N . LYS B 1 48 ? -14.852 -7.383 -3.91 1 95.06 48 LYS B N 1
ATOM 3480 C CA . LYS B 1 48 ? -15.531 -7.832 -2.701 1 95.06 48 LYS B CA 1
ATOM 3481 C C . LYS B 1 48 ? -15.102 -7.012 -1.488 1 95.06 48 LYS B C 1
ATOM 3483 O O . LYS B 1 48 ? -13.906 -6.938 -1.179 1 95.06 48 LYS B O 1
ATOM 3488 N N . GLY B 1 49 ? -15.984 -6.359 -0.791 1 90.69 49 GLY B N 1
ATOM 3489 C CA . GLY B 1 49 ? -15.711 -5.516 0.363 1 90.69 49 GLY B CA 1
ATOM 3490 C C . GLY B 1 49 ? -16.969 -5.102 1.104 1 90.69 49 GLY B C 1
ATOM 3491 O O . GLY B 1 49 ? -17.969 -5.828 1.101 1 90.69 49 GLY B O 1
ATOM 3492 N N . LEU B 1 50 ? -16.891 -3.973 1.787 1 81.88 50 LEU B N 1
ATOM 3493 C CA . LEU B 1 50 ? -18.016 -3.516 2.609 1 81.88 50 LEU B CA 1
ATOM 3494 C C . LEU B 1 50 ? -19.281 -3.377 1.773 1 81.88 50 LEU B C 1
ATOM 3496 O O . LEU B 1 50 ? -20.359 -3.771 2.211 1 81.88 50 LEU B O 1
ATOM 3500 N N . GLU B 1 51 ? -19.094 -2.916 0.545 1 76.75 51 GLU B N 1
ATOM 3501 C CA . GLU B 1 51 ? -20.234 -2.645 -0.338 1 76.75 51 GLU B CA 1
ATOM 3502 C C . GLU B 1 51 ? -20.891 -3.939 -0.804 1 76.75 51 GLU B C 1
ATOM 3504 O O . GLU B 1 51 ? -22.031 -3.928 -1.27 1 76.75 51 GLU B O 1
ATOM 3509 N N . THR B 1 52 ? -20.156 -5 -0.709 1 85.44 52 THR B N 1
ATOM 3510 C CA . THR B 1 52 ? -20.703 -6.285 -1.137 1 85.44 52 THR B CA 1
ATOM 3511 C C . THR B 1 52 ? -21 -7.172 0.067 1 85.44 52 THR B C 1
ATOM 3513 O O . THR B 1 52 ? -21.266 -8.367 -0.085 1 85.44 52 THR B O 1
ATOM 3516 N N . GLY B 1 53 ? -20.812 -6.602 1.269 1 87.38 53 GLY B N 1
ATOM 3517 C CA . GLY B 1 53 ? -21.203 -7.332 2.469 1 87.38 53 GLY B CA 1
ATOM 3518 C C . GLY B 1 53 ? -20.016 -7.988 3.162 1 87.38 53 GLY B C 1
ATOM 3519 O O . GLY B 1 53 ? -20.172 -8.594 4.223 1 87.38 53 GLY B O 1
ATOM 3520 N N . ASN B 1 54 ? -18.953 -7.941 2.576 1 90.19 54 ASN B N 1
ATOM 3521 C CA . ASN B 1 54 ? -17.766 -8.453 3.234 1 90.19 54 ASN B CA 1
ATOM 3522 C C . ASN B 1 54 ? -17.172 -7.426 4.207 1 90.19 54 ASN B C 1
ATOM 3524 O O . ASN B 1 54 ? -16.562 -6.449 3.785 1 90.19 54 ASN B O 1
ATOM 3528 N N . ARG B 1 55 ? -17.156 -7.723 5.457 1 89.94 55 ARG B N 1
ATOM 3529 C CA . ARG B 1 55 ? -16.906 -6.684 6.457 1 89.94 55 ARG B CA 1
ATOM 3530 C C . ARG B 1 55 ? -15.484 -6.762 6.992 1 89.94 55 ARG B C 1
ATOM 3532 O O . ARG B 1 55 ? -15.016 -5.836 7.656 1 89.94 55 ARG B O 1
ATOM 3539 N N . ASN B 1 56 ? -14.781 -7.77 6.668 1 92.31 56 ASN B N 1
ATOM 3540 C CA . ASN B 1 56 ? -13.5 -7.953 7.336 1 92.31 56 ASN B CA 1
ATOM 3541 C C . ASN B 1 56 ? -12.328 -7.715 6.383 1 92.31 56 ASN B C 1
ATOM 3543 O O . ASN B 1 56 ? -11.242 -7.32 6.812 1 92.31 56 ASN B O 1
ATOM 3547 N N . VAL B 1 57 ? -12.57 -8.102 5.148 1 95.5 57 VAL B N 1
ATOM 3548 C CA . VAL B 1 57 ? -11.492 -8.016 4.172 1 95.5 57 VAL B CA 1
ATOM 3549 C C . VAL B 1 57 ? -12 -7.383 2.883 1 95.5 57 VAL B C 1
ATOM 3551 O O . VAL B 1 57 ? -13.102 -7.695 2.422 1 95.5 57 VAL B O 1
ATOM 3554 N N . VAL B 1 58 ? -11.234 -6.457 2.379 1 94.31 58 VAL B N 1
ATOM 3555 C CA . VAL B 1 58 ? -11.539 -5.926 1.054 1 94.31 58 VAL B CA 1
ATOM 3556 C C . VAL B 1 58 ? -10.68 -6.633 0.005 1 94.31 58 VAL B C 1
ATOM 3558 O O . VAL B 1 58 ? -9.508 -6.918 0.246 1 94.31 58 VAL B O 1
ATOM 3561 N N . CYS B 1 59 ? -11.281 -6.949 -1.12 1 96.56 59 CYS B N 1
ATOM 3562 C CA . CYS B 1 59 ? -10.633 -7.691 -2.195 1 96.56 59 CYS B CA 1
ATOM 3563 C C . CYS B 1 59 ? -10.789 -6.965 -3.529 1 96.56 59 CYS B C 1
ATOM 3565 O O . CYS B 1 59 ? -11.906 -6.641 -3.936 1 96.56 59 CYS B O 1
ATOM 3567 N N . HIS B 1 60 ? -9.695 -6.676 -4.156 1 96.19 60 HIS B N 1
ATOM 3568 C CA . HIS B 1 60 ? -9.672 -6.141 -5.512 1 96.19 60 HIS B CA 1
ATOM 3569 C C . HIS B 1 60 ? -9.023 -7.129 -6.48 1 96.19 60 HIS B C 1
ATOM 3571 O O . HIS B 1 60 ? -7.82 -7.379 -6.402 1 96.19 60 HIS B O 1
ATOM 3577 N N . ALA B 1 61 ? -9.812 -7.688 -7.371 1 98 61 ALA B N 1
ATOM 3578 C CA . ALA B 1 61 ? -9.281 -8.531 -8.438 1 98 61 ALA B CA 1
ATOM 3579 C C . ALA B 1 61 ? -9.023 -7.715 -9.703 1 98 61 ALA B C 1
ATOM 3581 O O . ALA B 1 61 ? -9.859 -6.895 -10.102 1 98 61 ALA B O 1
ATOM 3582 N N . ILE B 1 62 ? -7.871 -7.879 -10.258 1 96.75 62 ILE B N 1
ATOM 3583 C CA . ILE B 1 62 ? -7.543 -7.25 -11.531 1 96.75 62 ILE B CA 1
ATOM 3584 C C . ILE B 1 62 ? -7.152 -8.32 -12.547 1 96.75 62 ILE B C 1
ATOM 3586 O O . ILE B 1 62 ? -6.781 -9.438 -12.172 1 96.75 62 ILE B O 1
ATOM 3590 N N . ARG B 1 63 ? -7.281 -7.934 -13.82 1 97.5 63 ARG B N 1
ATOM 3591 C CA . ARG B 1 63 ? -7.082 -8.953 -14.852 1 97.5 63 ARG B CA 1
ATOM 3592 C C . ARG B 1 63 ? -6.43 -8.352 -16.094 1 97.5 63 ARG B C 1
ATOM 3594 O O . ARG B 1 63 ? -6.711 -7.211 -16.453 1 97.5 63 ARG B O 1
ATOM 3601 N N . GLN B 1 64 ? -5.559 -9.047 -16.641 1 93.19 64 GLN B N 1
ATOM 3602 C CA . GLN B 1 64 ? -5.066 -8.859 -18 1 93.19 64 GLN B CA 1
ATOM 3603 C C . GLN B 1 64 ? -4.992 -10.195 -18.734 1 93.19 64 GLN B C 1
ATOM 3605 O O . GLN B 1 64 ? -4.207 -11.07 -18.375 1 93.19 64 GLN B O 1
ATOM 3610 N N . ASP B 1 65 ? -5.812 -10.312 -19.797 1 94.69 65 ASP B N 1
ATOM 3611 C CA . ASP B 1 65 ? -5.941 -11.57 -20.516 1 94.69 65 ASP B CA 1
ATOM 3612 C C . ASP B 1 65 ? -6.191 -12.727 -19.547 1 94.69 65 ASP B C 1
ATOM 3614 O O . ASP B 1 65 ? -7.152 -12.703 -18.781 1 94.69 65 ASP B O 1
ATOM 3618 N N . LYS B 1 66 ? -5.242 -13.703 -19.422 1 94.5 66 LYS B N 1
ATOM 3619 C CA . LYS B 1 66 ? -5.488 -14.875 -18.594 1 94.5 66 LYS B CA 1
ATOM 3620 C C . LYS B 1 66 ? -4.898 -14.703 -17.203 1 94.5 66 LYS B C 1
ATOM 3622 O O . LYS B 1 66 ? -4.98 -15.602 -16.359 1 94.5 66 LYS B O 1
ATOM 3627 N N . ILE B 1 67 ? -4.352 -13.555 -16.906 1 95.19 67 ILE B N 1
ATOM 3628 C CA . ILE B 1 67 ? -3.707 -13.305 -15.617 1 95.19 67 ILE B CA 1
ATOM 3629 C C . ILE B 1 67 ? -4.695 -12.633 -14.672 1 95.19 67 ILE B C 1
ATOM 3631 O O . ILE B 1 67 ? -5.285 -11.602 -15 1 95.19 67 ILE B O 1
ATOM 3635 N N . ILE B 1 68 ? -4.883 -13.227 -13.5 1 98.19 68 ILE B N 1
ATOM 3636 C CA . ILE B 1 68 ? -5.711 -12.602 -12.469 1 98.19 68 ILE B CA 1
ATOM 3637 C C . ILE B 1 68 ? -4.914 -12.461 -11.18 1 98.19 68 ILE B C 1
ATOM 3639 O O . ILE B 1 68 ? -4.352 -13.445 -10.68 1 98.19 68 ILE B O 1
ATOM 3643 N N . PHE B 1 69 ? -4.789 -11.25 -10.68 1 97.31 69 PHE B N 1
ATOM 3644 C CA . PHE B 1 69 ? -4.242 -10.953 -9.359 1 97.31 69 PHE B CA 1
ATOM 3645 C C . PHE B 1 69 ? -5.344 -10.5 -8.406 1 97.31 69 PHE B C 1
ATOM 3647 O O . PHE B 1 69 ? -6.238 -9.742 -8.797 1 97.31 69 PHE B O 1
ATOM 3654 N N . LEU B 1 70 ? -5.289 -11.039 -7.262 1 98.5 70 LEU B N 1
ATOM 3655 C CA . LEU B 1 70 ? -6.211 -10.664 -6.199 1 98.5 70 LEU B CA 1
ATOM 3656 C C . LEU B 1 70 ? -5.469 -10 -5.043 1 98.5 70 LEU B C 1
ATOM 3658 O O . LEU B 1 70 ? -4.629 -10.633 -4.395 1 98.5 70 LEU B O 1
ATOM 3662 N N . PHE B 1 71 ? -5.789 -8.711 -4.785 1 97 71 PHE B N 1
ATOM 3663 C CA . PHE B 1 71 ? -5.195 -7.988 -3.668 1 97 71 PHE B CA 1
ATOM 3664 C C . PHE B 1 71 ? -6.172 -7.898 -2.502 1 97 71 PHE B C 1
ATOM 3666 O O . PHE B 1 71 ? -7.32 -7.488 -2.678 1 97 71 PHE B O 1
ATOM 3673 N N . GLU B 1 72 ? -5.695 -8.289 -1.327 1 97.38 72 GLU B N 1
ATOM 3674 C CA . GLU B 1 72 ? -6.547 -8.297 -0.141 1 97.38 72 GLU B CA 1
ATOM 3675 C C . GLU B 1 72 ? -5.922 -7.488 0.992 1 97.38 72 GLU B C 1
ATOM 3677 O O . GLU B 1 72 ? -4.707 -7.52 1.191 1 97.38 72 GLU B O 1
ATOM 3682 N N . SER B 1 73 ? -6.703 -6.727 1.699 1 95.31 73 SER B N 1
ATOM 3683 C CA . SER B 1 73 ? -6.32 -5.984 2.896 1 95.31 73 SER B CA 1
ATOM 3684 C C . SER B 1 73 ? -7.398 -6.074 3.971 1 95.31 73 SER B C 1
ATOM 3686 O O . SER B 1 73 ? -8.586 -6.141 3.658 1 95.31 73 SER B O 1
ATOM 3688 N N . PRO B 1 74 ? -6.957 -6.086 5.211 1 94.75 74 PRO B N 1
ATOM 3689 C CA . PRO B 1 74 ? -7.965 -6.062 6.27 1 94.75 74 PRO B CA 1
ATOM 3690 C C . PRO B 1 74 ? -8.719 -4.734 6.34 1 94.75 74 PRO B C 1
ATOM 3692 O O . PRO B 1 74 ? -8.148 -3.684 6.023 1 94.75 74 PRO B O 1
ATOM 3695 N N . LEU B 1 75 ? -9.938 -4.848 6.797 1 88.94 75 LEU B N 1
ATOM 3696 C CA . LEU B 1 75 ? -10.758 -3.646 6.914 1 88.94 75 LEU B CA 1
ATOM 3697 C C . LEU B 1 75 ? -10.82 -3.17 8.359 1 88.94 75 LEU B C 1
ATOM 3699 O O . LEU B 1 75 ? -10.969 -1.974 8.625 1 88.94 75 LEU B O 1
ATOM 3703 N N . ASN B 1 76 ? -10.688 -4.062 9.258 1 90.5 76 ASN B N 1
ATOM 3704 C CA . ASN B 1 76 ? -10.852 -3.73 10.664 1 90.5 76 ASN B CA 1
ATOM 3705 C C . ASN B 1 76 ? -9.523 -3.762 11.414 1 90.5 76 ASN B C 1
ATOM 3707 O O . ASN B 1 76 ? -8.633 -4.547 11.07 1 90.5 76 ASN B O 1
ATOM 3711 N N . PRO B 1 77 ? -9.477 -2.896 12.461 1 93.44 77 PRO B N 1
ATOM 3712 C CA . PRO B 1 77 ? -8.273 -2.967 13.297 1 93.44 77 PRO B CA 1
ATOM 3713 C C . PRO B 1 77 ? -8.109 -4.32 13.984 1 93.44 77 PRO B C 1
ATOM 3715 O O . PRO B 1 77 ? -9.102 -4.961 14.344 1 93.44 77 PRO B O 1
ATOM 3718 N N . GLY B 1 78 ? -6.906 -4.695 14.156 1 93.81 78 GLY B N 1
ATOM 3719 C CA . GLY B 1 78 ? -6.613 -5.832 15.016 1 93.81 78 GLY B CA 1
ATOM 3720 C C . GLY B 1 78 ? -6.688 -7.164 14.289 1 93.81 78 GLY B C 1
ATOM 3721 O O . GLY B 1 78 ? -6.734 -8.219 14.922 1 93.81 78 GLY B O 1
ATOM 3722 N N . ASN B 1 79 ? -6.797 -7.156 13.031 1 94.56 79 ASN B N 1
ATOM 3723 C CA . ASN B 1 79 ? -6.691 -8.414 12.305 1 94.56 79 ASN B CA 1
ATOM 3724 C C . ASN B 1 79 ? -5.312 -9.047 12.484 1 94.56 79 ASN B C 1
ATOM 3726 O O . ASN B 1 79 ? -4.371 -8.711 11.758 1 94.56 79 ASN B O 1
ATOM 3730 N N . LYS B 1 80 ? -5.227 -9.922 13.273 1 94.06 80 LYS B N 1
ATOM 3731 C CA . LYS B 1 80 ? -3.928 -10.477 13.656 1 94.06 80 LYS B CA 1
ATOM 3732 C C . LYS B 1 80 ? -3.348 -11.336 12.547 1 94.06 80 LYS B C 1
ATOM 3734 O O . LYS B 1 80 ? -2.152 -11.266 12.25 1 94.06 80 LYS B O 1
ATOM 3739 N N . GLU B 1 81 ? -4.156 -12.133 11.938 1 96.38 81 GLU B N 1
ATOM 3740 C CA . GLU B 1 81 ? -3.662 -13.055 10.922 1 96.38 81 GLU B CA 1
ATOM 3741 C C . GLU B 1 81 ? -3.006 -12.305 9.766 1 96.38 81 GLU B C 1
ATOM 3743 O O . GLU B 1 81 ? -1.829 -12.523 9.469 1 96.38 81 GLU B O 1
ATOM 3748 N N . MET B 1 82 ? -3.689 -11.469 9.141 1 96.75 82 MET B N 1
ATOM 3749 C CA . MET B 1 82 ? -3.125 -10.711 8.031 1 96.75 82 MET B CA 1
ATOM 3750 C C . MET B 1 82 ? -2.076 -9.719 8.523 1 96.75 82 MET B C 1
ATOM 3752 O O . MET B 1 82 ? -1.076 -9.477 7.848 1 96.75 82 MET B O 1
ATOM 3756 N N . GLY B 1 83 ? -2.332 -9.172 9.695 1 95.62 83 GLY B N 1
ATOM 3757 C CA . GLY B 1 83 ? -1.394 -8.227 10.273 1 95.62 83 GLY B CA 1
ATOM 3758 C C . GLY B 1 83 ? -0.019 -8.828 10.516 1 95.62 83 GLY B C 1
ATOM 3759 O O . GLY B 1 83 ? 0.996 -8.219 10.172 1 95.62 83 GLY B O 1
ATOM 3760 N N . GLU B 1 84 ? 0.002 -9.945 11.094 1 96.56 84 GLU B N 1
ATOM 3761 C CA . GLU B 1 84 ? 1.277 -10.602 11.352 1 96.56 84 GLU B CA 1
ATOM 3762 C C . GLU B 1 84 ? 1.993 -10.953 10.055 1 96.56 84 GLU B C 1
ATOM 3764 O O . GLU B 1 84 ? 3.221 -10.875 9.977 1 96.56 84 GLU B O 1
ATOM 3769 N N . HIS B 1 85 ? 1.233 -11.375 9.102 1 96.88 85 HIS B N 1
ATOM 3770 C CA . HIS B 1 85 ? 1.808 -11.641 7.789 1 96.88 85 HIS B CA 1
ATOM 3771 C C . HIS B 1 85 ? 2.455 -10.391 7.207 1 96.88 85 HIS B C 1
ATOM 3773 O O . HIS B 1 85 ? 3.564 -10.453 6.672 1 96.88 85 HIS B O 1
ATOM 3779 N N . LEU B 1 86 ? 1.821 -9.273 7.359 1 94.5 86 LEU B N 1
ATOM 3780 C CA . LEU B 1 86 ? 2.328 -8.016 6.832 1 94.5 86 LEU B CA 1
ATOM 3781 C C . LEU B 1 86 ? 3.578 -7.574 7.59 1 94.5 86 LEU B C 1
ATOM 3783 O O . LEU B 1 86 ? 4.516 -7.043 6.992 1 94.5 86 LEU B O 1
ATOM 3787 N N . ILE B 1 87 ? 3.551 -7.797 8.867 1 95.62 87 ILE B N 1
ATOM 3788 C CA . ILE B 1 87 ? 4.699 -7.418 9.688 1 95.62 87 ILE B CA 1
ATOM 3789 C C . ILE B 1 87 ? 5.914 -8.25 9.281 1 95.62 87 ILE B C 1
ATOM 3791 O O . ILE B 1 87 ? 7.035 -7.734 9.227 1 95.62 87 ILE B O 1
ATOM 3795 N N . LYS B 1 88 ? 5.637 -9.391 8.969 1 95.88 88 LYS B N 1
ATOM 3796 C CA . LYS B 1 88 ? 6.727 -10.32 8.688 1 95.88 88 LYS B CA 1
ATOM 3797 C C . LYS B 1 88 ? 7.191 -10.188 7.238 1 95.88 88 LYS B C 1
ATOM 3799 O O . LYS B 1 88 ? 8.391 -10.133 6.969 1 95.88 88 LYS B O 1
ATOM 3804 N N . HIS B 1 89 ? 6.262 -10.125 6.285 1 94.12 89 HIS B N 1
ATOM 3805 C CA . HIS B 1 89 ? 6.605 -10.266 4.875 1 94.12 89 HIS B CA 1
ATOM 3806 C C . HIS B 1 89 ? 6.418 -8.945 4.129 1 94.12 89 HIS B C 1
ATOM 3808 O O . HIS B 1 89 ? 6.922 -8.781 3.014 1 94.12 89 HIS B O 1
ATOM 3814 N N . GLY B 1 90 ? 5.727 -7.965 4.703 1 92.5 90 GLY B N 1
ATOM 3815 C CA . GLY B 1 90 ? 5.27 -6.836 3.912 1 92.5 90 GLY B CA 1
ATOM 3816 C C . GLY B 1 90 ? 4.25 -7.223 2.854 1 92.5 90 GLY B C 1
ATOM 3817 O O . GLY B 1 90 ? 3.545 -8.219 3 1 92.5 90 GLY B O 1
ATOM 3818 N N . ASP B 1 91 ? 4.035 -6.371 1.87 1 92.62 91 ASP B N 1
ATOM 3819 C CA . ASP B 1 91 ? 3.189 -6.762 0.746 1 92.62 91 ASP B CA 1
ATOM 3820 C C . ASP B 1 91 ? 3.766 -7.98 0.024 1 92.62 91 ASP B C 1
ATOM 3822 O O . ASP B 1 91 ? 4.934 -7.977 -0.372 1 92.62 91 ASP B O 1
ATOM 3826 N N . GLY B 1 92 ? 2.936 -8.977 -0.135 1 92.19 92 GLY B N 1
ATOM 3827 C CA . GLY B 1 92 ? 3.479 -10.164 -0.774 1 92.19 92 GLY B CA 1
ATOM 3828 C C . GLY B 1 92 ? 2.416 -11.188 -1.129 1 92.19 92 GLY B C 1
ATOM 3829 O O . GLY B 1 92 ? 1.245 -11.016 -0.786 1 92.19 92 GLY B O 1
ATOM 3830 N N . VAL B 1 93 ? 2.906 -12.227 -1.817 1 95.5 93 VAL B N 1
ATOM 3831 C CA . VAL B 1 93 ? 2.012 -13.297 -2.232 1 95.5 93 VAL B CA 1
ATOM 3832 C C . VAL B 1 93 ? 1.675 -14.188 -1.035 1 95.5 93 VAL B C 1
ATOM 3834 O O . VAL B 1 93 ? 2.572 -14.648 -0.328 1 95.5 93 VAL B O 1
ATOM 3837 N N . LYS B 1 94 ? 0.423 -14.328 -0.846 1 98.19 94 LYS B N 1
ATOM 3838 C CA . LYS B 1 94 ? -0.045 -15.219 0.212 1 98.19 94 LYS B CA 1
ATOM 3839 C C . LYS B 1 94 ? -0.469 -16.578 -0.355 1 98.19 94 LYS B C 1
ATOM 3841 O O . LYS B 1 94 ? -0.291 -17.609 0.291 1 98.19 94 LYS B O 1
ATOM 3846 N N . ASP B 1 95 ? -1.032 -16.531 -1.584 1 98.75 95 ASP B N 1
ATOM 3847 C CA . ASP B 1 95 ? -1.64 -17.75 -2.092 1 98.75 95 ASP B CA 1
ATOM 3848 C C . ASP B 1 95 ? -1.504 -17.844 -3.609 1 98.75 95 ASP B C 1
ATOM 3850 O O . ASP B 1 95 ? -1.698 -16.859 -4.316 1 98.75 95 ASP B O 1
ATOM 3854 N N . ILE B 1 96 ? -1.178 -19.031 -4.035 1 98.62 96 ILE B N 1
ATOM 3855 C CA . IL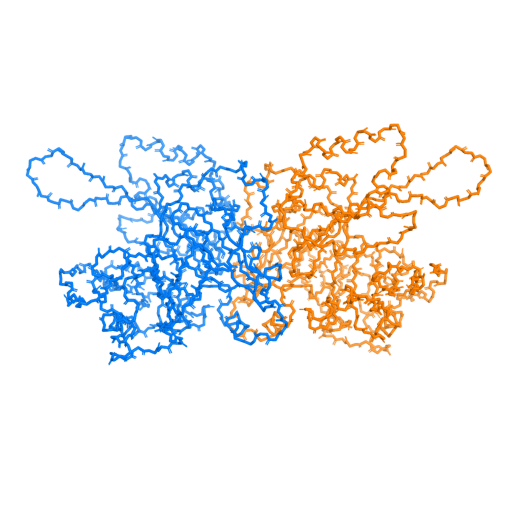E B 1 96 ? -1.19 -19.391 -5.449 1 98.62 96 ILE B CA 1
ATOM 3856 C C . ILE B 1 96 ? -2.312 -20.391 -5.723 1 98.62 96 ILE B C 1
ATOM 3858 O O . ILE B 1 96 ? -2.232 -21.547 -5.309 1 98.62 96 ILE B O 1
ATOM 3862 N N . ALA B 1 97 ? -3.289 -19.922 -6.508 1 98.94 97 ALA B N 1
ATOM 3863 C CA . ALA B 1 97 ? -4.449 -20.766 -6.746 1 98.94 97 ALA B CA 1
ATOM 3864 C C . ALA B 1 97 ? -4.297 -21.547 -8.047 1 98.94 97 ALA B C 1
ATOM 3866 O O . ALA B 1 97 ? -3.826 -21.016 -9.055 1 98.94 97 ALA B O 1
ATOM 3867 N N . PHE B 1 98 ? -4.738 -22.812 -8 1 98.81 98 PHE B N 1
ATOM 3868 C CA . PHE B 1 98 ? -4.754 -23.688 -9.164 1 98.81 98 PHE B CA 1
ATOM 3869 C C . PHE B 1 98 ? -6.18 -24.078 -9.531 1 98.81 98 PHE B C 1
ATOM 3871 O O . PHE B 1 98 ? -6.977 -24.438 -8.656 1 98.81 98 PHE B O 1
ATOM 3878 N N . GLN B 1 99 ? -6.453 -23.969 -10.789 1 98.62 99 GLN B N 1
ATOM 3879 C CA . GLN B 1 99 ? -7.66 -24.656 -11.258 1 98.62 99 GLN B CA 1
ATOM 3880 C C . GLN B 1 99 ? -7.445 -26.156 -11.344 1 98.62 99 GLN B C 1
ATOM 3882 O O . GLN B 1 99 ? -6.414 -26.625 -11.852 1 98.62 99 GLN B O 1
ATOM 3887 N N . VAL B 1 100 ? -8.438 -26.891 -10.828 1 98.5 100 VAL B N 1
ATOM 3888 C CA . VAL B 1 100 ? -8.258 -28.344 -10.805 1 98.5 100 VAL B CA 1
ATOM 3889 C C . VAL B 1 100 ? -9.547 -29.031 -11.219 1 98.5 100 VAL B C 1
ATOM 3891 O O . VAL B 1 100 ? -10.594 -28.391 -11.352 1 98.5 100 VAL B O 1
ATOM 3894 N N . GLU B 1 101 ? -9.422 -30.297 -11.516 1 97.62 101 GLU B N 1
ATOM 3895 C CA . GLU B 1 101 ? -10.516 -31.25 -11.656 1 97.62 101 GLU B CA 1
ATOM 3896 C C . GLU B 1 101 ? -10.477 -32.312 -10.562 1 97.62 101 GLU B C 1
ATOM 3898 O O . GLU B 1 101 ? -9.414 -32.875 -10.281 1 97.62 101 GLU B O 1
ATOM 3903 N N . ASP B 1 102 ? -11.617 -32.438 -9.891 1 97.69 102 ASP B N 1
ATOM 3904 C CA . ASP B 1 102 ? -11.781 -33.375 -8.789 1 97.69 102 ASP B CA 1
ATOM 3905 C C . ASP B 1 102 ? -10.961 -32.938 -7.574 1 97.69 102 ASP B C 1
ATOM 3907 O O . ASP B 1 102 ? -10.07 -33.688 -7.129 1 97.69 102 ASP B O 1
ATOM 3911 N N . CYS B 1 103 ? -11.305 -31.891 -7.047 1 98.25 103 CYS B N 1
ATOM 3912 C CA . CYS B 1 103 ? -10.672 -31.281 -5.891 1 98.25 103 CYS B CA 1
ATOM 3913 C C . CYS B 1 103 ? -10.656 -32.219 -4.699 1 98.25 103 CYS B C 1
ATOM 3915 O O . CYS B 1 103 ? -9.633 -32.375 -4.027 1 98.25 103 CYS B O 1
ATOM 3917 N N . ASP B 1 104 ? -11.688 -32.938 -4.504 1 98.06 104 ASP B N 1
ATOM 3918 C CA . ASP B 1 104 ? -11.812 -33.844 -3.371 1 98.06 104 ASP B CA 1
ATOM 3919 C C . ASP B 1 104 ? -10.734 -34.938 -3.416 1 98.06 104 ASP B C 1
ATOM 3921 O O . ASP B 1 104 ? -10.086 -35.219 -2.406 1 98.06 104 ASP B O 1
ATOM 3925 N N . PHE B 1 105 ? -10.586 -35.469 -4.523 1 97.69 105 PHE B N 1
ATOM 3926 C CA . PHE B 1 105 ? -9.602 -36.562 -4.66 1 97.69 105 PHE B CA 1
ATOM 3927 C C . PHE B 1 105 ? -8.195 -36.031 -4.426 1 97.69 105 PHE B C 1
ATOM 3929 O O . PHE B 1 105 ? -7.387 -36.688 -3.752 1 97.69 105 PHE B O 1
ATOM 3936 N N . LEU B 1 106 ? -7.918 -34.938 -5.051 1 97.88 106 LEU B N 1
ATOM 3937 C CA . LEU B 1 106 ? -6.582 -34.375 -4.93 1 97.88 106 LEU B CA 1
ATOM 3938 C C . LEU B 1 106 ? -6.258 -34.031 -3.477 1 97.88 106 LEU B C 1
ATOM 3940 O O . LEU B 1 106 ? -5.148 -34.312 -3.01 1 97.88 106 LEU B O 1
ATOM 3944 N N . ILE B 1 107 ? -7.211 -33.5 -2.744 1 98.25 107 ILE B N 1
ATOM 3945 C CA . ILE B 1 107 ? -7 -33.125 -1.354 1 98.25 107 ILE B CA 1
ATOM 3946 C C . ILE B 1 107 ? -6.875 -34.344 -0.483 1 98.25 107 ILE B C 1
ATOM 3948 O O . ILE B 1 107 ? -6.039 -34.406 0.421 1 98.25 107 ILE B O 1
ATOM 3952 N N . LYS B 1 108 ? -7.695 -35.281 -0.728 1 97.81 108 LYS B N 1
ATOM 3953 C CA . LYS B 1 108 ? -7.59 -36.531 -0 1 97.81 108 LYS B CA 1
ATOM 3954 C C . LYS B 1 108 ? -6.211 -37.156 -0.182 1 97.81 108 LYS B C 1
ATOM 3956 O O . LYS B 1 108 ? -5.594 -37.594 0.787 1 97.81 108 LYS B O 1
ATOM 3961 N N . THR B 1 109 ? -5.801 -37.219 -1.43 1 96.88 109 THR B N 1
ATOM 3962 C CA . THR B 1 109 ? -4.492 -37.781 -1.745 1 96.88 109 THR B CA 1
ATOM 3963 C C . THR B 1 109 ? -3.385 -37 -1.056 1 96.88 109 THR B C 1
ATOM 3965 O O . THR B 1 109 ? -2.486 -37.594 -0.447 1 96.88 109 THR B O 1
ATOM 3968 N N . ALA B 1 110 ? -3.41 -35.688 -1.167 1 98 110 ALA B N 1
ATOM 3969 C CA . ALA B 1 110 ? -2.412 -34.812 -0.536 1 98 110 ALA B CA 1
ATOM 3970 C C . ALA B 1 110 ? -2.357 -35.062 0.97 1 98 110 ALA B C 1
ATOM 3972 O O . ALA B 1 110 ? -1.273 -35.188 1.548 1 98 110 ALA B O 1
ATOM 3973 N N . LYS B 1 111 ? -3.49 -35.125 1.562 1 97.88 111 LYS B N 1
ATOM 3974 C CA . LYS B 1 111 ? -3.592 -35.344 3.002 1 97.88 111 LYS B CA 1
ATOM 3975 C C . LYS B 1 111 ? -2.973 -36.688 3.396 1 97.88 111 LYS B C 1
ATOM 3977 O O . LYS B 1 111 ? -2.213 -36.75 4.363 1 97.88 111 LYS B O 1
ATOM 3982 N N . GLU B 1 112 ? -3.283 -37.688 2.689 1 97.5 112 GLU B N 1
ATOM 3983 C CA . GLU B 1 112 ? -2.768 -39.031 2.953 1 97.5 112 GLU B CA 1
ATOM 3984 C C . GLU B 1 112 ? -1.251 -39.094 2.797 1 97.5 112 GLU B C 1
ATOM 3986 O O . GLU B 1 112 ? -0.582 -39.906 3.443 1 97.5 112 GLU B O 1
ATOM 3991 N N . ARG B 1 113 ? -0.803 -38.188 2.016 1 97.25 113 ARG B N 1
ATOM 3992 C CA . ARG B 1 113 ? 0.626 -38.188 1.723 1 97.25 113 ARG B CA 1
ATOM 3993 C C . ARG B 1 113 ? 1.363 -37.156 2.566 1 97.25 113 ARG B C 1
ATOM 3995 O O . ARG B 1 113 ? 2.516 -36.812 2.283 1 97.25 113 ARG B O 1
ATOM 4002 N N . GLY B 1 114 ? 0.647 -36.5 3.463 1 97.56 114 GLY B N 1
ATOM 4003 C CA . GLY B 1 114 ? 1.335 -35.75 4.5 1 97.56 114 GLY B CA 1
ATOM 4004 C C . GLY B 1 114 ? 1.157 -34.219 4.367 1 97.56 114 GLY B C 1
ATOM 4005 O O . GLY B 1 114 ? 1.729 -33.469 5.145 1 97.56 114 GLY B O 1
ATOM 4006 N N . ALA B 1 115 ? 0.414 -33.812 3.461 1 98.44 115 ALA B N 1
ATOM 4007 C CA . ALA B 1 115 ? 0.193 -32.375 3.318 1 98.44 115 ALA B CA 1
ATOM 4008 C C . ALA B 1 115 ? -0.665 -31.828 4.457 1 98.44 115 ALA B C 1
ATOM 4010 O O . ALA B 1 115 ? -1.58 -32.5 4.93 1 98.44 115 ALA B O 1
ATOM 4011 N N . VAL B 1 116 ? -0.361 -30.656 4.895 1 98.44 116 VAL B N 1
ATOM 4012 C CA . VAL B 1 116 ? -1.195 -29.938 5.855 1 98.44 116 VAL B CA 1
ATOM 4013 C C . VAL B 1 116 ? -2.344 -29.234 5.129 1 98.44 116 VAL B C 1
ATOM 4015 O O . VAL B 1 116 ? -2.113 -28.359 4.293 1 98.44 116 VAL B O 1
ATOM 4018 N N . ILE B 1 117 ? -3.506 -29.703 5.473 1 98.56 117 ILE B N 1
ATOM 4019 C CA . ILE B 1 117 ? -4.691 -29.078 4.898 1 98.56 117 ILE B CA 1
ATOM 4020 C C . ILE B 1 117 ? -5.109 -27.875 5.75 1 98.56 117 ILE B C 1
ATOM 4022 O O . ILE B 1 117 ? -5.531 -28.047 6.898 1 98.56 117 ILE B O 1
ATOM 4026 N N . VAL B 1 118 ? -5 -26.672 5.227 1 98.56 118 VAL B N 1
ATOM 4027 C CA . VAL B 1 118 ? -5.316 -25.438 5.938 1 98.56 118 VAL B CA 1
ATOM 4028 C C . VAL B 1 118 ? -6.832 -25.266 6.023 1 98.56 118 VAL B C 1
ATOM 4030 O O . VAL B 1 118 ? -7.355 -24.828 7.051 1 98.56 118 VAL B O 1
ATOM 4033 N N . LYS B 1 119 ? -7.523 -25.578 4.938 1 98.56 119 LYS B N 1
ATOM 4034 C CA . LYS B 1 119 ? -8.984 -25.547 4.891 1 98.56 119 LYS B CA 1
ATOM 4035 C C . LYS B 1 119 ? -9.531 -26.703 4.047 1 98.56 119 LYS B C 1
ATOM 4037 O O . LYS B 1 119 ? -9.195 -26.828 2.867 1 98.56 119 LYS B O 1
ATOM 4042 N N . GLU B 1 120 ? -10.32 -27.469 4.66 1 98.62 120 GLU B N 1
ATOM 4043 C CA . GLU B 1 120 ? -10.945 -28.594 3.98 1 98.62 120 GLU B CA 1
ATOM 4044 C C . GLU B 1 120 ? -11.859 -28.125 2.852 1 98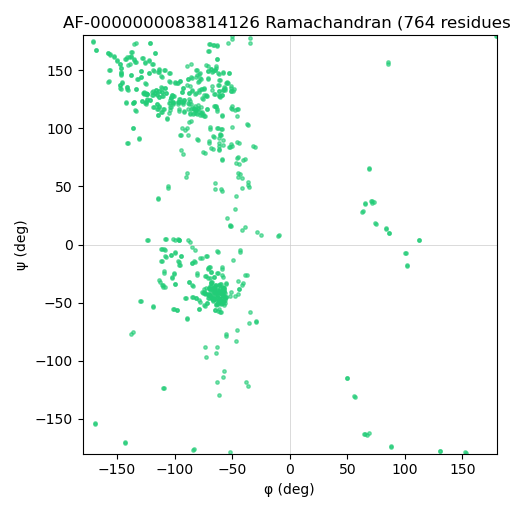.62 120 GLU B C 1
ATOM 4046 O O . GLU B 1 120 ? -12.289 -26.969 2.84 1 98.62 120 GLU B O 1
ATOM 4051 N N . PRO B 1 121 ? -12.156 -29.047 1.902 1 98.62 121 PRO B N 1
ATOM 4052 C CA . PRO B 1 121 ? -12.961 -28.641 0.748 1 98.62 121 PRO B CA 1
ATOM 4053 C C . PRO B 1 121 ? -14.305 -28.047 1.146 1 98.62 121 PRO B C 1
ATOM 4055 O O . PRO B 1 121 ? -14.953 -28.531 2.08 1 98.62 121 PRO B O 1
ATOM 4058 N N . TRP B 1 122 ? -14.648 -26.969 0.524 1 98.62 122 TRP B N 1
ATOM 4059 C CA . TRP B 1 122 ? -15.961 -26.359 0.687 1 98.62 122 TRP B CA 1
ATOM 4060 C C . TRP B 1 122 ? -16.484 -25.812 -0.643 1 98.62 122 TRP B C 1
ATOM 4062 O O . TRP B 1 122 ? -15.719 -25.703 -1.609 1 98.62 122 TRP B O 1
ATOM 4072 N N . VAL B 1 123 ? -17.766 -25.609 -0.667 1 98.38 123 VAL B N 1
ATOM 4073 C CA . VAL B 1 123 ? -18.391 -25.156 -1.903 1 98.38 123 VAL B CA 1
ATOM 4074 C C . VAL B 1 123 ? -19.016 -23.781 -1.687 1 98.38 123 VAL B C 1
ATOM 4076 O O . VAL B 1 123 ? -19.656 -23.531 -0.657 1 98.38 123 VAL B O 1
ATOM 4079 N N . GLU B 1 124 ? -18.703 -22.859 -2.607 1 97.5 124 GLU B N 1
ATOM 4080 C CA . GLU B 1 124 ? -19.453 -21.609 -2.729 1 97.5 124 GLU B CA 1
ATOM 4081 C C . GLU B 1 124 ? -20.266 -21.562 -4.02 1 97.5 124 GLU B C 1
ATOM 4083 O O . GLU B 1 124 ? -19.844 -22.109 -5.043 1 97.5 124 GLU B O 1
ATOM 4088 N N . GLN B 1 125 ? -21.438 -20.953 -3.928 1 96.12 125 GLN B N 1
ATOM 4089 C CA . GLN B 1 125 ? -22.281 -20.953 -5.109 1 96.12 125 GLN B CA 1
ATOM 4090 C C . GLN B 1 125 ? -23.094 -19.656 -5.203 1 96.12 125 GLN B C 1
ATOM 4092 O O . GLN B 1 125 ? -23.312 -18.984 -4.195 1 96.12 125 GLN B O 1
ATOM 4097 N N . ASP B 1 126 ? -23.375 -19.219 -6.348 1 94.56 126 ASP B N 1
ATOM 4098 C CA . ASP B 1 126 ? -24.328 -18.156 -6.664 1 94.56 126 ASP B CA 1
ATOM 4099 C C . ASP B 1 126 ? -25.078 -18.469 -7.965 1 94.56 126 ASP B C 1
ATOM 4101 O O . ASP B 1 126 ? -25.094 -19.609 -8.422 1 94.56 126 ASP B O 1
ATOM 4105 N N . SER B 1 127 ? -25.844 -17.5 -8.492 1 94.62 127 SER B N 1
ATOM 4106 C CA . SER B 1 127 ? -26.672 -17.719 -9.664 1 94.62 127 SER B CA 1
ATOM 4107 C C . SER B 1 127 ? -25.828 -18.062 -10.891 1 94.62 127 SER B C 1
ATOM 4109 O O . SER B 1 127 ? -26.359 -18.531 -11.906 1 94.62 127 SER B O 1
ATOM 4111 N N . HIS B 1 128 ? -24.562 -17.984 -10.703 1 95.62 128 HIS B N 1
ATOM 4112 C CA . HIS B 1 128 ? -23.719 -18.141 -11.875 1 95.62 128 HIS B CA 1
ATOM 4113 C C . HIS B 1 128 ? -22.984 -19.484 -11.844 1 95.62 128 HIS B C 1
ATOM 4115 O O . HIS B 1 128 ? -22.281 -19.828 -12.797 1 95.62 128 HIS B O 1
ATOM 4121 N N . GLY B 1 129 ? -23.031 -20.188 -10.734 1 95.94 129 GLY B N 1
ATOM 4122 C CA . GLY B 1 129 ? -22.406 -21.5 -10.695 1 95.94 129 GLY B CA 1
ATOM 4123 C C . GLY B 1 129 ? -21.938 -21.891 -9.305 1 95.94 129 GLY B C 1
ATOM 4124 O O . GLY B 1 129 ? -22.203 -21.188 -8.328 1 95.94 129 GLY B O 1
ATOM 4125 N N . LYS B 1 130 ? -21.328 -23.109 -9.32 1 97.5 130 LYS B N 1
ATOM 4126 C CA . LYS B 1 130 ? -20.797 -23.688 -8.094 1 97.5 130 LYS B CA 1
ATOM 4127 C C . LYS B 1 130 ? -19.297 -23.922 -8.203 1 97.5 130 LYS B C 1
ATOM 4129 O O . LYS B 1 130 ? -18.828 -24.484 -9.195 1 97.5 130 LYS B O 1
ATOM 4134 N N . VAL B 1 131 ? -18.641 -23.453 -7.152 1 98.31 131 VAL B N 1
ATOM 4135 C CA . VAL B 1 131 ? -17.188 -23.578 -7.141 1 98.31 131 VAL B CA 1
ATOM 4136 C C . VAL B 1 131 ? -16.734 -24.266 -5.855 1 98.31 131 VAL B C 1
ATOM 4138 O O . VAL B 1 131 ? -17.172 -23.906 -4.762 1 98.31 131 VAL B O 1
ATOM 4141 N N . LYS B 1 132 ? -15.906 -25.281 -5.973 1 98.62 132 LYS B N 1
ATOM 4142 C CA . LYS B 1 132 ? -15.312 -25.969 -4.832 1 98.62 132 LYS B CA 1
ATOM 4143 C C . LYS B 1 132 ? -13.891 -25.484 -4.578 1 98.62 132 LYS B C 1
ATOM 4145 O O . LYS B 1 132 ? -13.117 -25.281 -5.516 1 98.62 132 LYS B O 1
ATOM 4150 N N . TYR B 1 133 ? -13.594 -25.328 -3.301 1 98.69 133 TYR B N 1
ATOM 4151 C CA . TYR B 1 133 ? -12.289 -24.844 -2.879 1 98.69 133 TYR B CA 1
ATOM 4152 C C . TYR B 1 133 ? -11.641 -25.797 -1.892 1 98.69 133 TYR B C 1
ATOM 4154 O O . TYR B 1 133 ? -12.328 -26.578 -1.23 1 98.69 133 TYR B O 1
ATOM 4162 N N . ALA B 1 134 ? -10.367 -25.734 -1.806 1 98.88 134 ALA B N 1
ATOM 4163 C CA . ALA B 1 134 ? -9.578 -26.297 -0.707 1 98.88 134 ALA B CA 1
ATOM 4164 C C . ALA B 1 134 ? -8.227 -25.594 -0.599 1 98.88 134 ALA B C 1
ATOM 4166 O O . ALA B 1 134 ? -7.703 -25.078 -1.591 1 98.88 134 ALA B O 1
ATOM 4167 N N . VAL B 1 135 ? -7.738 -25.562 0.612 1 98.88 135 VAL B N 1
ATOM 4168 C CA . VAL B 1 135 ? -6.477 -24.844 0.808 1 98.88 135 VAL B CA 1
ATOM 4169 C C . VAL B 1 135 ? -5.457 -25.781 1.462 1 98.88 135 VAL B C 1
ATOM 4171 O O . VAL B 1 135 ? -5.75 -26.422 2.473 1 98.88 135 VAL B O 1
ATOM 4174 N N . VAL B 1 136 ? -4.273 -25.844 0.862 1 98.81 136 VAL B N 1
ATOM 4175 C CA . VAL B 1 136 ? -3.184 -26.641 1.396 1 98.81 136 VAL B CA 1
ATOM 4176 C C . VAL B 1 136 ? -1.964 -25.766 1.655 1 98.81 136 VAL B C 1
ATOM 4178 O O . VAL B 1 136 ? -1.723 -24.797 0.929 1 98.81 136 VAL B O 1
ATOM 4181 N N . GLN B 1 137 ? -1.203 -26.125 2.676 1 98.5 137 GLN B N 1
ATOM 4182 C CA . GLN B 1 137 ? 0.015 -25.391 3.016 1 98.5 137 GLN B CA 1
ATOM 4183 C C . GLN B 1 137 ? 1.199 -25.891 2.189 1 98.5 137 GLN B C 1
ATOM 4185 O O . GLN B 1 137 ? 1.369 -27.094 1.996 1 98.5 137 GLN B O 1
ATOM 4190 N N . THR B 1 138 ? 1.943 -24.984 1.624 1 98.12 138 THR B N 1
ATOM 4191 C CA . THR B 1 138 ? 3.225 -25.328 1.022 1 98.12 138 THR B CA 1
ATOM 4192 C C . THR B 1 138 ? 4.379 -24.766 1.843 1 98.12 138 THR B C 1
ATOM 4194 O O . THR B 1 138 ? 4.535 -25.094 3.02 1 98.12 138 THR B O 1
ATOM 4197 N N . TYR B 1 139 ? 5.316 -23.922 1.256 1 98.12 139 TYR B N 1
ATOM 4198 C CA . TYR B 1 139 ? 6.48 -23.438 1.992 1 98.12 139 TYR B CA 1
ATOM 4199 C C . TYR B 1 139 ? 6.164 -22.156 2.742 1 98.12 139 TYR B C 1
ATOM 4201 O O . TYR B 1 139 ? 5.453 -21.281 2.227 1 98.12 139 TYR B O 1
ATOM 4209 N N . GLY B 1 140 ? 6.762 -22.078 3.953 1 97.31 140 GLY B N 1
ATOM 4210 C CA . GLY B 1 140 ? 6.535 -20.891 4.766 1 97.31 140 GLY B CA 1
ATOM 4211 C C . GLY B 1 140 ? 5.066 -20.609 5.031 1 97.31 140 GLY B C 1
ATOM 4212 O O . GLY B 1 140 ? 4.336 -21.516 5.461 1 97.31 140 GLY B O 1
ATOM 4213 N N . ASP B 1 141 ? 4.668 -19.375 4.789 1 97.25 141 ASP B N 1
ATOM 4214 C CA . ASP B 1 141 ? 3.287 -18.969 5.02 1 97.25 141 ASP B CA 1
ATOM 4215 C C . ASP B 1 141 ? 2.477 -19.016 3.725 1 97.25 141 ASP B C 1
ATOM 4217 O O . ASP B 1 141 ? 1.304 -18.641 3.707 1 97.25 141 ASP B O 1
ATOM 4221 N N . THR B 1 142 ? 3.086 -19.484 2.66 1 98.19 142 THR B N 1
ATOM 4222 C CA . THR B 1 142 ? 2.416 -19.562 1.366 1 98.19 142 THR B CA 1
ATOM 4223 C C . THR B 1 142 ? 1.464 -20.75 1.316 1 98.19 142 THR B C 1
ATOM 4225 O O . THR B 1 142 ? 1.777 -21.828 1.834 1 98.19 142 THR B O 1
ATOM 4228 N N . THR B 1 143 ? 0.324 -20.516 0.643 1 98.81 143 THR B N 1
ATOM 4229 C CA . THR B 1 143 ? -0.658 -21.594 0.483 1 98.81 143 THR B CA 1
ATOM 4230 C C . THR B 1 143 ? -1.033 -21.766 -0.986 1 98.81 143 THR B C 1
ATOM 4232 O O . THR B 1 143 ? -0.728 -20.906 -1.815 1 98.81 143 THR B O 1
ATOM 4235 N N . HIS B 1 144 ? -1.563 -22.891 -1.288 1 98.88 144 HIS B N 1
ATOM 4236 C CA . HIS B 1 144 ? -2.248 -23.141 -2.551 1 98.88 144 HIS B CA 1
ATOM 4237 C C . HIS B 1 144 ? -3.746 -23.328 -2.338 1 98.88 144 HIS B C 1
ATOM 4239 O O . HIS B 1 144 ? -4.164 -24.062 -1.434 1 98.88 144 HIS B O 1
ATOM 4245 N N . THR B 1 145 ? -4.508 -22.656 -3.102 1 98.94 145 THR B N 1
ATOM 4246 C CA . THR B 1 145 ? -5.938 -22.922 -3.174 1 98.94 145 THR B CA 1
ATOM 4247 C C . THR B 1 145 ? -6.273 -23.734 -4.422 1 98.94 145 THR B C 1
ATOM 4249 O O . THR B 1 145 ? -5.891 -23.359 -5.535 1 98.94 145 THR B O 1
ATOM 4252 N N . LEU B 1 146 ? -6.891 -24.875 -4.207 1 98.88 146 LEU B N 1
ATOM 4253 C CA . LEU B 1 146 ? -7.449 -25.641 -5.32 1 98.88 146 LEU B CA 1
ATOM 4254 C C . LEU B 1 146 ? -8.875 -25.188 -5.629 1 98.88 146 LEU B C 1
ATOM 4256 O O . LEU B 1 146 ? -9.703 -25.078 -4.727 1 98.88 146 LEU B O 1
ATOM 4260 N N . ILE B 1 147 ? -9.117 -24.922 -6.875 1 98.75 147 ILE B N 1
ATOM 4261 C CA . ILE B 1 147 ? -10.414 -24.406 -7.305 1 98.75 147 ILE B CA 1
ATOM 4262 C C . ILE B 1 147 ? -10.992 -25.328 -8.383 1 98.75 147 ILE B C 1
ATOM 4264 O O . ILE B 1 147 ? -10.383 -25.516 -9.438 1 98.75 147 ILE B O 1
ATOM 4268 N N . GLU B 1 148 ? -12.164 -25.812 -8.188 1 98.62 148 GLU B N 1
ATOM 4269 C CA . GLU B 1 148 ? -12.859 -26.656 -9.156 1 98.62 148 GLU B CA 1
ATOM 4270 C C . GLU B 1 148 ? -14.227 -26.078 -9.508 1 98.62 148 GLU B C 1
ATOM 4272 O O . GLU B 1 148 ? -15.016 -25.75 -8.625 1 98.62 148 GLU B O 1
ATOM 4277 N N . TYR B 1 149 ? -14.523 -25.969 -10.781 1 97.56 149 TYR B N 1
ATOM 4278 C CA . TYR B 1 149 ? -15.859 -25.625 -11.258 1 97.56 149 TYR B CA 1
ATOM 4279 C C . TYR B 1 149 ? -16.734 -26.859 -11.367 1 97.56 149 TYR B C 1
ATOM 4281 O O . TYR B 1 149 ? -16.484 -27.734 -12.211 1 97.56 149 TYR B O 1
ATOM 4289 N N . LEU B 1 150 ? -17.766 -26.891 -10.609 1 96.06 150 LEU B N 1
ATOM 4290 C CA . LEU B 1 150 ? -18.516 -28.125 -10.43 1 96.06 150 LEU B CA 1
ATOM 4291 C C . LEU B 1 150 ? -19.578 -28.266 -11.516 1 96.06 150 LEU B C 1
ATOM 4293 O O . LEU B 1 150 ? -19.969 -29.391 -11.859 1 96.06 150 LEU B O 1
ATOM 4297 N N . THR B 1 151 ? -20.125 -27.234 -11.992 1 90.88 151 THR B N 1
ATOM 4298 C CA . THR B 1 151 ? -21.219 -27.281 -12.953 1 90.88 151 THR B CA 1
ATOM 4299 C C . THR B 1 151 ? -20.781 -26.703 -14.297 1 90.88 151 THR B C 1
ATOM 4301 O O . THR B 1 151 ? -21.531 -25.938 -14.914 1 90.88 151 THR B O 1
ATOM 4304 N N . GLY B 1 152 ? -19.578 -27.031 -14.664 1 88.5 152 GLY B N 1
ATOM 4305 C CA . GLY B 1 152 ? -19.031 -26.391 -15.844 1 88.5 152 GLY B CA 1
ATOM 4306 C C . GLY B 1 152 ? -18.328 -25.078 -15.539 1 88.5 152 GLY B C 1
ATOM 4307 O O . GLY B 1 152 ? -18.156 -24.719 -14.367 1 88.5 152 GLY B O 1
ATOM 4308 N N . PRO B 1 153 ? -17.953 -24.438 -16.594 1 88.5 153 PRO B N 1
ATOM 4309 C CA . PRO B 1 153 ? -17.297 -23.156 -16.344 1 88.5 153 PRO B CA 1
ATOM 4310 C C . PRO B 1 153 ? -18.172 -22.188 -15.562 1 88.5 153 PRO B C 1
ATOM 4312 O O . PRO B 1 153 ? -19.391 -22.141 -15.773 1 88.5 153 PRO B O 1
ATOM 4315 N N . TYR B 1 154 ? -17.562 -21.594 -14.562 1 93.94 154 TYR B N 1
ATOM 4316 C CA . TYR B 1 154 ? -18.266 -20.562 -13.812 1 93.94 154 TYR B CA 1
ATOM 4317 C C . TYR B 1 154 ? -18.625 -19.391 -14.711 1 93.94 154 TYR B C 1
ATOM 4319 O O . TYR B 1 154 ? -17.781 -18.859 -15.43 1 93.94 154 TYR B O 1
ATOM 4327 N N . LYS B 1 155 ? -19.844 -18.922 -14.68 1 93.69 155 LYS B N 1
ATOM 4328 C CA . LYS B 1 155 ? -20.344 -17.953 -15.656 1 93.69 155 LYS B CA 1
ATOM 4329 C C . LYS B 1 155 ? -20.312 -16.547 -15.086 1 93.69 155 LYS B C 1
ATOM 4331 O O . LYS B 1 155 ? -20.641 -15.578 -15.781 1 93.69 155 LYS B O 1
ATOM 4336 N N . GLY B 1 156 ? -20.016 -16.422 -13.883 1 93.31 156 GLY B N 1
ATOM 4337 C CA . GLY B 1 156 ? -19.969 -15.102 -13.273 1 93.31 156 GLY B CA 1
ATOM 4338 C C . GLY B 1 156 ? -18.656 -14.383 -13.508 1 93.31 156 GLY B C 1
ATOM 4339 O O . GLY B 1 156 ? -17.828 -14.82 -14.312 1 93.31 156 GLY B O 1
ATOM 4340 N N . LEU B 1 157 ? -18.484 -13.234 -12.93 1 92.75 157 LEU B N 1
ATOM 4341 C CA . LEU B 1 157 ? -17.375 -12.312 -13.133 1 92.75 157 LEU B CA 1
ATOM 4342 C C . LEU B 1 157 ? -16.062 -12.961 -12.719 1 92.75 157 LEU B C 1
ATOM 4344 O O . LEU B 1 157 ? -15.117 -13.031 -13.516 1 92.75 157 LEU B O 1
ATOM 4348 N N . PHE B 1 158 ? -15.805 -13.414 -11.633 1 96.62 158 PHE B N 1
ATOM 4349 C CA . PHE B 1 158 ? -14.562 -13.969 -11.094 1 96.62 158 PHE B CA 1
ATOM 4350 C C . PHE B 1 158 ? -14.844 -15.242 -10.305 1 96.62 158 PHE B C 1
ATOM 4352 O O . PHE B 1 158 ? -14.695 -16.344 -10.836 1 96.62 158 PHE B O 1
ATOM 4359 N N . LEU B 1 159 ? -15.32 -15.109 -9.242 1 97.69 159 LEU B N 1
ATOM 4360 C CA . LEU B 1 159 ? -15.719 -16.172 -8.328 1 97.69 159 LEU B CA 1
ATOM 4361 C C . LEU B 1 159 ? -16.984 -15.789 -7.578 1 97.69 159 LEU B C 1
ATOM 4363 O O . LEU B 1 159 ? -17.375 -14.617 -7.551 1 97.69 159 LEU B O 1
ATOM 4367 N N . PRO B 1 160 ? -17.688 -16.828 -7.047 1 96.75 160 PRO B N 1
ATOM 4368 C CA . PRO B 1 160 ? -18.891 -16.469 -6.293 1 96.75 160 PRO B CA 1
ATOM 4369 C C . PRO B 1 160 ? -18.625 -15.406 -5.227 1 96.75 160 PRO B C 1
ATOM 4371 O O . PRO B 1 160 ? -17.641 -15.492 -4.492 1 96.75 160 PRO B O 1
ATOM 4374 N N . GLY B 1 161 ? -19.484 -14.398 -5.219 1 94.44 161 GLY B N 1
ATOM 4375 C CA . GLY B 1 161 ? -19.391 -13.367 -4.199 1 94.44 161 GLY B CA 1
ATOM 4376 C C . GLY B 1 161 ? -18.734 -12.094 -4.703 1 94.44 161 GLY B C 1
ATOM 4377 O O . GLY B 1 161 ? -18.844 -11.039 -4.066 1 94.44 161 GLY B O 1
ATOM 4378 N N . TYR B 1 162 ? -18.062 -12.18 -5.766 1 96.62 162 TYR B N 1
ATOM 4379 C CA . TYR B 1 162 ? -17.438 -10.984 -6.332 1 96.62 162 TYR B CA 1
ATOM 4380 C C . TYR B 1 162 ? -18.422 -10.234 -7.227 1 96.62 162 TYR B C 1
ATOM 4382 O O . TYR B 1 162 ? -19.234 -10.844 -7.93 1 96.62 162 TYR B O 1
ATOM 4390 N N . LYS B 1 163 ? -18.297 -8.922 -7.16 1 93.56 163 LYS B N 1
ATOM 4391 C CA . LYS B 1 163 ? -19.109 -8.031 -7.977 1 93.56 163 LYS B CA 1
ATOM 4392 C C . LYS B 1 163 ? -18.25 -7.137 -8.859 1 93.56 163 LYS B C 1
ATOM 4394 O O . LYS B 1 163 ? -17.016 -7.152 -8.75 1 93.56 163 LYS B O 1
ATOM 4399 N N . GLU B 1 164 ? -18.953 -6.414 -9.719 1 91.25 164 GLU B N 1
ATOM 4400 C CA . GLU B 1 164 ? -18.234 -5.465 -10.57 1 91.25 164 GLU B CA 1
ATOM 4401 C C . GLU B 1 164 ? -17.516 -4.406 -9.734 1 91.25 164 GLU B C 1
ATOM 4403 O O . GLU B 1 164 ? -18.031 -3.963 -8.703 1 91.25 164 GLU B O 1
ATOM 4408 N N . PRO B 1 165 ? -16.297 -4.062 -10.227 1 85.94 165 PRO B N 1
ATOM 4409 C CA . PRO B 1 165 ? -15.594 -2.992 -9.516 1 85.94 165 PRO B CA 1
ATOM 4410 C C . PRO B 1 165 ? -16.453 -1.737 -9.352 1 85.94 165 PRO B C 1
ATOM 4412 O O . PRO B 1 165 ? -17.234 -1.396 -10.242 1 85.94 165 PRO B O 1
ATOM 4415 N N . LEU B 1 166 ? -16.188 -1.104 -8.266 1 69.81 166 LEU B N 1
ATOM 4416 C CA . LEU B 1 166 ? -16.984 0.072 -7.922 1 69.81 166 LEU B CA 1
ATOM 4417 C C . LEU B 1 166 ? -16.609 1.257 -8.805 1 69.81 166 LEU B C 1
ATOM 4419 O O . LEU B 1 166 ? -17.406 2.184 -8.984 1 69.81 166 LEU B O 1
ATOM 4423 N N . PHE B 1 167 ? -15.383 1.228 -9.266 1 69.75 167 PHE B N 1
ATOM 4424 C CA . PHE B 1 167 ? -14.828 2.344 -10.031 1 69.75 167 PHE B CA 1
ATOM 4425 C C . PHE B 1 167 ? -13.844 1.85 -11.078 1 69.75 167 PHE B C 1
ATOM 4427 O O . PHE B 1 167 ? -13.078 0.918 -10.828 1 69.75 167 PHE B O 1
ATOM 4434 N N . ARG B 1 168 ? -14.047 2.443 -12.289 1 72.69 168 ARG B N 1
ATOM 4435 C CA . ARG B 1 168 ? -13.047 2.223 -13.328 1 72.69 168 ARG B CA 1
ATOM 4436 C C . ARG B 1 168 ? -12.312 3.516 -13.672 1 72.69 168 ARG B C 1
ATOM 4438 O O . ARG B 1 168 ? -12.938 4.5 -14.07 1 72.69 168 ARG B O 1
ATOM 4445 N N . ASP B 1 169 ? -11.086 3.525 -13.477 1 74.5 169 ASP B N 1
ATOM 4446 C CA . ASP B 1 169 ? -10.242 4.691 -13.734 1 74.5 169 ASP B CA 1
ATOM 4447 C C . ASP B 1 169 ? -10.203 5.027 -15.219 1 74.5 169 ASP B C 1
ATOM 4449 O O . ASP B 1 169 ? -9.703 4.242 -16.031 1 74.5 169 ASP B O 1
ATOM 4453 N N . PRO B 1 170 ? -10.633 6.207 -15.633 1 70.38 170 PRO B N 1
ATOM 4454 C CA . PRO B 1 170 ? -10.688 6.559 -17.062 1 70.38 170 PRO B CA 1
ATOM 4455 C C . PRO B 1 170 ? -9.305 6.703 -17.688 1 70.38 170 PRO B C 1
ATOM 4457 O O . PRO B 1 170 ? -9.156 6.582 -18.906 1 70.38 170 PRO B O 1
ATOM 4460 N N . VAL B 1 171 ? -8.375 6.965 -16.906 1 72 171 VAL B N 1
ATOM 4461 C CA . VAL B 1 171 ? -7.02 7.16 -17.422 1 72 171 VAL B CA 1
ATOM 4462 C C . VAL B 1 171 ? -6.5 5.855 -18.016 1 72 171 VAL B C 1
ATOM 4464 O O . VAL B 1 171 ? -5.676 5.871 -18.938 1 72 171 VAL B O 1
ATOM 4467 N N . LEU B 1 172 ? -7.004 4.773 -17.5 1 80.88 172 LEU B N 1
ATOM 4468 C CA . LEU B 1 172 ? -6.492 3.475 -17.922 1 80.88 172 LEU B CA 1
ATOM 4469 C C . LEU B 1 172 ? -6.691 3.275 -19.422 1 80.88 172 LEU B C 1
ATOM 4471 O O . LEU B 1 172 ? -5.836 2.693 -20.094 1 80.88 172 LEU B O 1
ATOM 4475 N N . ALA B 1 173 ? -7.762 3.811 -19.906 1 77.25 173 ALA B N 1
ATOM 4476 C CA . ALA B 1 173 ? -8.078 3.646 -21.328 1 77.25 173 ALA B CA 1
ATOM 4477 C C . ALA B 1 173 ? -7.102 4.43 -22.203 1 77.25 173 ALA B C 1
ATOM 4479 O O . ALA B 1 173 ? -6.973 4.152 -23.391 1 77.25 173 ALA B O 1
ATOM 4480 N N . LYS B 1 174 ? -6.449 5.379 -21.594 1 73 174 LYS B N 1
ATOM 4481 C CA . LYS B 1 174 ? -5.547 6.242 -22.359 1 73 174 LYS B CA 1
ATOM 4482 C C . LYS B 1 174 ? -4.109 5.73 -22.297 1 73 174 LYS B C 1
ATOM 4484 O O . LYS B 1 174 ? -3.238 6.219 -23.016 1 73 174 LYS B O 1
ATOM 4489 N N . LEU B 1 175 ? -3.928 4.789 -21.453 1 78.88 175 LEU B N 1
ATOM 4490 C CA . LEU B 1 175 ? -2.584 4.242 -21.312 1 78.88 175 LEU B CA 1
ATOM 4491 C C . LEU B 1 175 ? -2.277 3.234 -22.406 1 78.88 175 LEU B C 1
ATOM 4493 O O . LEU B 1 175 ? -3.186 2.576 -22.922 1 78.88 175 LEU B O 1
ATOM 4497 N N . PRO B 1 176 ? -1.012 3.143 -22.75 1 72.25 176 PRO B N 1
ATOM 4498 C CA . PRO B 1 176 ? -0.645 2.152 -23.766 1 72.25 176 PRO B CA 1
ATOM 4499 C C . PRO B 1 176 ? -0.874 0.717 -23.297 1 72.25 176 PRO B C 1
ATOM 4501 O O . PRO B 1 176 ? -0.706 0.415 -22.109 1 72.25 176 PRO B O 1
ATOM 4504 N N . PRO B 1 177 ? -1.152 -0.1 -24.281 1 75.88 177 PRO B N 1
ATOM 4505 C CA . PRO B 1 177 ? -1.299 -1.511 -23.906 1 75.88 177 PRO B CA 1
ATOM 4506 C C . PRO B 1 177 ? 0.029 -2.16 -23.531 1 75.88 177 PRO B C 1
ATOM 4508 O O . PRO B 1 177 ? 1.079 -1.784 -24.047 1 75.88 177 PRO B O 1
ATOM 4511 N N . VAL B 1 178 ? 0.117 -3.182 -22.609 1 74.31 178 VAL B N 1
ATOM 4512 C CA . VAL B 1 178 ? 1.344 -3.801 -22.109 1 74.31 178 VAL B CA 1
ATOM 4513 C C . VAL B 1 178 ? 1.462 -5.219 -22.672 1 74.31 178 VAL B C 1
ATOM 4515 O O . VAL B 1 178 ? 2.562 -5.77 -22.75 1 74.31 178 VAL B O 1
ATOM 4518 N N . TYR B 1 179 ? 0.469 -5.941 -23.078 1 77.56 179 TYR B N 1
ATOM 4519 C CA . TYR B 1 179 ? 0.415 -7.195 -23.828 1 77.56 179 TYR B CA 1
ATOM 4520 C C . TYR B 1 179 ? 0.879 -8.359 -22.969 1 77.56 179 TYR B C 1
ATOM 4522 O O . TYR B 1 179 ? 1.697 -9.18 -23.406 1 77.56 179 TYR B O 1
ATOM 4530 N N . LEU B 1 180 ? 0.572 -8.398 -21.703 1 82.81 180 LEU B N 1
ATOM 4531 C CA . LEU B 1 180 ? 0.763 -9.578 -20.875 1 82.81 180 LEU B CA 1
ATOM 4532 C C . LEU B 1 180 ? -0.357 -10.594 -21.094 1 82.81 180 LEU B C 1
ATOM 4534 O O . LEU B 1 180 ? -1.522 -10.211 -21.234 1 82.81 180 LEU B O 1
ATOM 4538 N N . HIS B 1 181 ? 0.018 -11.891 -21.125 1 85.38 181 HIS B N 1
ATOM 4539 C CA . HIS B 1 181 ? -0.982 -12.836 -21.594 1 85.38 181 HIS B CA 1
ATOM 4540 C C . HIS B 1 181 ? -1.325 -13.859 -20.516 1 85.38 181 HIS B C 1
ATOM 4542 O O . HIS B 1 181 ? -2.502 -14.109 -20.25 1 85.38 181 HIS B O 1
ATOM 4548 N N . PHE B 1 182 ? -0.348 -14.516 -19.969 1 87.81 182 PHE B N 1
ATOM 4549 C CA . PHE B 1 182 ? -0.605 -15.539 -18.953 1 87.81 182 PHE B CA 1
ATOM 4550 C C . PHE B 1 182 ? 0.586 -15.688 -18.016 1 87.81 182 PHE B C 1
ATOM 4552 O O . PHE B 1 182 ? 1.664 -15.156 -18.281 1 87.81 182 PHE B O 1
ATOM 4559 N N . ILE B 1 183 ? 0.327 -16.297 -16.859 1 88.19 183 ILE B N 1
ATOM 4560 C CA . ILE B 1 183 ? 1.383 -16.609 -15.898 1 88.19 183 ILE B CA 1
ATOM 4561 C C . ILE B 1 183 ? 2.242 -17.75 -16.422 1 88.19 183 ILE B C 1
ATOM 4563 O O . ILE B 1 183 ? 1.747 -18.859 -16.656 1 88.19 183 ILE B O 1
ATOM 4567 N N . ASP B 1 184 ? 3.502 -17.406 -16.641 1 82.5 184 ASP B N 1
ATOM 4568 C CA . ASP B 1 184 ? 4.41 -18.438 -17.125 1 82.5 184 ASP B CA 1
ATOM 4569 C C . ASP B 1 184 ? 4.871 -19.344 -16 1 82.5 184 ASP B C 1
ATOM 4571 O O . ASP B 1 184 ? 4.789 -20.578 -16.109 1 82.5 184 ASP B O 1
ATOM 4575 N N . HIS B 1 185 ? 5.43 -18.766 -15 1 85 185 HIS B N 1
ATOM 4576 C CA . HIS B 1 185 ? 5.84 -19.531 -13.836 1 85 185 HIS B CA 1
ATOM 4577 C C . HIS B 1 185 ? 5.922 -18.641 -12.594 1 85 185 HIS B C 1
ATOM 4579 O O . HIS B 1 185 ? 5.895 -17.422 -12.703 1 85 185 HIS B O 1
ATOM 4585 N N . ILE B 1 186 ? 5.953 -19.297 -11.445 1 89.06 186 ILE B N 1
ATOM 4586 C CA . ILE B 1 186 ? 6.082 -18.609 -10.156 1 89.06 186 ILE B CA 1
ATOM 4587 C C . ILE B 1 186 ? 7.254 -19.203 -9.375 1 89.06 186 ILE B C 1
ATOM 4589 O O . ILE B 1 186 ? 7.352 -20.422 -9.227 1 89.06 186 ILE B O 1
ATOM 4593 N N . VAL B 1 187 ? 8.102 -18.312 -8.883 1 86.12 187 VAL B N 1
ATOM 4594 C CA . VAL B 1 187 ? 9.328 -18.766 -8.242 1 86.12 187 VAL B CA 1
ATOM 4595 C C . VAL B 1 187 ? 9.188 -18.656 -6.723 1 86.12 187 VAL B C 1
ATOM 4597 O O . VAL B 1 187 ? 8.859 -17.594 -6.195 1 86.12 187 VAL B O 1
ATOM 4600 N N . GLY B 1 188 ? 9.453 -19.812 -6.07 1 92.81 188 GLY B N 1
ATOM 4601 C CA . GLY B 1 188 ? 9.555 -19.844 -4.621 1 92.81 188 GLY B CA 1
ATOM 4602 C C . GLY B 1 188 ? 10.984 -19.922 -4.121 1 92.81 188 GLY B C 1
ATOM 4603 O O . GLY B 1 188 ? 11.711 -20.859 -4.457 1 92.81 188 GLY B O 1
ATOM 4604 N N . ASN B 1 189 ? 11.406 -18.891 -3.367 1 91.88 189 ASN B N 1
ATOM 4605 C CA . ASN B 1 189 ? 12.734 -18.891 -2.77 1 91.88 189 ASN B CA 1
ATOM 4606 C C . ASN B 1 189 ? 12.719 -19.469 -1.358 1 91.88 189 ASN B C 1
ATOM 4608 O O . ASN B 1 189 ? 11.812 -19.188 -0.574 1 91.88 189 ASN B O 1
ATOM 4612 N N . GLN B 1 190 ? 13.711 -20.344 -1.139 1 96 190 GLN B N 1
ATOM 4613 C CA . GLN B 1 190 ? 13.844 -21.062 0.124 1 96 190 GLN B CA 1
ATOM 4614 C C . GLN B 1 190 ? 15.172 -20.734 0.806 1 96 190 GLN B C 1
ATOM 4616 O O . GLN B 1 190 ? 16.141 -20.344 0.146 1 96 190 GLN B O 1
ATOM 4621 N N . PRO B 1 191 ? 15.133 -20.922 2.254 1 95.62 191 PRO B N 1
ATOM 4622 C CA . PRO B 1 191 ? 16.438 -20.938 2.91 1 95.62 191 PRO B CA 1
ATOM 4623 C C . PRO B 1 191 ? 17.312 -22.094 2.455 1 95.62 191 PRO B C 1
ATOM 4625 O O . PRO B 1 191 ? 16.844 -22.984 1.748 1 95.62 191 PRO B O 1
ATOM 4628 N N . ASP B 1 192 ? 18.562 -22.016 2.906 1 93.25 192 ASP B N 1
ATOM 4629 C CA . ASP B 1 192 ? 19.531 -23.047 2.547 1 93.25 192 ASP B CA 1
ATOM 4630 C C . ASP B 1 192 ? 19.031 -24.422 2.961 1 93.25 192 ASP B C 1
ATOM 4632 O O . ASP B 1 192 ? 18.484 -24.594 4.047 1 93.25 192 ASP B O 1
ATOM 4636 N N . ASP B 1 193 ? 19.156 -25.359 2.01 1 94.5 193 ASP B N 1
ATOM 4637 C CA . ASP B 1 193 ? 18.891 -26.781 2.197 1 94.5 193 ASP B CA 1
ATOM 4638 C C . ASP B 1 193 ? 17.391 -27.062 2.262 1 94.5 193 ASP B C 1
ATOM 4640 O O . ASP B 1 193 ? 16.953 -28.109 2.74 1 94.5 193 ASP B O 1
ATOM 4644 N N . GLN B 1 194 ? 16.609 -26.141 1.807 1 96.69 194 GLN B N 1
ATOM 4645 C CA . GLN B 1 194 ? 15.172 -26.375 1.862 1 96.69 194 GLN B CA 1
ATOM 4646 C C . GLN B 1 194 ? 14.586 -26.562 0.463 1 96.69 194 GLN B C 1
ATOM 4648 O O . GLN B 1 194 ? 13.406 -26.875 0.313 1 96.69 194 GLN B O 1
ATOM 4653 N N . MET B 1 195 ? 15.336 -26.422 -0.527 1 95.25 195 MET B N 1
ATOM 4654 C CA . MET B 1 195 ? 14.875 -26.578 -1.905 1 95.25 195 MET B CA 1
ATOM 4655 C C . MET B 1 195 ? 14.391 -28 -2.158 1 95.25 195 MET B C 1
ATOM 4657 O O . MET B 1 195 ? 13.289 -28.203 -2.676 1 95.25 195 MET B O 1
ATOM 4661 N N . VAL B 1 196 ? 15.195 -28.969 -1.812 1 95.94 196 VAL B N 1
ATOM 4662 C CA . VAL B 1 196 ? 14.898 -30.375 -2.096 1 95.94 196 VAL B CA 1
ATOM 4663 C C . VAL B 1 196 ? 13.68 -30.812 -1.291 1 95.94 196 VAL B C 1
ATOM 4665 O O . VAL B 1 196 ? 12.727 -31.359 -1.85 1 95.94 196 VAL B O 1
ATOM 4668 N N . PRO B 1 197 ? 13.641 -30.531 0.036 1 97.75 197 PRO B N 1
ATOM 4669 C CA . PRO B 1 197 ? 12.453 -30.922 0.794 1 97.75 197 PRO B CA 1
ATOM 4670 C C . PRO B 1 197 ? 11.164 -30.344 0.214 1 97.75 197 PRO B C 1
ATOM 4672 O O . PRO B 1 197 ? 10.141 -31.031 0.159 1 97.75 197 PRO B O 1
ATOM 4675 N N . ILE B 1 198 ? 11.164 -29.172 -0.179 1 98.25 198 ILE B N 1
ATOM 4676 C CA . ILE B 1 198 ? 9.969 -28.531 -0.716 1 98.25 198 ILE B CA 1
ATOM 4677 C C . ILE B 1 198 ? 9.625 -29.141 -2.072 1 98.25 198 ILE B C 1
ATOM 4679 O O . ILE B 1 198 ? 8.453 -29.375 -2.375 1 98.25 198 ILE B O 1
ATOM 4683 N N . SER B 1 199 ? 10.602 -29.359 -2.932 1 96.06 199 SER B N 1
ATOM 4684 C CA . SER B 1 199 ? 10.359 -30.031 -4.203 1 96.06 199 SER B CA 1
ATOM 4685 C C . SER B 1 199 ? 9.766 -31.422 -3.992 1 96.06 199 SER B C 1
ATOM 4687 O O . SER B 1 199 ? 8.844 -31.828 -4.699 1 96.06 199 SER B O 1
ATOM 4689 N N . ASP B 1 200 ? 10.359 -32.094 -3.031 1 96.94 200 ASP B N 1
ATOM 4690 C CA . ASP B 1 200 ? 9.836 -33.406 -2.689 1 96.94 200 ASP B CA 1
ATOM 4691 C C . ASP B 1 200 ? 8.375 -33.312 -2.26 1 96.94 200 ASP B C 1
ATOM 4693 O O . ASP B 1 200 ? 7.578 -34.219 -2.572 1 96.94 200 ASP B O 1
ATOM 4697 N N . TRP B 1 201 ? 8.078 -32.312 -1.503 1 98.12 201 TRP B N 1
ATOM 4698 C CA . TRP B 1 201 ? 6.699 -32.125 -1.068 1 98.12 201 TRP B CA 1
ATOM 4699 C C . TRP B 1 201 ? 5.762 -32.031 -2.266 1 98.12 201 TRP B C 1
ATOM 4701 O O . TRP B 1 201 ? 4.691 -32.625 -2.289 1 98.12 201 TRP B O 1
ATOM 4711 N N . TYR B 1 202 ? 6.078 -31.25 -3.248 1 97.69 202 TYR B N 1
ATOM 4712 C CA . TYR B 1 202 ? 5.254 -31.094 -4.441 1 97.69 202 TYR B CA 1
ATOM 4713 C C . TYR B 1 202 ? 5.078 -32.438 -5.16 1 97.69 202 TYR B C 1
ATOM 4715 O O . TYR B 1 202 ? 3.992 -32.719 -5.664 1 97.69 202 TYR B O 1
ATOM 4723 N N . GLN B 1 203 ? 6.125 -33.156 -5.223 1 95.81 203 GLN B N 1
ATOM 4724 C CA . GLN B 1 203 ? 6.074 -34.438 -5.891 1 95.81 203 GLN B CA 1
ATOM 4725 C C . GLN B 1 203 ? 5.195 -35.438 -5.125 1 95.81 203 GLN B C 1
ATOM 4727 O O . GLN B 1 203 ? 4.355 -36.125 -5.715 1 95.81 203 GLN B O 1
ATOM 4732 N N . LYS B 1 204 ? 5.41 -35.469 -3.873 1 96 204 LYS B N 1
ATOM 4733 C CA . LYS B 1 204 ? 4.719 -36.438 -3.031 1 96 204 LYS B CA 1
ATOM 4734 C C . LYS B 1 204 ? 3.258 -36.062 -2.826 1 96 204 LYS B C 1
ATOM 4736 O O . LYS B 1 204 ? 2.355 -36.844 -3.096 1 96 204 LYS B O 1
ATOM 4741 N N . CYS B 1 205 ? 3.035 -34.844 -2.391 1 97.12 205 CYS B N 1
ATOM 4742 C CA . CYS B 1 205 ? 1.712 -34.469 -1.925 1 97.12 205 CYS B CA 1
ATOM 4743 C C . CYS B 1 205 ? 0.824 -34.031 -3.094 1 97.12 205 CYS B C 1
ATOM 4745 O O . CYS B 1 205 ? -0.379 -34.312 -3.086 1 97.12 205 CYS B O 1
ATOM 4747 N N . LEU B 1 206 ? 1.396 -33.375 -4.105 1 97 206 LEU B N 1
ATOM 4748 C CA . LEU B 1 206 ? 0.569 -32.875 -5.195 1 97 206 LEU B CA 1
ATOM 4749 C C . LEU B 1 206 ? 0.796 -33.688 -6.469 1 97 206 LEU B C 1
ATOM 4751 O O . LEU B 1 206 ? 0.143 -33.438 -7.488 1 97 206 LEU B O 1
ATOM 4755 N N . MET B 1 207 ? 1.702 -34.594 -6.457 1 95.25 207 MET B N 1
ATOM 4756 C CA . MET B 1 207 ? 2.035 -35.469 -7.562 1 95.25 207 MET B CA 1
ATOM 4757 C C . MET B 1 207 ? 2.561 -34.688 -8.758 1 95.25 207 MET B C 1
ATOM 4759 O O . MET B 1 207 ? 2.27 -35.031 -9.906 1 95.25 207 MET B O 1
ATOM 4763 N N . PHE B 1 208 ? 3.152 -33.594 -8.461 1 96.19 208 PHE B N 1
ATOM 4764 C CA . PHE B 1 208 ? 3.957 -32.938 -9.477 1 96.19 208 PHE B CA 1
ATOM 4765 C C . PHE B 1 208 ? 5.219 -33.719 -9.773 1 96.19 208 PHE B C 1
ATOM 4767 O O . PHE B 1 208 ? 5.449 -34.781 -9.188 1 96.19 208 PHE B O 1
ATOM 4774 N N . HIS B 1 209 ? 6.004 -33.312 -10.805 1 92.81 209 HIS B N 1
ATOM 4775 C CA . HIS B 1 209 ? 7.289 -33.938 -11.094 1 92.81 209 HIS B CA 1
ATOM 4776 C C . HIS B 1 209 ? 8.367 -32.906 -11.375 1 92.81 209 HIS B C 1
ATOM 4778 O O . HIS B 1 209 ? 8.055 -31.75 -11.688 1 92.81 209 HIS B O 1
ATOM 4784 N N . ARG B 1 210 ? 9.609 -33.375 -11.195 1 90.12 210 ARG B N 1
ATOM 4785 C CA . ARG B 1 210 ? 10.734 -32.5 -11.508 1 90.12 210 ARG B CA 1
ATOM 4786 C C . ARG B 1 210 ? 10.898 -32.344 -13.016 1 90.12 210 ARG B C 1
ATOM 4788 O O . ARG B 1 210 ? 10.867 -33.312 -13.766 1 90.12 210 ARG B O 1
ATOM 4795 N N . PHE B 1 211 ? 10.969 -31.188 -13.453 1 83.31 211 PHE B N 1
ATOM 4796 C CA . PHE B 1 211 ? 11.094 -30.844 -14.867 1 83.31 211 PHE B CA 1
ATOM 4797 C C . PHE B 1 211 ? 12.547 -30.562 -15.234 1 83.31 211 PHE B C 1
ATOM 4799 O O . PHE B 1 211 ? 13.062 -31.109 -16.203 1 83.31 211 PHE B O 1
ATOM 4806 N N . TRP B 1 212 ? 13.195 -29.625 -14.555 1 75 212 TRP B N 1
ATOM 4807 C CA . TRP B 1 212 ? 14.617 -29.344 -14.742 1 75 212 TRP B CA 1
ATOM 4808 C C . TRP B 1 212 ? 15.258 -28.906 -13.43 1 75 212 TRP B C 1
ATOM 4810 O O . TRP B 1 212 ? 14.562 -28.5 -12.492 1 75 212 TRP B O 1
ATOM 4820 N N . SER B 1 213 ? 16.516 -29.312 -13.305 1 68.56 213 SER B N 1
ATOM 4821 C CA . SER B 1 213 ? 17.281 -28.859 -12.156 1 68.56 213 SER B CA 1
ATOM 4822 C C . SER B 1 213 ? 18.562 -28.172 -12.594 1 68.56 213 SER B C 1
ATOM 4824 O O . SER B 1 213 ? 19.125 -28.5 -13.648 1 68.56 213 SER B O 1
ATOM 4826 N N . ILE B 1 214 ? 18.734 -27.016 -12.031 1 61.78 214 ILE B N 1
ATOM 4827 C CA . ILE B 1 214 ? 20 -26.328 -12.227 1 61.78 214 ILE B CA 1
ATOM 4828 C C . ILE B 1 214 ? 20.844 -26.422 -10.953 1 61.78 214 ILE B C 1
ATOM 4830 O O . ILE B 1 214 ? 20.359 -26.125 -9.859 1 61.78 214 ILE B O 1
ATOM 4834 N N . ASP B 1 215 ? 22.016 -27.156 -10.977 1 58 215 ASP B N 1
ATOM 4835 C CA . ASP B 1 215 ? 22.953 -27.203 -9.852 1 58 215 ASP B CA 1
ATOM 4836 C C . ASP B 1 215 ? 23.938 -26.047 -9.906 1 58 215 ASP B C 1
ATOM 4838 O O . ASP B 1 215 ? 24.078 -25.391 -10.938 1 58 215 ASP B O 1
ATOM 4842 N N . ASP B 1 216 ? 24.5 -25.672 -8.711 1 51.78 216 ASP B N 1
ATOM 4843 C CA . ASP B 1 216 ? 25.375 -24.547 -8.445 1 51.78 216 ASP B CA 1
ATOM 4844 C C . ASP B 1 216 ? 26.406 -24.375 -9.562 1 51.78 216 ASP B C 1
ATOM 4846 O O . ASP B 1 216 ? 26.859 -23.266 -9.836 1 51.78 216 ASP B O 1
ATOM 4850 N N . LYS B 1 217 ? 26.797 -25.375 -10.055 1 47.47 217 LYS B N 1
ATOM 4851 C CA . LYS B 1 217 ? 27.922 -25.266 -10.984 1 47.47 217 LYS B CA 1
ATOM 4852 C C . LYS B 1 217 ? 27.484 -24.625 -12.305 1 47.47 217 LYS B C 1
ATOM 4854 O O . LYS B 1 217 ? 28.312 -24.156 -13.078 1 47.47 217 LYS B O 1
ATOM 4859 N N . GLN B 1 218 ? 26.188 -24.5 -12.406 1 46.09 218 GLN B N 1
ATOM 4860 C CA . GLN B 1 218 ? 25.797 -24.078 -13.75 1 46.09 218 GLN B CA 1
ATOM 4861 C C . GLN B 1 218 ? 25.281 -22.641 -13.75 1 46.09 218 GLN B C 1
ATOM 4863 O O . GLN B 1 218 ? 25.391 -21.938 -14.75 1 46.09 218 GLN B O 1
ATOM 4868 N N . ILE B 1 219 ? 24.562 -22.172 -12.719 1 47.16 219 ILE B N 1
ATOM 4869 C CA . ILE B 1 219 ? 24.078 -20.797 -12.734 1 47.16 219 ILE B CA 1
ATOM 4870 C C . ILE B 1 219 ? 24.906 -19.938 -11.773 1 47.16 219 ILE B C 1
ATOM 4872 O O . ILE B 1 219 ? 24.531 -19.766 -10.609 1 47.16 219 ILE B O 1
ATOM 4876 N N . HIS B 1 220 ? 26.234 -20.062 -11.961 1 46.62 220 HIS B N 1
ATOM 4877 C CA . HIS B 1 220 ? 27.188 -19.312 -11.148 1 46.62 220 HIS B CA 1
ATOM 4878 C C . HIS B 1 220 ? 27.578 -18 -11.844 1 46.62 220 HIS B C 1
ATOM 4880 O O . HIS B 1 220 ? 27.906 -18 -13.031 1 46.62 220 HIS B O 1
ATOM 4886 N N . THR B 1 221 ? 26.891 -17.047 -11.305 1 46.25 221 THR B N 1
ATOM 4887 C CA . THR B 1 221 ? 27.703 -15.867 -11.594 1 46.25 221 THR B CA 1
ATOM 4888 C C . THR B 1 221 ? 28.875 -15.773 -10.633 1 46.25 221 THR B C 1
ATOM 4890 O O . THR B 1 221 ? 28.938 -16.5 -9.633 1 46.25 221 THR B O 1
ATOM 4893 N N . GLN B 1 222 ? 29.969 -15.266 -11.133 1 47.56 222 GLN B N 1
ATOM 4894 C CA . GLN B 1 222 ? 31.109 -15.07 -10.25 1 47.56 222 GLN B CA 1
ATOM 4895 C C . GLN B 1 222 ? 30.672 -14.617 -8.867 1 47.56 222 GLN B C 1
ATOM 4897 O O . GLN B 1 222 ? 31.328 -14.922 -7.867 1 47.56 222 GLN B O 1
ATOM 4902 N N . TYR B 1 223 ? 29.547 -13.984 -8.734 1 49.97 223 TYR B N 1
ATOM 4903 C CA . TYR B 1 223 ? 29.234 -13.328 -7.473 1 49.97 223 TYR B CA 1
ATOM 4904 C C . TYR B 1 223 ? 28.047 -14.008 -6.797 1 49.97 223 TYR B C 1
ATOM 4906 O O . TYR B 1 223 ? 27.953 -14.023 -5.566 1 49.97 223 TYR B O 1
ATOM 4914 N N . SER B 1 224 ? 27.172 -14.539 -7.605 1 55.88 224 SER B N 1
ATOM 4915 C CA . SER B 1 224 ? 25.969 -15.109 -7.012 1 55.88 224 SER B CA 1
ATOM 4916 C C . SER B 1 224 ? 25.641 -16.469 -7.617 1 55.88 224 SER B C 1
ATOM 4918 O O . SER B 1 224 ? 25.781 -16.656 -8.828 1 55.88 224 SER B O 1
ATOM 4920 N N . ALA B 1 225 ? 25.578 -17.422 -6.633 1 62.44 225 ALA B N 1
ATOM 4921 C CA . ALA B 1 225 ? 25.234 -18.781 -7.039 1 62.44 225 ALA B CA 1
ATOM 4922 C C . ALA B 1 225 ? 23.875 -19.188 -6.469 1 62.44 225 ALA B C 1
ATOM 4924 O O . ALA B 1 225 ? 23.469 -18.719 -5.406 1 62.44 225 ALA B O 1
ATOM 4925 N N . LEU B 1 226 ? 23.047 -19.75 -7.43 1 73.94 226 LEU B N 1
ATOM 4926 C CA . LEU B 1 226 ? 21.797 -20.297 -6.93 1 73.94 226 LEU B CA 1
ATOM 4927 C C . LEU B 1 226 ? 21.594 -21.719 -7.426 1 73.94 226 LEU B C 1
ATOM 4929 O O . LEU B 1 226 ? 22.234 -22.141 -8.391 1 73.94 226 LEU B O 1
ATOM 4933 N N . ARG B 1 227 ? 20.906 -22.531 -6.602 1 83.88 227 ARG B N 1
ATOM 4934 C CA . ARG B 1 227 ? 20.375 -23.828 -7 1 83.88 227 ARG B CA 1
ATOM 4935 C C . ARG B 1 227 ? 18.859 -23.766 -7.227 1 83.88 227 ARG B C 1
ATOM 4937 O O . ARG B 1 227 ? 18.156 -23.031 -6.523 1 83.88 227 ARG B O 1
ATOM 4944 N N . SER B 1 228 ? 18.469 -24.484 -8.297 1 86 228 SER B N 1
ATOM 4945 C CA . SER B 1 228 ? 17.047 -24.422 -8.648 1 86 228 SER B CA 1
ATOM 4946 C C . SER B 1 228 ? 16.531 -25.781 -9.109 1 86 228 SER B C 1
ATOM 4948 O O . SER B 1 228 ? 17.219 -26.5 -9.844 1 86 228 SER B O 1
ATOM 4950 N N . ILE B 1 229 ? 15.367 -26.141 -8.617 1 89 229 ILE B N 1
ATOM 4951 C CA . ILE B 1 229 ? 14.594 -27.266 -9.133 1 89 229 ILE B CA 1
ATOM 4952 C C . ILE B 1 229 ? 13.227 -26.781 -9.602 1 89 229 ILE B C 1
ATOM 4954 O O . ILE B 1 229 ? 12.492 -26.141 -8.844 1 89 229 ILE B O 1
ATOM 4958 N N . VAL B 1 230 ? 12.898 -27.062 -10.844 1 88.5 230 VAL B N 1
ATOM 4959 C CA . VAL B 1 230 ? 11.57 -26.719 -11.336 1 88.5 230 VAL B CA 1
ATOM 4960 C C . VAL B 1 230 ? 10.633 -27.906 -11.188 1 88.5 230 VAL B C 1
ATOM 4962 O O . VAL B 1 230 ? 10.914 -29 -11.695 1 88.5 230 VAL B O 1
ATOM 4965 N N . VAL B 1 231 ? 9.523 -27.703 -10.453 1 93.06 231 VAL B N 1
ATOM 4966 C CA . VAL B 1 231 ? 8.484 -28.734 -10.375 1 93.06 231 VAL B CA 1
ATOM 4967 C C . VAL B 1 231 ? 7.289 -28.312 -11.227 1 93.06 231 VAL B C 1
ATOM 4969 O O . VAL B 1 231 ? 6.996 -27.125 -11.367 1 93.06 231 VAL B O 1
ATOM 4972 N N . THR B 1 232 ? 6.621 -29.266 -11.797 1 92.94 232 THR B N 1
ATOM 4973 C CA . THR B 1 232 ? 5.48 -29.016 -12.672 1 92.94 232 THR B CA 1
ATOM 4974 C C . THR B 1 232 ? 4.441 -30.125 -12.539 1 92.94 232 THR B C 1
ATOM 4976 O O . THR B 1 232 ? 4.766 -31.234 -12.117 1 92.94 232 THR B O 1
ATOM 4979 N N . ASN B 1 233 ? 3.195 -29.719 -12.797 1 94.44 233 ASN B N 1
ATOM 4980 C CA . ASN B 1 233 ? 2.15 -30.734 -12.828 1 94.44 233 ASN B CA 1
ATOM 4981 C C . ASN B 1 233 ? 2.344 -31.703 -13.992 1 94.44 233 ASN B C 1
ATOM 4983 O O . ASN B 1 233 ? 3.184 -31.484 -14.867 1 94.44 233 ASN B O 1
ATOM 4987 N N . TYR B 1 234 ? 1.572 -32.75 -14.016 1 92.38 234 TYR B N 1
ATOM 4988 C CA . TYR B 1 234 ? 1.74 -33.844 -15 1 92.38 234 TYR B CA 1
ATOM 4989 C C . TYR B 1 234 ? 1.61 -33.281 -16.422 1 92.38 234 TYR B C 1
ATOM 4991 O O . TYR B 1 234 ? 2.379 -33.656 -17.312 1 92.38 234 TYR B O 1
ATOM 4999 N N . GLU B 1 235 ? 0.63 -32.406 -16.672 1 89.69 235 GLU B N 1
ATOM 5000 C CA . GLU B 1 235 ? 0.372 -31.828 -17.984 1 89.69 235 GLU B CA 1
ATOM 5001 C C . GLU B 1 235 ? 1.384 -30.734 -18.328 1 89.69 235 GLU B C 1
ATOM 5003 O O . GLU B 1 235 ? 1.424 -30.25 -19.453 1 89.69 235 GLU B O 1
ATOM 5008 N N . GLU B 1 236 ? 2.178 -30.297 -17.328 1 90.81 236 GLU B N 1
ATOM 5009 C CA . GLU B 1 236 ? 3.254 -29.312 -17.469 1 90.81 236 GLU B CA 1
ATOM 5010 C C . GLU B 1 236 ? 2.709 -27.938 -17.859 1 90.81 236 GLU B C 1
ATOM 5012 O O . GLU B 1 236 ? 3.305 -27.25 -18.688 1 90.81 236 GLU B O 1
ATOM 5017 N N . THR B 1 237 ? 1.528 -27.625 -17.344 1 91.62 237 THR B N 1
ATOM 5018 C CA . THR B 1 237 ? 0.905 -26.328 -17.547 1 91.62 237 THR B CA 1
ATOM 5019 C C . THR B 1 237 ? 1.205 -25.391 -16.375 1 91.62 237 THR B C 1
ATOM 5021 O O . THR B 1 237 ? 0.992 -24.188 -16.469 1 91.62 237 THR B O 1
ATOM 5024 N N . ILE B 1 238 ? 1.625 -25.938 -15.273 1 94.81 238 ILE B N 1
ATOM 5025 C CA . ILE B 1 238 ? 1.991 -25.188 -14.078 1 94.81 238 ILE B CA 1
ATOM 5026 C C . ILE B 1 238 ? 3.463 -25.422 -13.75 1 94.81 238 ILE B C 1
ATOM 5028 O O . ILE B 1 238 ? 3.873 -26.562 -13.508 1 94.81 238 ILE B O 1
ATOM 5032 N N . LYS B 1 239 ? 4.258 -24.375 -13.758 1 88.19 239 LYS B N 1
ATOM 5033 C CA . LYS B 1 239 ? 5.684 -24.5 -13.461 1 88.19 239 LYS B CA 1
ATOM 5034 C C . LYS B 1 239 ? 6.059 -23.672 -12.234 1 88.19 239 LYS B C 1
ATOM 5036 O O . LYS B 1 239 ? 5.738 -22.484 -12.164 1 88.19 239 LYS B O 1
ATOM 5041 N N . MET B 1 240 ? 6.738 -24.359 -11.305 1 93.56 240 MET B N 1
ATOM 5042 C CA . MET B 1 240 ? 7.125 -23.719 -10.047 1 93.56 240 MET B CA 1
ATOM 5043 C C . MET B 1 240 ? 8.602 -23.969 -9.75 1 93.56 240 MET B C 1
ATOM 5045 O O . MET B 1 240 ? 8.961 -24.984 -9.156 1 93.56 240 MET B O 1
ATOM 5049 N N . PRO B 1 241 ? 9.469 -23.016 -10.211 1 87.31 241 PRO B N 1
ATOM 5050 C CA . PRO B 1 241 ? 10.859 -23.125 -9.75 1 87.31 241 PRO B CA 1
ATOM 5051 C C . PRO B 1 241 ? 11 -22.906 -8.242 1 87.31 241 PRO B C 1
ATOM 5053 O O . PRO B 1 241 ? 10.414 -21.984 -7.691 1 87.31 241 PRO B O 1
ATOM 5056 N N . ILE B 1 242 ? 11.672 -23.828 -7.594 1 94.69 242 ILE B N 1
ATOM 5057 C CA . ILE B 1 242 ? 12.039 -23.734 -6.184 1 94.69 242 ILE B CA 1
ATOM 5058 C C . ILE B 1 242 ? 13.547 -23.516 -6.055 1 94.69 242 ILE B C 1
ATOM 5060 O O . ILE B 1 242 ? 14.344 -24.359 -6.477 1 94.69 242 ILE B O 1
ATOM 5064 N N . ASN B 1 243 ? 13.953 -22.297 -5.473 1 89.12 243 ASN B N 1
ATOM 5065 C CA . ASN B 1 243 ? 15.352 -21.906 -5.438 1 89.12 243 ASN B CA 1
ATOM 5066 C C . ASN B 1 243 ? 15.891 -21.875 -4.012 1 89.12 243 ASN B C 1
ATOM 5068 O O . ASN B 1 243 ? 15.133 -21.672 -3.061 1 89.12 243 ASN B O 1
ATOM 5072 N N . GLU B 1 244 ? 17.156 -22.172 -3.832 1 92.62 244 GLU B N 1
ATOM 5073 C CA . GLU B 1 244 ? 17.891 -21.953 -2.594 1 92.62 244 GLU B CA 1
ATOM 5074 C C . GLU B 1 244 ? 19.25 -21.312 -2.867 1 92.62 244 GLU B C 1
ATOM 5076 O O . GLU B 1 244 ? 19.734 -21.359 -4 1 92.62 244 GLU B O 1
ATOM 5081 N N . PRO B 1 245 ? 19.781 -20.625 -1.792 1 87.81 245 PRO B N 1
ATOM 5082 C CA . PRO B 1 245 ? 21.078 -20 -2.016 1 87.81 245 PRO B CA 1
ATOM 5083 C C . PRO B 1 245 ? 22.188 -21.031 -2.234 1 87.81 245 PRO B C 1
ATOM 5085 O O . PRO B 1 245 ? 22.078 -22.172 -1.795 1 87.81 245 PRO B O 1
ATOM 5088 N N . ALA B 1 246 ? 23.156 -20.609 -3.035 1 81.38 246 ALA B N 1
ATOM 5089 C CA . ALA B 1 246 ? 24.359 -21.406 -3.193 1 81.38 246 ALA B CA 1
ATOM 5090 C C . ALA B 1 246 ? 25.594 -20.625 -2.734 1 81.38 246 ALA B C 1
ATOM 5092 O O . ALA B 1 246 ? 25.562 -19.391 -2.662 1 81.38 246 ALA B O 1
ATOM 5093 N N . MET B 1 247 ? 26.562 -21.359 -2.268 1 74.5 247 MET B N 1
ATOM 5094 C CA . MET B 1 247 ? 27.781 -20.734 -1.762 1 74.5 247 MET B CA 1
ATOM 5095 C C . MET B 1 247 ? 28.453 -19.906 -2.844 1 74.5 247 MET B C 1
ATOM 5097 O O . MET B 1 247 ? 28.578 -20.344 -3.986 1 74.5 247 MET B O 1
ATOM 5101 N N . GLY B 1 248 ? 28.438 -18.625 -2.684 1 69.31 248 GLY B N 1
ATOM 5102 C CA . GLY B 1 248 ? 29.156 -17.734 -3.582 1 69.31 248 GLY B CA 1
ATOM 5103 C C . GLY B 1 248 ? 29.953 -16.672 -2.857 1 69.31 248 GLY B C 1
ATOM 5104 O O . GLY B 1 248 ? 30.047 -16.688 -1.628 1 69.31 248 GLY B O 1
ATOM 5105 N N . LYS B 1 249 ? 30.766 -15.898 -3.676 1 62.22 249 LYS B N 1
ATOM 5106 C CA . LYS B 1 249 ? 31.609 -14.836 -3.135 1 62.22 249 LYS B CA 1
ATOM 5107 C C . LYS B 1 249 ? 30.766 -13.758 -2.461 1 62.22 249 LYS B C 1
ATOM 5109 O O . LYS B 1 249 ? 31.188 -13.156 -1.474 1 62.22 249 LYS B O 1
ATOM 5114 N N . LYS B 1 250 ? 29.641 -13.547 -3.018 1 65.5 250 LYS B N 1
ATOM 5115 C CA . LYS B 1 250 ? 28.719 -12.562 -2.457 1 65.5 250 LYS B CA 1
ATOM 5116 C C . LYS B 1 250 ? 27.422 -13.219 -2.004 1 65.5 250 LYS B C 1
ATOM 5118 O O . LYS B 1 250 ? 27.172 -14.391 -2.311 1 65.5 250 LYS B O 1
ATOM 5123 N N . LYS B 1 251 ? 26.75 -12.391 -1.222 1 70.44 251 LYS B N 1
ATOM 5124 C CA . LYS B 1 251 ? 25.469 -12.898 -0.73 1 70.44 251 LYS B CA 1
ATOM 5125 C C . LYS B 1 251 ? 24.516 -13.188 -1.883 1 70.44 251 LYS B C 1
ATOM 5127 O O . LYS B 1 251 ? 24.359 -12.367 -2.793 1 70.44 251 LYS B O 1
ATOM 5132 N N . SER B 1 252 ? 24 -14.344 -1.858 1 73.5 252 SER B N 1
ATOM 5133 C CA . SER B 1 252 ? 23.047 -14.805 -2.859 1 73.5 252 SER B CA 1
ATOM 5134 C C . SER B 1 252 ? 21.781 -13.961 -2.83 1 73.5 252 SER B C 1
ATOM 5136 O O . SER B 1 252 ? 21.297 -13.578 -1.758 1 73.5 252 SER B O 1
ATOM 5138 N N . GLN B 1 253 ? 21.203 -13.562 -3.971 1 72 253 GLN B N 1
ATOM 5139 C CA . GLN B 1 253 ? 19.922 -12.867 -4.082 1 72 253 GLN B CA 1
ATOM 5140 C C . GLN B 1 253 ? 18.812 -13.656 -3.396 1 72 253 GLN B C 1
ATOM 5142 O O . GLN B 1 253 ? 17.891 -13.062 -2.834 1 72 253 GLN B O 1
ATOM 5147 N N . ILE B 1 254 ? 18.984 -14.914 -3.488 1 83.19 254 ILE B N 1
ATOM 5148 C CA . ILE B 1 254 ? 18 -15.773 -2.848 1 83.19 254 ILE B CA 1
ATOM 5149 C C . ILE B 1 254 ? 18.047 -15.57 -1.334 1 83.19 254 ILE B C 1
ATOM 5151 O O . ILE B 1 254 ? 17 -15.398 -0.696 1 83.19 254 ILE B O 1
ATOM 5155 N N . GLN B 1 255 ? 19.234 -15.586 -0.835 1 86.69 255 GLN B N 1
ATOM 5156 C CA . GLN B 1 255 ? 19.375 -15.375 0.602 1 86.69 255 GLN B CA 1
ATOM 5157 C C . GLN B 1 255 ? 18.875 -13.984 1.005 1 86.69 255 GLN B C 1
ATOM 5159 O O . GLN B 1 255 ? 18.234 -13.828 2.049 1 86.69 255 GLN B O 1
ATOM 5164 N N . GLU B 1 256 ? 19.234 -13.055 0.235 1 80.56 256 GLU B N 1
ATOM 5165 C CA . GLU B 1 256 ? 18.75 -11.703 0.5 1 80.56 256 GLU B CA 1
ATOM 5166 C C . GLU B 1 256 ? 17.234 -11.656 0.562 1 80.56 256 GLU B C 1
ATOM 5168 O O . GLU B 1 256 ? 16.656 -11.031 1.458 1 80.56 256 GLU B O 1
ATOM 5173 N N . TYR B 1 257 ? 16.594 -12.297 -0.365 1 84.25 257 TYR B N 1
ATOM 5174 C CA . TYR B 1 257 ? 15.125 -12.352 -0.34 1 84.25 257 TYR B CA 1
ATOM 5175 C C . TYR B 1 257 ? 14.633 -12.984 0.953 1 84.25 257 TYR B C 1
ATOM 5177 O O . TYR B 1 257 ? 13.719 -12.461 1.599 1 84.25 257 TYR B O 1
ATOM 5185 N N . VAL B 1 258 ? 15.18 -14.086 1.253 1 90.31 258 VAL B N 1
ATOM 5186 C CA . VAL B 1 258 ? 14.734 -14.828 2.43 1 90.31 258 VAL B CA 1
ATOM 5187 C C . VAL B 1 258 ? 14.891 -13.953 3.676 1 90.31 258 VAL B C 1
ATOM 5189 O O . VAL B 1 258 ? 14.039 -13.977 4.562 1 90.31 258 VAL B O 1
ATOM 5192 N N . ASP B 1 259 ? 15.945 -13.172 3.713 1 87.62 259 ASP B N 1
ATOM 5193 C CA . ASP B 1 259 ? 16.203 -12.289 4.852 1 87.62 259 ASP B CA 1
ATOM 5194 C C . ASP B 1 259 ? 15.156 -11.18 4.934 1 87.62 259 ASP B C 1
ATOM 5196 O O . ASP B 1 259 ? 14.57 -10.953 5.992 1 87.62 259 ASP B O 1
ATOM 5200 N N . TYR B 1 260 ? 14.883 -10.594 3.82 1 85.69 260 TYR B N 1
ATOM 5201 C CA . TYR B 1 260 ? 13.984 -9.438 3.818 1 85.69 260 TYR B CA 1
ATOM 5202 C C . TYR B 1 260 ? 12.531 -9.875 3.861 1 85.69 260 TYR B C 1
ATOM 5204 O O . TYR B 1 260 ? 11.664 -9.141 4.352 1 85.69 260 TYR B O 1
ATOM 5212 N N . ASN B 1 261 ? 12.25 -11.094 3.367 1 91.06 261 ASN B N 1
ATOM 5213 C CA . ASN B 1 261 ? 10.891 -11.625 3.432 1 91.06 261 ASN B CA 1
ATOM 5214 C C . ASN B 1 261 ? 10.594 -12.234 4.797 1 91.06 261 ASN B C 1
ATOM 5216 O O . ASN B 1 261 ? 9.438 -12.523 5.113 1 91.06 261 ASN B O 1
ATOM 5220 N N . GLY B 1 262 ? 11.555 -12.484 5.586 1 93.56 262 GLY B N 1
ATOM 5221 C CA . GLY B 1 262 ? 11.383 -13.164 6.859 1 93.56 262 GLY B CA 1
ATOM 5222 C C . GLY B 1 262 ? 11.094 -14.648 6.703 1 93.56 262 GLY B C 1
ATOM 5223 O O . GLY B 1 262 ? 10.281 -15.203 7.445 1 93.56 262 GLY B O 1
ATOM 5224 N N . GLY B 1 263 ? 11.68 -15.297 5.754 1 95.94 263 GLY B N 1
ATOM 5225 C CA . GLY B 1 263 ? 11.445 -16.703 5.469 1 95.94 263 GLY B CA 1
ATOM 5226 C C . GLY B 1 263 ? 11.156 -16.969 4.004 1 95.94 263 GLY B C 1
ATOM 5227 O O . GLY B 1 263 ? 11.289 -16.078 3.164 1 95.94 263 GLY B O 1
ATOM 5228 N N . PRO B 1 264 ? 10.891 -18.234 3.707 1 97.06 264 PRO B N 1
ATOM 5229 C CA . PRO B 1 264 ? 10.594 -18.594 2.314 1 97.06 264 PRO B CA 1
ATOM 5230 C C . PRO B 1 264 ? 9.32 -17.938 1.794 1 97.06 264 PRO B C 1
ATOM 5232 O O . PRO B 1 264 ? 8.445 -17.562 2.582 1 97.06 264 PRO B O 1
ATOM 5235 N N . GLY B 1 265 ? 9.258 -17.719 0.504 1 95.81 265 GLY B N 1
ATOM 5236 C CA . GLY B 1 265 ? 8.102 -17.109 -0.142 1 95.81 265 GLY B CA 1
ATOM 5237 C C . GLY B 1 265 ? 8.273 -16.953 -1.642 1 95.81 265 GLY B C 1
ATOM 5238 O O . GLY B 1 265 ? 9.281 -17.375 -2.205 1 95.81 265 GLY B O 1
ATOM 5239 N N . VAL B 1 266 ? 7.254 -16.422 -2.285 1 93.38 266 VAL B N 1
ATOM 5240 C CA . VAL B 1 266 ? 7.281 -16.172 -3.725 1 93.38 266 VAL B CA 1
ATOM 5241 C C . VAL B 1 266 ? 8.117 -14.93 -4.023 1 93.38 266 VAL B C 1
ATOM 5243 O O . VAL B 1 266 ? 7.734 -13.82 -3.66 1 93.38 266 VAL B O 1
ATOM 5246 N N . GLN B 1 267 ? 9.164 -15.133 -4.652 1 86.44 267 GLN B N 1
ATOM 5247 C CA . GLN B 1 267 ? 10.023 -14 -4.965 1 86.44 267 GLN B CA 1
ATOM 5248 C C . GLN B 1 267 ? 9.523 -13.258 -6.203 1 86.44 267 GLN B C 1
ATOM 5250 O O . GLN B 1 267 ? 9.484 -12.023 -6.227 1 86.44 267 GLN B O 1
ATOM 5255 N N . HIS B 1 268 ? 9.172 -14.023 -7.262 1 81.5 268 HIS B N 1
ATOM 5256 C CA . HIS B 1 268 ? 8.688 -13.32 -8.445 1 81.5 268 HIS B CA 1
ATOM 5257 C C . HIS B 1 268 ? 7.691 -14.18 -9.219 1 81.5 268 HIS B C 1
ATOM 5259 O O . HIS B 1 268 ? 7.641 -15.398 -9.039 1 81.5 268 HIS B O 1
ATOM 5265 N N . ILE B 1 269 ? 6.906 -13.508 -9.984 1 85.56 269 ILE B N 1
ATOM 5266 C CA . ILE B 1 269 ? 5.93 -14.07 -10.914 1 85.56 269 ILE B CA 1
ATOM 5267 C C . ILE B 1 269 ? 6.324 -13.711 -12.344 1 85.56 269 ILE B C 1
ATOM 5269 O O . ILE B 1 269 ? 6.484 -12.539 -12.68 1 85.56 269 ILE B O 1
ATOM 5273 N N . ALA B 1 270 ? 6.523 -14.695 -13.102 1 80.25 270 ALA B N 1
ATOM 5274 C CA . ALA B 1 270 ? 6.871 -14.477 -14.508 1 80.25 270 ALA B CA 1
ATOM 5275 C C . ALA B 1 270 ? 5.625 -14.461 -15.383 1 80.25 270 ALA B C 1
ATOM 5277 O O . ALA B 1 270 ? 4.812 -15.383 -15.336 1 80.25 270 ALA B O 1
ATOM 5278 N N . LEU B 1 271 ? 5.5 -13.367 -16.109 1 81.12 271 LEU B N 1
ATOM 5279 C CA . LEU B 1 271 ? 4.352 -13.195 -17 1 81.12 271 LEU B CA 1
ATOM 5280 C C . LEU B 1 271 ? 4.785 -13.242 -18.453 1 81.12 271 LEU B C 1
ATOM 5282 O O . LEU B 1 271 ? 5.805 -12.656 -18.828 1 81.12 271 LEU B O 1
ATOM 5286 N N . ASN B 1 272 ? 4.031 -13.953 -19.203 1 79.38 272 ASN B N 1
ATOM 5287 C CA . ASN B 1 272 ? 4.293 -14.094 -20.641 1 79.38 272 ASN B CA 1
ATOM 5288 C C . ASN B 1 272 ? 3.861 -12.852 -21.406 1 79.38 272 ASN B C 1
ATOM 5290 O O . ASN B 1 272 ? 2.809 -12.273 -21.125 1 79.38 272 ASN B O 1
ATOM 5294 N N . THR B 1 273 ? 4.691 -12.383 -22.281 1 73.94 273 THR B N 1
ATOM 5295 C CA . THR B 1 273 ? 4.328 -11.273 -23.156 1 73.94 273 THR B CA 1
ATOM 5296 C C . THR B 1 273 ? 4.703 -11.594 -24.594 1 73.94 273 THR B C 1
ATOM 5298 O O . THR B 1 273 ? 5.711 -12.258 -24.859 1 73.94 273 THR B O 1
ATOM 5301 N N . SER B 1 274 ? 3.861 -11.18 -25.594 1 63.97 274 SER B N 1
ATOM 5302 C CA . SER B 1 274 ? 4.141 -11.344 -27.016 1 63.97 274 SER B CA 1
ATOM 5303 C C . SER B 1 274 ? 4.996 -10.203 -27.547 1 63.97 274 SER B C 1
ATOM 5305 O O . SER B 1 274 ? 5.523 -10.273 -28.656 1 63.97 274 SER B O 1
ATOM 5307 N N . ASN B 1 275 ? 5.094 -9.148 -26.828 1 60.31 275 ASN B N 1
ATOM 5308 C CA . ASN B 1 275 ? 5.836 -7.957 -27.234 1 60.31 275 ASN B CA 1
ATOM 5309 C C . ASN B 1 275 ? 6.582 -7.332 -26.062 1 60.31 275 ASN B C 1
ATOM 5311 O O . ASN B 1 275 ? 6.086 -6.391 -25.438 1 60.31 275 ASN B O 1
ATOM 5315 N N . ILE B 1 276 ? 7.727 -7.766 -25.828 1 58.78 276 ILE B N 1
ATOM 5316 C CA . ILE B 1 276 ? 8.453 -7.395 -24.609 1 58.78 276 ILE B CA 1
ATOM 5317 C C . ILE B 1 276 ? 8.867 -5.926 -24.703 1 58.78 276 ILE B C 1
ATOM 5319 O O . ILE B 1 276 ? 8.891 -5.227 -23.688 1 58.78 276 ILE B O 1
ATOM 5323 N N . ILE B 1 277 ? 9.062 -5.445 -25.875 1 53.94 277 ILE B N 1
ATOM 5324 C CA . ILE B 1 277 ? 9.516 -4.07 -26.047 1 53.94 277 ILE B CA 1
ATOM 5325 C C . ILE B 1 277 ? 8.391 -3.102 -25.703 1 53.94 277 ILE B C 1
ATOM 5327 O O . ILE B 1 277 ? 8.594 -2.141 -24.953 1 53.94 277 ILE B O 1
ATOM 5331 N N . GLU B 1 278 ? 7.281 -3.348 -26.266 1 54.41 278 GLU B N 1
ATOM 5332 C CA . GLU B 1 278 ? 6.137 -2.486 -25.984 1 54.41 278 GLU B CA 1
ATOM 5333 C C . GLU B 1 278 ? 5.723 -2.586 -24.516 1 54.41 278 GLU B C 1
ATOM 5335 O O . GLU B 1 278 ? 5.301 -1.596 -23.922 1 54.41 278 GLU B O 1
ATOM 5340 N N . THR B 1 279 ? 5.883 -3.738 -24.031 1 56.69 279 THR B N 1
ATOM 5341 C CA . THR B 1 279 ? 5.527 -3.951 -22.641 1 56.69 279 THR B CA 1
ATOM 5342 C C . THR B 1 279 ? 6.402 -3.098 -21.719 1 56.69 279 THR B C 1
ATOM 5344 O O . THR B 1 279 ? 5.902 -2.479 -20.781 1 56.69 279 THR B O 1
ATOM 5347 N N . VAL B 1 280 ? 7.598 -3.072 -22.062 1 53.94 280 VAL B N 1
ATOM 5348 C CA . VAL B 1 280 ? 8.562 -2.361 -21.234 1 53.94 280 VAL B CA 1
ATOM 5349 C C . VAL B 1 280 ? 8.383 -0.854 -21.406 1 53.94 280 VAL B C 1
ATOM 5351 O O . VAL B 1 280 ? 8.523 -0.09 -20.453 1 53.94 280 VAL B O 1
ATOM 5354 N N . SER B 1 281 ? 8.188 -0.586 -22.641 1 47.44 281 SER B N 1
ATOM 5355 C CA . SER B 1 281 ? 8.023 0.838 -22.922 1 47.44 281 SER B CA 1
ATOM 5356 C C . SER B 1 281 ? 6.816 1.407 -22.172 1 47.44 281 SER B C 1
ATOM 5358 O O . SER B 1 281 ? 6.812 2.58 -21.797 1 47.44 281 SER B O 1
ATOM 5360 N N . ALA B 1 282 ? 5.984 0.605 -22.188 1 45.91 282 ALA B N 1
ATOM 5361 C CA . ALA B 1 282 ? 4.773 1.043 -21.5 1 45.91 282 ALA B CA 1
ATOM 5362 C C . ALA B 1 282 ? 4.977 1.054 -19.984 1 45.91 282 ALA B C 1
ATOM 5364 O O . ALA B 1 282 ? 4.379 1.87 -19.281 1 45.91 282 ALA B O 1
ATOM 5365 N N . SER B 1 283 ? 5.754 -0.025 -19.672 1 45.72 283 SER B N 1
ATOM 5366 C CA . SER B 1 283 ? 5.945 -0.206 -18.234 1 45.72 283 SER B CA 1
ATOM 5367 C C . SER B 1 283 ? 7.172 0.555 -17.75 1 45.72 283 SER B C 1
ATOM 5369 O O . SER B 1 283 ? 8.133 0.747 -18.5 1 45.72 283 SER B O 1
ATOM 5371 N N . TYR B 1 284 ? 7.059 1.685 -17.172 1 42.47 284 TYR B N 1
ATOM 5372 C CA . TYR B 1 284 ? 8.039 2.623 -16.641 1 42.47 284 TYR B CA 1
ATOM 5373 C C . TYR B 1 284 ? 9.156 1.887 -15.914 1 42.47 284 TYR B C 1
ATOM 5375 O O . TYR B 1 284 ? 9.25 1.95 -14.688 1 42.47 284 TYR B O 1
ATOM 5383 N N . LEU B 1 285 ? 9.609 0.866 -16.734 1 42.62 285 LEU B N 1
ATOM 5384 C CA . LEU B 1 285 ? 10.477 -0.173 -16.188 1 42.62 285 LEU B CA 1
ATOM 5385 C C . LEU B 1 285 ? 11.938 0.265 -16.219 1 42.62 285 LEU B C 1
ATOM 5387 O O . LEU B 1 285 ? 12.336 1.043 -17.078 1 42.62 285 LEU B O 1
ATOM 5391 N N . ILE B 1 286 ? 12.516 0.291 -15.117 1 35.31 286 ILE B N 1
ATOM 5392 C CA . ILE B 1 286 ? 13.945 0.542 -14.984 1 35.31 286 ILE B CA 1
ATOM 5393 C C . ILE B 1 286 ? 14.727 -0.579 -15.664 1 35.31 286 ILE B C 1
ATOM 5395 O O . ILE B 1 286 ? 14.445 -1.76 -15.453 1 35.31 286 ILE B O 1
ATOM 5399 N N . ILE B 1 287 ? 15.516 -0.155 -16.766 1 33.81 287 ILE B N 1
ATOM 5400 C CA . ILE B 1 287 ? 16.391 -1.066 -17.484 1 33.81 287 ILE B CA 1
ATOM 5401 C C . ILE B 1 287 ? 17.766 -1.123 -16.812 1 33.81 287 ILE B C 1
ATOM 5403 O O . ILE B 1 287 ? 18.359 -0.085 -16.516 1 33.81 287 ILE B O 1
ATOM 5407 N N . ILE B 1 288 ? 18.078 -2.193 -16.109 1 32.94 288 ILE B N 1
ATOM 5408 C CA . ILE B 1 288 ? 19.375 -2.271 -15.461 1 32.94 288 ILE B CA 1
ATOM 5409 C C . ILE B 1 288 ? 20.406 -2.85 -16.438 1 32.94 288 ILE B C 1
ATOM 5411 O O . ILE B 1 288 ? 20.141 -3.854 -17.109 1 32.94 288 ILE B O 1
ATOM 5415 N N . GLN B 1 289 ? 21.625 -2.109 -16.719 1 30.72 289 GLN B N 1
ATOM 5416 C CA . GLN B 1 289 ? 22.75 -2.469 -17.578 1 30.72 289 GLN B CA 1
ATOM 5417 C C . GLN B 1 289 ? 23.641 -3.504 -16.922 1 30.72 289 GLN B C 1
ATOM 5419 O O . GLN B 1 289 ? 24.016 -3.354 -15.75 1 30.72 289 GLN B O 1
ATOM 5424 N N . ILE B 1 290 ? 23.719 -4.863 -17.438 1 31.12 290 ILE B N 1
ATOM 5425 C CA . ILE B 1 290 ? 24.688 -5.844 -16.969 1 31.12 290 ILE B CA 1
ATOM 5426 C C . ILE B 1 290 ? 26.047 -5.566 -17.641 1 31.12 290 ILE B C 1
ATOM 5428 O O . ILE B 1 290 ? 26.125 -5.375 -18.844 1 31.12 290 ILE B O 1
ATOM 5432 N N . PRO B 1 291 ? 27.062 -5.297 -16.844 1 28.39 291 PRO B N 1
ATOM 5433 C CA . PRO B 1 291 ? 28.391 -5.066 -17.406 1 28.39 291 PRO B CA 1
ATOM 5434 C C . PRO B 1 291 ? 28.812 -6.152 -18.406 1 28.39 291 PRO B C 1
ATOM 5436 O O . PRO B 1 291 ? 28.359 -7.301 -18.281 1 28.39 291 PRO B O 1
ATOM 5439 N N . SER B 1 292 ? 29.297 -5.754 -19.531 1 27.95 292 SER B N 1
ATOM 5440 C CA . SER B 1 292 ? 29.844 -6.555 -20.625 1 27.95 292 SER B CA 1
ATOM 5441 C C . SER B 1 292 ? 30.891 -7.539 -20.125 1 27.95 292 SER B C 1
ATOM 5443 O O . SER B 1 292 ? 31.719 -8.023 -20.906 1 27.95 292 SER B O 1
ATOM 5445 N N . GLU B 1 293 ? 31.281 -8.055 -19.016 1 28.19 293 GLU B N 1
ATOM 5446 C CA . GLU B 1 293 ? 32.406 -8.969 -19.219 1 28.19 293 GLU B CA 1
ATOM 5447 C C . GLU B 1 293 ? 32.094 -9.969 -20.328 1 28.19 293 GLU B C 1
ATOM 5449 O O . GLU B 1 293 ? 30.953 -10.125 -20.734 1 28.19 293 GLU B O 1
ATOM 5454 N N . SER B 1 294 ? 33.25 -10.992 -20.641 1 26.38 294 SER B N 1
ATOM 5455 C CA . SER B 1 294 ? 33.312 -12.141 -21.547 1 26.38 294 SER B CA 1
ATOM 5456 C C . SER B 1 294 ? 31.953 -12.844 -21.625 1 26.38 294 SER B C 1
ATOM 5458 O O . SER B 1 294 ? 31.094 -12.68 -20.75 1 26.38 294 SER B O 1
ATOM 5460 N N . ALA B 1 295 ? 31.812 -13.984 -22.656 1 26.14 295 ALA B N 1
ATOM 5461 C CA . ALA B 1 295 ? 30.875 -14.883 -23.328 1 26.14 295 ALA B CA 1
ATOM 5462 C C . ALA B 1 295 ? 29.891 -15.477 -22.328 1 26.14 295 ALA B C 1
ATOM 5464 O O . ALA B 1 295 ? 28.922 -16.125 -22.734 1 26.14 295 ALA B O 1
ATOM 5465 N N . ASP B 1 296 ? 30.25 -15.906 -21.156 1 24.78 296 ASP B N 1
ATOM 5466 C CA . ASP B 1 296 ? 29.5 -17.047 -20.609 1 24.78 296 ASP B CA 1
ATOM 5467 C C . ASP B 1 296 ? 28.094 -16.641 -20.203 1 24.78 296 ASP B C 1
ATOM 5469 O O . ASP B 1 296 ? 27.828 -15.461 -19.922 1 24.78 296 ASP B O 1
ATOM 5473 N N . SER B 1 297 ? 27.172 -17.578 -20.219 1 25.38 297 SER B N 1
ATOM 5474 C CA . SER B 1 297 ? 25.734 -17.828 -20.188 1 25.38 297 SER B CA 1
ATOM 5475 C C . SER B 1 297 ? 25.078 -17.094 -19.031 1 25.38 297 SER B C 1
ATOM 5477 O O . SER B 1 297 ? 23.844 -17.031 -18.969 1 25.38 297 SER B O 1
ATOM 5479 N N . GLY B 1 298 ? 25.719 -17.062 -17.797 1 24.5 298 GLY B N 1
ATOM 5480 C CA . GLY B 1 298 ? 24.891 -17.094 -16.609 1 24.5 298 GLY B CA 1
ATOM 5481 C C . GLY B 1 298 ? 24.312 -15.734 -16.25 1 24.5 298 GLY B C 1
ATOM 5482 O O . GLY B 1 298 ? 24.812 -14.703 -16.703 1 24.5 298 GLY B O 1
ATOM 5483 N N . PHE B 1 299 ? 23.141 -15.672 -15.758 1 26.36 299 PHE B N 1
ATOM 5484 C CA . PHE B 1 299 ? 22.328 -14.617 -15.164 1 26.36 299 PHE B CA 1
ATOM 5485 C C . PHE B 1 299 ? 23.156 -13.797 -14.18 1 26.36 299 PHE B C 1
ATOM 5487 O O . PHE B 1 299 ? 23.641 -14.328 -13.172 1 26.36 299 PHE B O 1
ATOM 5494 N N . ILE B 1 300 ? 24.266 -13.094 -14.594 1 25.45 300 ILE B N 1
ATOM 5495 C CA . ILE B 1 300 ? 25.062 -12.422 -13.578 1 25.45 300 ILE B CA 1
ATOM 5496 C C . ILE B 1 300 ? 24.266 -11.242 -13 1 25.45 300 ILE B C 1
ATOM 5498 O O . ILE B 1 300 ? 23.797 -10.383 -13.75 1 25.45 300 ILE B O 1
ATOM 5502 N N . PHE B 1 301 ? 23.688 -11.43 -11.844 1 26.48 301 PHE B N 1
ATOM 5503 C CA . PHE B 1 301 ? 23.109 -10.445 -10.938 1 26.48 301 PHE B CA 1
ATOM 5504 C C . PHE B 1 301 ? 24.156 -9.438 -10.484 1 26.48 301 PHE B C 1
ATOM 5506 O O . PHE B 1 301 ? 24.984 -9.734 -9.625 1 26.48 301 PHE B O 1
ATOM 5513 N N . ARG B 1 302 ? 24.969 -8.836 -11.328 1 25.47 302 ARG B N 1
ATOM 5514 C CA . ARG B 1 302 ? 25.969 -7.969 -10.703 1 25.47 302 ARG B CA 1
ATOM 5515 C C . ARG B 1 302 ? 25.328 -6.672 -10.211 1 25.47 302 ARG B C 1
ATOM 5517 O O . ARG B 1 302 ? 24.5 -6.074 -10.906 1 25.47 302 ARG B O 1
ATOM 5524 N N . GLN B 1 303 ? 25.281 -6.574 -8.945 1 26.86 303 GLN B N 1
ATOM 5525 C CA . GLN B 1 303 ? 25.078 -5.312 -8.25 1 26.86 303 GLN B CA 1
ATOM 5526 C C . GLN B 1 303 ? 25.953 -4.211 -8.836 1 26.86 303 GLN B C 1
ATOM 5528 O O . GLN B 1 303 ? 27.188 -4.32 -8.828 1 26.86 303 GLN B O 1
ATOM 5533 N N . LEU B 1 304 ? 25.625 -3.674 -10 1 27.45 304 LEU B N 1
ATOM 5534 C CA . LEU B 1 304 ? 26.609 -2.656 -10.367 1 27.45 304 LEU B CA 1
ATOM 5535 C C . LEU B 1 304 ? 26.828 -1.677 -9.219 1 27.45 304 LEU B C 1
ATOM 5537 O O . LEU B 1 304 ? 25.922 -1.425 -8.43 1 27.45 304 LEU B O 1
ATOM 5541 N N . PRO B 1 305 ? 28.062 -1.309 -8.914 1 27.05 305 PRO B N 1
ATOM 5542 C CA . PRO B 1 305 ? 28.453 -0.321 -7.902 1 27.05 305 PRO B CA 1
ATOM 5543 C C . PRO B 1 305 ? 27.5 0.875 -7.852 1 27.05 305 PRO B C 1
ATOM 5545 O O . PRO B 1 305 ? 26.844 1.106 -6.832 1 27.05 305 PRO B O 1
ATOM 5548 N N . GLN B 1 306 ? 28.062 2.189 -8.156 1 25.44 306 GLN B N 1
ATOM 5549 C CA . GLN B 1 306 ? 27.594 3.559 -7.961 1 25.44 306 GLN B CA 1
ATOM 5550 C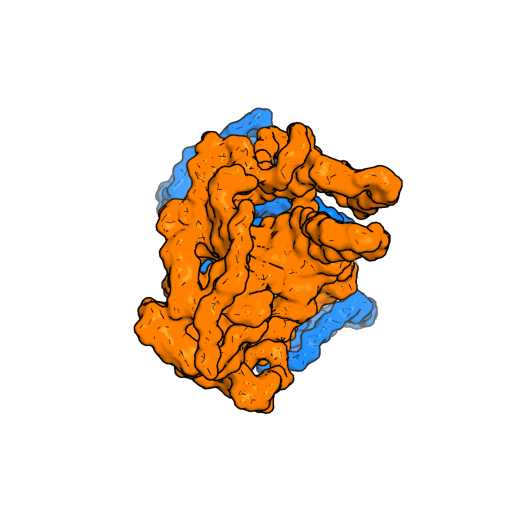 C . GLN B 1 306 ? 26.359 3.842 -8.797 1 25.44 306 GLN B C 1
ATOM 5552 O O . GLN B 1 306 ? 26.453 4.176 -9.984 1 25.44 306 GLN B O 1
ATOM 5557 N N . ILE B 1 307 ? 25.469 3.219 -8.766 1 29.53 307 ILE B N 1
ATOM 5558 C CA . ILE B 1 307 ? 24.219 3.43 -9.5 1 29.53 307 ILE B CA 1
ATOM 5559 C C . ILE B 1 307 ? 23.719 4.852 -9.258 1 29.53 307 ILE B C 1
ATOM 5561 O O . ILE B 1 307 ? 22.922 5.09 -8.336 1 29.53 307 ILE B O 1
ATOM 5565 N N . HIS B 1 308 ? 24.344 5.805 -8.812 1 27.75 308 HIS B N 1
ATOM 5566 C CA . HIS B 1 308 ? 23.953 7.176 -8.508 1 27.75 308 HIS B CA 1
ATOM 5567 C C . HIS B 1 308 ? 23.156 7.789 -9.648 1 27.75 308 HIS B C 1
ATOM 5569 O O . HIS B 1 308 ? 22.109 8.406 -9.414 1 27.75 308 HIS B O 1
ATOM 5575 N N . LYS B 1 309 ? 23.875 8.344 -10.727 1 29.64 309 LYS B N 1
ATOM 5576 C CA . LYS B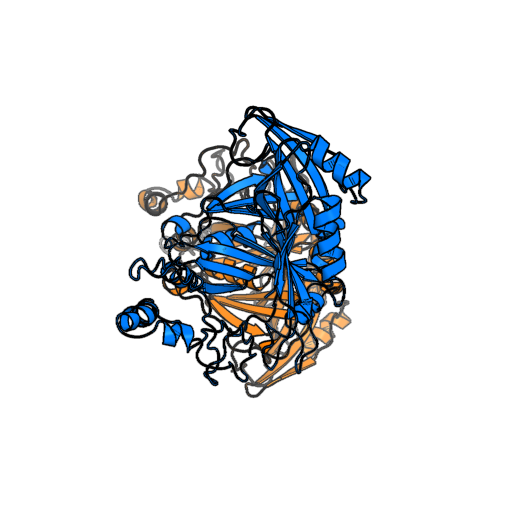 1 309 ? 23.484 9.539 -11.461 1 29.64 309 LYS B CA 1
ATOM 5577 C C . LYS B 1 309 ? 22.297 9.25 -12.383 1 29.64 309 LYS B C 1
ATOM 5579 O O . LYS B 1 309 ? 21.312 9.984 -12.383 1 29.64 309 LYS B O 1
ATOM 5584 N N . ASN B 1 310 ? 22.547 8.75 -13.789 1 25.33 310 ASN B N 1
ATOM 5585 C CA . ASN B 1 310 ? 21.688 8.906 -14.961 1 25.33 310 ASN B CA 1
ATOM 5586 C C . ASN B 1 310 ? 20.703 7.75 -15.094 1 25.33 310 ASN B C 1
ATOM 5588 O O . ASN B 1 310 ? 21.094 6.613 -15.359 1 25.33 310 ASN B O 1
ATOM 5592 N N . SER B 1 311 ? 19.891 7.395 -14.289 1 29.23 311 SER B N 1
ATOM 5593 C CA . SER B 1 311 ? 18.734 6.625 -14.703 1 29.23 311 SER B CA 1
ATOM 5594 C C . SER B 1 311 ? 18.281 7.008 -16.109 1 29.23 311 SER B C 1
ATOM 5596 O O . SER B 1 311 ? 18.078 8.188 -16.406 1 29.23 311 SER B O 1
ATOM 5598 N N . VAL B 1 312 ? 18.906 6.398 -17.109 1 29.3 312 VAL B N 1
ATOM 5599 C CA . VAL B 1 312 ? 18.562 6.742 -18.484 1 29.3 312 VAL B CA 1
ATOM 5600 C C . VAL B 1 312 ? 17.172 6.234 -18.812 1 29.3 312 VAL B C 1
ATOM 5602 O O . VAL B 1 312 ? 16.891 5.039 -18.688 1 29.3 312 VAL B O 1
ATOM 5605 N N . ASN B 1 313 ? 16.156 6.957 -18.562 1 31.48 313 ASN B N 1
ATOM 5606 C CA . ASN B 1 313 ? 14.883 6.754 -19.25 1 31.48 313 ASN B CA 1
ATOM 5607 C C . ASN B 1 313 ? 15.086 6.539 -20.75 1 31.48 313 ASN B C 1
ATOM 5609 O O . ASN B 1 313 ? 15.57 7.43 -21.438 1 31.48 313 ASN B O 1
ATOM 5613 N N . LEU B 1 314 ? 15.305 5.266 -21.078 1 34.72 314 LEU B N 1
ATOM 5614 C CA . LEU B 1 314 ? 15.422 5.078 -22.531 1 34.72 314 LEU B CA 1
ATOM 5615 C C . LEU B 1 314 ? 14.109 5.422 -23.219 1 34.72 314 LEU B C 1
ATOM 5617 O O . LEU B 1 314 ? 13.031 5.055 -22.75 1 34.72 314 LEU B O 1
ATOM 5621 N N . SER B 1 315 ? 14.141 6.449 -24.141 1 35.34 315 SER B N 1
ATOM 5622 C CA . SER B 1 315 ? 13.008 6.781 -25 1 35.34 315 SER B CA 1
ATOM 5623 C C . SER B 1 315 ? 12.586 5.578 -25.844 1 35.34 315 SER B C 1
ATOM 5625 O O . SER B 1 315 ? 13.375 4.656 -26.062 1 35.34 315 SER B O 1
ATOM 5627 N N . PRO B 1 316 ? 11.32 5.562 -26.078 1 36 316 PRO B N 1
ATOM 5628 C CA . PRO B 1 316 ? 10.867 4.508 -26.984 1 36 316 PRO B CA 1
ATOM 5629 C C . PRO B 1 316 ? 11.773 4.344 -28.203 1 36 316 PRO B C 1
ATOM 5631 O O . PRO B 1 316 ? 12.039 3.215 -28.625 1 36 316 PRO B O 1
ATOM 5634 N N . ILE B 1 317 ? 12.211 5.418 -28.656 1 35.62 317 ILE B N 1
ATOM 5635 C CA . ILE B 1 317 ? 13.094 5.363 -29.812 1 35.62 317 ILE B CA 1
ATOM 5636 C C . ILE B 1 317 ? 14.406 4.68 -29.438 1 35.62 317 ILE B C 1
ATOM 5638 O O . ILE B 1 317 ? 14.938 3.885 -30.219 1 35.62 317 ILE B O 1
ATOM 5642 N N . GLN B 1 318 ? 14.836 5.016 -28.312 1 38.19 318 GLN B N 1
ATOM 5643 C CA . GLN B 1 318 ? 16.094 4.414 -27.891 1 38.19 318 GLN B CA 1
ATOM 5644 C C . GLN B 1 318 ? 15.93 2.92 -27.625 1 38.19 318 GLN B C 1
ATOM 5646 O O . GLN B 1 318 ? 16.812 2.125 -27.969 1 38.19 318 GLN B O 1
ATOM 5651 N N . ILE B 1 319 ? 14.789 2.74 -27.188 1 38.69 319 ILE B N 1
ATOM 5652 C CA . ILE B 1 319 ? 14.461 1.335 -26.969 1 38.69 319 ILE B CA 1
ATOM 5653 C C . ILE B 1 319 ? 14.32 0.628 -28.312 1 38.69 319 ILE B C 1
ATOM 5655 O O . ILE B 1 319 ? 14.844 -0.471 -28.516 1 38.69 319 ILE B O 1
ATOM 5659 N N . LYS B 1 320 ? 13.602 1.398 -29.234 1 36.84 320 LYS B N 1
ATOM 5660 C CA . LYS B 1 320 ? 13.445 0.868 -30.578 1 36.84 320 LYS B CA 1
ATOM 5661 C C . LYS B 1 320 ? 14.797 0.738 -31.281 1 36.84 320 LYS B C 1
ATOM 5663 O O . LYS B 1 320 ? 15.031 -0.229 -32 1 36.84 320 LYS B O 1
ATOM 5668 N N . ARG B 1 321 ? 15.469 1.817 -31.234 1 35.84 321 ARG B N 1
ATOM 5669 C CA . ARG B 1 321 ? 16.781 1.786 -31.875 1 35.84 321 ARG B CA 1
ATOM 5670 C C . ARG B 1 321 ? 17.656 0.694 -31.266 1 35.84 321 ARG B C 1
ATOM 5672 O O . ARG B 1 321 ? 18.469 0.093 -31.969 1 35.84 321 ARG B O 1
ATOM 5679 N N . LEU B 1 322 ? 17.391 0.719 -30.062 1 37.78 322 LEU B N 1
ATOM 5680 C CA . LEU B 1 322 ? 18.109 -0.391 -29.438 1 37.78 322 LEU B CA 1
ATOM 5681 C C . LEU B 1 322 ? 17.703 -1.719 -30.062 1 37.78 322 LEU B C 1
ATOM 5683 O O . LEU B 1 322 ? 18.562 -2.584 -30.297 1 37.78 322 LEU B O 1
ATOM 5687 N N . ILE B 1 323 ? 16.438 -1.598 -30.562 1 34.16 323 ILE B N 1
ATOM 5688 C CA . ILE B 1 323 ? 15.898 -2.801 -31.188 1 34.16 323 ILE B CA 1
ATOM 5689 C C . ILE B 1 323 ? 16.234 -2.799 -32.688 1 34.16 323 ILE B C 1
ATOM 5691 O O . ILE B 1 323 ? 16.594 -3.838 -33.25 1 34.16 323 ILE B O 1
ATOM 5695 N N . ALA B 1 324 ? 16.031 -1.693 -33.375 1 32.16 324 ALA B N 1
ATOM 5696 C CA . ALA B 1 324 ? 16.266 -1.636 -34.812 1 32.16 324 ALA B CA 1
ATOM 5697 C C . ALA B 1 324 ? 17.75 -1.842 -35.125 1 32.16 324 ALA B C 1
ATOM 5699 O O . ALA B 1 324 ? 18.094 -2.396 -36.188 1 32.16 324 ALA B O 1
ATOM 5700 N N . SER B 1 325 ? 18.578 -1.05 -34.562 1 29.92 325 SER B N 1
ATOM 5701 C CA . SER B 1 325 ? 19.953 -1.392 -34.906 1 29.92 325 SER B CA 1
ATOM 5702 C C . SER B 1 325 ? 20.172 -2.898 -34.844 1 29.92 325 SER B C 1
ATOM 5704 O O . SER B 1 325 ? 21.266 -3.383 -35.188 1 29.92 325 SER B O 1
ATOM 5706 N N . GLN B 1 326 ? 19.125 -3.508 -34.375 1 30 326 GLN B N 1
ATOM 5707 C CA . GLN B 1 326 ? 19.219 -4.961 -34.281 1 30 326 GLN B CA 1
ATOM 5708 C C . GLN B 1 326 ? 18.906 -5.637 -35.625 1 30 326 GLN B C 1
ATOM 5710 O O . GLN B 1 326 ? 18.828 -6.863 -35.688 1 30 326 GLN B O 1
ATOM 5715 N N . ARG B 1 327 ? 18.562 -5.117 -36.562 1 28.86 327 ARG B N 1
ATOM 5716 C CA . ARG B 1 327 ? 18.391 -5.895 -37.781 1 28.86 327 ARG B CA 1
ATOM 5717 C C . ARG B 1 327 ? 19.656 -6.641 -38.156 1 28.86 327 ARG B C 1
ATOM 5719 O O . ARG B 1 327 ? 19.609 -7.742 -38.688 1 28.86 327 ARG B O 1
ATOM 5726 N N . GLY B 1 328 ? 20.609 -6.02 -38.719 1 28.06 328 GLY B N 1
ATOM 5727 C CA . GLY B 1 328 ? 21.625 -6.934 -39.25 1 28.06 328 GLY B CA 1
ATOM 5728 C C . GLY B 1 328 ? 22.203 -7.844 -38.156 1 28.06 328 GLY B C 1
ATOM 5729 O O . GLY B 1 328 ? 22.109 -9.07 -38.281 1 28.06 328 GLY B O 1
ATOM 5730 N N . GLY B 1 329 ? 23.469 -7.543 -37.812 1 24.47 329 GLY B N 1
ATOM 5731 C CA . GLY B 1 329 ? 24.203 -8.492 -36.969 1 24.47 329 GLY B CA 1
ATOM 5732 C C . GLY B 1 329 ? 23.469 -8.859 -35.688 1 24.47 329 GLY B C 1
ATOM 5733 O O . GLY B 1 329 ? 22.469 -8.234 -35.344 1 24.47 329 GLY B O 1
ATOM 5734 N N . SER B 1 330 ? 24.078 -9.875 -34.938 1 23.52 330 SER B N 1
ATOM 5735 C CA . SER B 1 330 ? 23.641 -10.719 -33.812 1 23.52 330 SER B CA 1
ATOM 5736 C C . SER B 1 330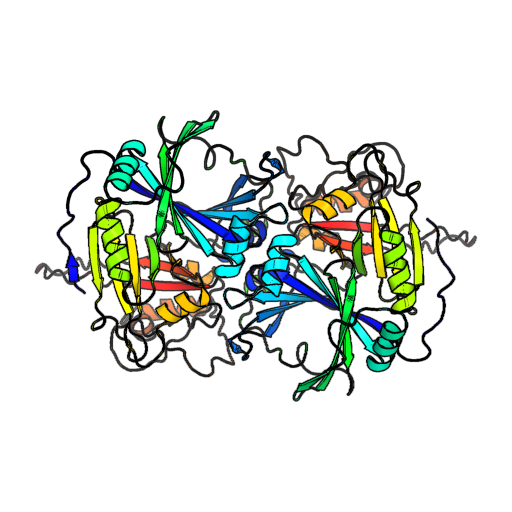 ? 22.938 -9.898 -32.75 1 23.52 330 SER B C 1
ATOM 5738 O O . SER B 1 330 ? 23.281 -8.734 -32.531 1 23.52 330 SER B O 1
ATOM 5740 N N . LEU B 1 331 ? 21.656 -10.125 -32.469 1 26.91 331 LEU B N 1
ATOM 5741 C CA . LEU B 1 331 ? 21.016 -10.195 -31.141 1 26.91 331 LEU B CA 1
ATOM 5742 C C . LEU B 1 331 ? 22.047 -10.219 -30.031 1 26.91 331 LEU B C 1
ATOM 5744 O O . LEU B 1 331 ? 21.703 -10.469 -28.875 1 26.91 331 LEU B O 1
ATOM 5748 N N . ASP B 1 332 ? 23.234 -10.039 -30.344 1 25.27 332 ASP B N 1
ATOM 5749 C CA . ASP B 1 332 ? 24.484 -10 -29.609 1 25.27 332 ASP B CA 1
ATOM 5750 C C . ASP B 1 332 ? 24.5 -8.844 -28.609 1 25.27 332 ASP B C 1
ATOM 5752 O O . ASP B 1 332 ? 25.172 -8.922 -27.562 1 25.27 332 ASP B O 1
ATOM 5756 N N . TRP B 1 333 ? 24.016 -7.715 -29.094 1 25.61 333 TRP B N 1
ATOM 5757 C CA . TRP B 1 333 ? 24.125 -6.645 -28.109 1 25.61 333 TRP B CA 1
ATOM 5758 C C . TRP B 1 333 ? 23.141 -6.852 -26.969 1 25.61 333 TRP B C 1
ATOM 5760 O O . TRP B 1 333 ? 23.469 -6.621 -25.812 1 25.61 333 TRP B O 1
ATOM 5770 N N . VAL B 1 334 ? 21.891 -7.164 -27.172 1 29.02 334 VAL B N 1
ATOM 5771 C CA . VAL B 1 334 ? 20.969 -7.645 -26.156 1 29.02 334 VAL B CA 1
ATOM 5772 C C . VAL B 1 334 ? 21.453 -8.977 -25.594 1 29.02 334 VAL B C 1
ATOM 5774 O O . VAL B 1 334 ? 21.25 -9.273 -24.406 1 29.02 334 VAL B O 1
ATOM 5777 N N . ASN B 1 335 ? 21.953 -9.914 -26.328 1 27.17 335 ASN B N 1
ATOM 5778 C CA . ASN B 1 335 ? 22.719 -11.109 -25.984 1 27.17 335 ASN B CA 1
ATOM 5779 C C . ASN B 1 335 ? 23.969 -10.758 -25.188 1 27.17 335 ASN B C 1
ATOM 5781 O O . ASN B 1 335 ? 24.438 -11.562 -24.375 1 27.17 335 ASN B O 1
ATOM 5785 N N . ARG B 1 336 ? 24.75 -9.797 -25.703 1 26.12 336 ARG B N 1
ATOM 5786 C CA . ARG B 1 336 ? 25.984 -9.352 -25.062 1 26.12 336 ARG B CA 1
ATOM 5787 C C . ARG B 1 336 ? 25.703 -8.406 -23.906 1 26.12 336 ARG B C 1
ATOM 5789 O O . ARG B 1 336 ? 26.578 -8.148 -23.078 1 26.12 336 ARG B O 1
ATOM 5796 N N . HIS B 1 337 ? 24.875 -7.41 -24.078 1 27.17 337 HIS B N 1
ATOM 5797 C CA . HIS B 1 337 ? 24.625 -6.484 -22.984 1 27.17 337 HIS B CA 1
ATOM 5798 C C . HIS B 1 337 ? 23.391 -6.902 -22.188 1 27.17 337 HIS B C 1
ATOM 5800 O O . HIS B 1 337 ? 22.297 -7.035 -22.75 1 27.17 337 HIS B O 1
ATOM 5806 N N . ASN B 1 338 ? 23.672 -7.875 -21.297 1 26.61 338 ASN B N 1
ATOM 5807 C CA . ASN B 1 338 ? 22.734 -8.289 -20.266 1 26.61 338 ASN B CA 1
ATOM 5808 C C . ASN B 1 338 ? 22.016 -7.086 -19.641 1 26.61 338 ASN B C 1
ATOM 5810 O O . ASN B 1 338 ? 22.656 -6.191 -19.094 1 26.61 338 ASN B O 1
ATOM 5814 N N . LEU B 1 339 ? 21.172 -6.566 -20.359 1 27.16 339 LEU B N 1
ATOM 5815 C CA . LEU B 1 339 ? 20.344 -5.547 -19.719 1 27.16 339 LEU B CA 1
ATOM 5816 C C . LEU B 1 339 ? 19.875 -6.004 -18.344 1 27.16 339 LEU B C 1
ATOM 5818 O O . LEU B 1 339 ? 19.203 -7.027 -18.219 1 27.16 339 LEU B O 1
ATOM 5822 N N . SER B 1 340 ? 20.984 -6.285 -17.547 1 25.64 340 SER B N 1
ATOM 5823 C CA . SER B 1 340 ? 20.516 -6.566 -16.188 1 25.64 340 SER B CA 1
ATOM 5824 C C . SER B 1 340 ? 19.781 -5.367 -15.602 1 25.64 340 SER B C 1
ATOM 5826 O O . SER B 1 340 ? 20.219 -4.227 -15.75 1 25.64 340 SER B O 1
ATOM 5828 N N . LEU B 1 341 ? 18.609 -5.375 -15.711 1 26.84 341 LEU B N 1
ATOM 5829 C CA . LEU B 1 341 ? 17.688 -4.496 -15 1 26.84 341 LEU B CA 1
ATOM 5830 C C . LEU B 1 341 ? 18.031 -4.426 -13.516 1 26.84 341 LEU B C 1
ATOM 5832 O O . LEU B 1 341 ? 18.109 -5.453 -12.844 1 26.84 341 LEU B O 1
ATOM 5836 N N . SER B 1 342 ? 19.203 -3.744 -13.188 1 25.28 342 SER B N 1
ATOM 5837 C CA . SER B 1 342 ? 19.453 -3.559 -11.766 1 25.28 342 SER B CA 1
ATOM 5838 C C . SER B 1 342 ? 18.234 -2.986 -11.047 1 25.28 342 SER B C 1
ATOM 5840 O O . SER B 1 342 ? 17.578 -2.078 -11.562 1 25.28 342 SER B O 1
ATOM 5842 N N . SER B 1 343 ? 17.562 -3.756 -10.438 1 27.95 343 SER B N 1
ATOM 5843 C CA . SER B 1 343 ? 16.484 -3.623 -9.469 1 27.95 343 SER B CA 1
ATOM 5844 C C . SER B 1 343 ? 16.828 -2.588 -8.398 1 27.95 343 SER B C 1
ATOM 5846 O O . SER B 1 343 ? 17.703 -2.818 -7.562 1 27.95 343 SER B O 1
ATOM 5848 N N . ILE B 1 344 ? 17.438 -1.399 -8.672 1 27.62 344 ILE B N 1
ATOM 5849 C CA . ILE B 1 344 ? 17.75 -0.786 -7.387 1 27.62 344 ILE B CA 1
ATOM 5850 C C . ILE B 1 344 ? 16.5 -0.804 -6.504 1 27.62 344 ILE B C 1
ATOM 5852 O O . ILE B 1 344 ? 16.453 -0.14 -5.465 1 27.62 344 ILE B O 1
ATOM 5856 N N . SER B 1 345 ? 15.5 -1.047 -7.02 1 29.42 345 SER B N 1
ATOM 5857 C CA . SER B 1 345 ? 14.562 -0.814 -5.922 1 29.42 345 SER B CA 1
ATOM 5858 C C . SER B 1 345 ? 14.875 -1.71 -4.73 1 29.42 345 SER B C 1
ATOM 5860 O O . SER B 1 345 ? 15.016 -2.926 -4.879 1 29.42 345 SER B O 1
ATOM 5862 N N . PRO B 1 346 ? 15.523 -1.234 -3.74 1 30.34 346 PRO B N 1
ATOM 5863 C CA . PRO B 1 346 ? 15.812 -1.994 -2.523 1 30.34 346 PRO B CA 1
ATOM 5864 C C . PRO B 1 346 ? 14.688 -2.945 -2.135 1 30.34 346 PRO B C 1
ATOM 5866 O O . PRO B 1 346 ? 14.898 -3.865 -1.339 1 30.34 346 PRO B O 1
ATOM 5869 N N . ARG B 1 347 ? 13.492 -2.527 -1.723 1 33.84 347 ARG B N 1
ATOM 5870 C CA . ARG B 1 347 ? 12.828 -3.715 -1.194 1 33.84 347 ARG B CA 1
ATOM 5871 C C . ARG B 1 347 ? 12.711 -4.797 -2.262 1 33.84 347 ARG B C 1
ATOM 5873 O O . ARG B 1 347 ? 11.977 -4.641 -3.236 1 33.84 347 ARG B O 1
ATOM 5880 N N . LEU B 1 348 ? 13.773 -5.527 -2.686 1 39.97 348 LEU B N 1
ATOM 5881 C CA . LEU B 1 348 ? 13.984 -6.727 -3.488 1 39.97 348 LEU B CA 1
ATOM 5882 C C . LEU B 1 348 ? 12.758 -7.629 -3.457 1 39.97 348 LEU B C 1
ATOM 5884 O O . LEU B 1 348 ? 12.883 -8.852 -3.328 1 39.97 348 LEU B O 1
ATOM 5888 N N . GLN B 1 349 ? 11.734 -7.223 -2.938 1 39.62 349 GLN B N 1
ATOM 5889 C CA . GLN B 1 349 ? 10.766 -8.281 -2.682 1 39.62 349 GLN B CA 1
ATOM 5890 C C . GLN B 1 349 ? 10.305 -8.93 -3.982 1 39.62 349 GLN B C 1
ATOM 5892 O O . GLN B 1 349 ? 11.047 -8.961 -4.965 1 39.62 349 GLN B O 1
ATOM 5897 N N . MET B 1 350 ? 9.125 -8.828 -4.211 1 31.27 350 MET B N 1
ATOM 5898 C CA . MET B 1 350 ? 8.43 -9.516 -5.293 1 31.27 350 MET B CA 1
ATOM 5899 C C . MET B 1 350 ? 8.461 -8.688 -6.574 1 31.27 350 MET B C 1
ATOM 5901 O O . MET B 1 350 ? 8.422 -7.461 -6.523 1 31.27 350 MET B O 1
ATOM 5905 N N . TRP B 1 351 ? 9.102 -9.227 -7.578 1 34.44 351 TRP B N 1
ATOM 5906 C CA . TRP B 1 351 ? 9.016 -8.516 -8.852 1 34.44 351 TRP B CA 1
ATOM 5907 C C . TRP B 1 351 ? 8.242 -9.328 -9.883 1 34.44 351 TRP B C 1
ATOM 5909 O O . TRP B 1 351 ? 8.016 -10.531 -9.695 1 34.44 351 TRP B O 1
ATOM 5919 N N . ILE B 1 352 ? 7.609 -8.625 -10.781 1 32.16 352 ILE B N 1
ATOM 5920 C CA . ILE B 1 352 ? 6.98 -9.234 -11.953 1 32.16 352 ILE B CA 1
ATOM 5921 C C . ILE B 1 352 ? 7.996 -9.328 -13.086 1 32.16 352 ILE B C 1
ATOM 5923 O O . ILE B 1 352 ? 8.773 -8.398 -13.32 1 32.16 352 ILE B O 1
ATOM 5927 N N . GLN B 1 353 ? 8.203 -10.555 -13.531 1 37.25 353 GLN B N 1
ATOM 5928 C CA . GLN B 1 353 ? 9.062 -10.789 -14.688 1 37.25 353 GLN B CA 1
ATOM 5929 C C . GLN B 1 353 ? 8.234 -10.922 -15.969 1 37.25 353 GLN B C 1
ATOM 5931 O O . GLN B 1 353 ? 7.227 -11.625 -15.992 1 37.25 353 GLN B O 1
ATOM 5936 N N . CYS B 1 354 ? 8.477 -10.078 -16.953 1 34.22 354 CYS B N 1
ATOM 5937 C CA . CYS B 1 354 ? 7.867 -10.219 -18.266 1 34.22 354 CYS B CA 1
ATOM 5938 C C . CYS B 1 354 ? 8.805 -10.938 -19.234 1 34.22 354 CYS B C 1
ATOM 5940 O O . CYS B 1 354 ? 9.984 -10.594 -19.328 1 34.22 354 CYS B O 1
ATOM 5942 N N . MET B 1 355 ? 8.375 -12.07 -19.828 1 32.12 355 MET B N 1
ATOM 5943 C CA . MET B 1 355 ? 9.25 -12.891 -20.656 1 32.12 355 MET B CA 1
ATOM 5944 C C . MET B 1 355 ? 8.641 -13.102 -22.047 1 32.12 355 MET B C 1
ATOM 5946 O O . MET B 1 355 ? 7.438 -13.312 -22.172 1 32.12 355 MET B O 1
ATOM 5950 N N . LYS B 1 356 ? 9.422 -12.648 -23.141 1 32.34 356 LYS B N 1
ATOM 5951 C CA . LYS B 1 356 ? 9.117 -13.094 -24.5 1 32.34 356 LYS B CA 1
ATOM 5952 C C . LYS B 1 356 ? 9.914 -14.344 -24.859 1 32.34 356 LYS B C 1
ATOM 5954 O O . LYS B 1 356 ? 11.133 -14.367 -24.734 1 32.34 356 LYS B O 1
ATOM 5959 N N . VAL B 1 357 ? 9.211 -15.445 -25.062 1 32.03 357 VAL B N 1
ATOM 5960 C CA . VAL B 1 357 ? 9.875 -16.672 -25.484 1 32.03 357 VAL B CA 1
ATOM 5961 C C . VAL B 1 357 ? 9.805 -16.797 -27 1 32.03 357 VAL B C 1
ATOM 5963 O O . VAL B 1 357 ? 8.719 -16.719 -27.594 1 32.03 357 VAL B O 1
ATOM 5966 N N . ARG B 1 358 ? 10.898 -16.312 -27.797 1 34.25 358 ARG B N 1
ATOM 5967 C CA . ARG B 1 358 ? 10.93 -16.578 -29.234 1 34.25 358 ARG B CA 1
ATOM 5968 C C . ARG B 1 358 ? 11.375 -18.016 -29.5 1 34.25 358 ARG B C 1
ATOM 5970 O O . ARG B 1 358 ? 12.375 -18.484 -28.953 1 34.25 358 ARG B O 1
ATOM 5977 N N . ASN B 1 359 ? 10.398 -18.734 -29.984 1 31.45 359 ASN B N 1
ATOM 5978 C CA . ASN B 1 359 ? 10.797 -20 -30.578 1 31.45 359 ASN B CA 1
ATOM 5979 C C . ASN B 1 359 ? 11.484 -19.812 -31.922 1 31.45 359 ASN B C 1
ATOM 5981 O O . ASN B 1 359 ? 10.914 -19.219 -32.844 1 31.45 359 ASN B O 1
ATOM 5985 N N . GLN B 1 360 ? 12.742 -19.438 -32 1 30.03 360 GLN B N 1
ATOM 5986 C CA . GLN B 1 360 ? 13.336 -19.5 -33.312 1 30.03 360 GLN B CA 1
ATOM 5987 C C . GLN B 1 360 ? 13.352 -20.922 -33.875 1 30.03 360 GLN B C 1
ATOM 5989 O O . GLN B 1 360 ? 13.984 -21.797 -33.281 1 30.03 360 GLN B O 1
ATOM 5994 N N . ILE B 1 361 ? 12.273 -21.359 -34.5 1 30.78 361 ILE B N 1
ATOM 5995 C CA . ILE B 1 361 ? 12.391 -22.547 -35.344 1 30.78 361 ILE B CA 1
ATOM 5996 C C . ILE B 1 361 ? 13.281 -22.234 -36.562 1 30.78 361 ILE B C 1
ATOM 5998 O O . ILE B 1 361 ? 12.953 -21.375 -37.375 1 30.78 361 ILE B O 1
ATOM 6002 N N . SER B 1 362 ? 14.633 -22.281 -36.438 1 31.05 362 SER B N 1
ATOM 6003 C CA . SER B 1 362 ? 15.43 -22.312 -37.656 1 31.05 362 SER B CA 1
ATOM 6004 C C . SER B 1 362 ? 14.938 -23.391 -38.625 1 31.05 362 SER B C 1
ATOM 6006 O O . SER B 1 362 ? 14.977 -24.578 -38.281 1 31.05 362 SER B O 1
ATOM 6008 N N . THR B 1 363 ? 13.992 -23.203 -39.438 1 31.62 363 THR B N 1
ATOM 6009 C CA . THR B 1 363 ? 13.586 -24.109 -40.5 1 31.62 363 THR B CA 1
ATOM 6010 C C . THR B 1 363 ? 14.742 -24.375 -41.469 1 31.62 363 THR B C 1
ATOM 6012 O O . THR B 1 363 ? 14.562 -25.016 -42.5 1 31.62 363 THR B O 1
ATOM 6015 N N . THR B 1 364 ? 15.805 -23.625 -41.594 1 30.78 364 THR B N 1
ATOM 6016 C CA . THR B 1 364 ? 16.5 -24.031 -42.812 1 30.78 364 THR B CA 1
ATOM 6017 C C . THR B 1 364 ? 17 -25.484 -42.688 1 30.78 364 THR B C 1
ATOM 6019 O O . THR B 1 364 ? 16.922 -26.25 -43.656 1 30.78 364 THR B O 1
ATOM 6022 N N . ALA B 1 365 ? 18.328 -25.781 -42.219 1 33.06 365 ALA B N 1
ATOM 6023 C CA . ALA B 1 365 ? 19.125 -26.891 -42.719 1 33.06 365 ALA B CA 1
ATOM 6024 C C . ALA B 1 365 ? 18.516 -28.234 -42.312 1 33.06 365 ALA B C 1
ATOM 6026 O O . ALA B 1 365 ? 17.844 -28.344 -41.312 1 33.06 365 ALA B O 1
ATOM 6027 N N . LYS B 1 366 ? 18.422 -29.375 -43.281 1 35.03 366 LYS B N 1
ATOM 6028 C CA . LYS B 1 366 ? 18.219 -30.812 -43.281 1 35.03 366 LYS B CA 1
ATOM 6029 C C . LYS B 1 366 ? 18.734 -31.469 -42 1 35.03 366 LYS B C 1
ATOM 6031 O O . LYS B 1 366 ? 18.25 -32.531 -41.594 1 35.03 366 LYS B O 1
ATOM 6036 N N . ASN B 1 367 ? 20.125 -31.391 -41.875 1 30.53 367 ASN B N 1
ATOM 6037 C CA . ASN B 1 367 ? 20.703 -32.188 -40.812 1 30.53 367 ASN B CA 1
ATOM 6038 C C . ASN B 1 367 ? 20.281 -31.688 -39.438 1 30.53 367 ASN B C 1
ATOM 6040 O O . ASN B 1 367 ? 20.453 -30.516 -39.125 1 30.53 367 ASN B O 1
ATOM 6044 N N . PHE B 1 368 ? 19.188 -32.219 -38.781 1 28.95 368 PHE B N 1
ATOM 6045 C CA . PHE B 1 368 ? 18.375 -32.094 -37.594 1 28.95 368 PHE B CA 1
ATOM 6046 C C . PHE B 1 368 ? 19.266 -31.844 -36.375 1 28.95 368 PHE B C 1
ATOM 6048 O O . PHE B 1 368 ? 19.25 -32.625 -35.406 1 28.95 368 PHE B O 1
ATOM 6055 N N . THR B 1 369 ? 20.531 -31.531 -36.531 1 31.19 369 THR B N 1
ATOM 6056 C CA . THR B 1 369 ? 21.141 -31.391 -35.219 1 31.19 369 THR B CA 1
ATOM 6057 C C . THR B 1 369 ? 20.422 -30.328 -34.406 1 31.19 369 THR B C 1
ATOM 6059 O O . THR B 1 369 ? 20.312 -29.172 -34.844 1 31.19 369 THR B O 1
ATOM 6062 N N . GLU B 1 370 ? 19.328 -30.719 -33.719 1 31.03 370 GLU B N 1
ATOM 6063 C CA . GLU B 1 370 ? 18.344 -30.062 -32.875 1 31.03 370 GLU B CA 1
ATOM 6064 C C . GLU B 1 370 ? 18.969 -28.953 -32.031 1 31.03 370 GLU B C 1
ATOM 6066 O O . GLU B 1 370 ? 19.641 -29.219 -31.047 1 31.03 370 GLU B O 1
ATOM 6071 N N . GLN B 1 371 ? 19.672 -28.031 -32.719 1 31.61 371 GLN B N 1
ATOM 6072 C CA . GLN B 1 371 ? 20.141 -26.938 -31.859 1 31.61 371 GLN B CA 1
ATOM 6073 C C . GLN B 1 371 ? 19 -26.375 -31.016 1 31.61 371 GLN B C 1
ATOM 6075 O O . GLN B 1 371 ? 17.875 -26.25 -31.5 1 31.61 371 GLN B O 1
ATOM 6080 N N . PRO B 1 372 ? 19.125 -26.453 -29.703 1 30.42 372 PRO B N 1
ATOM 6081 C CA . PRO B 1 372 ? 18.094 -25.938 -28.812 1 30.42 372 PRO B CA 1
ATOM 6082 C C . PRO B 1 372 ? 17.625 -24.547 -29.188 1 30.42 372 PRO B C 1
ATOM 6084 O O . PRO B 1 372 ? 18.406 -23.766 -29.75 1 30.42 372 PRO B O 1
ATOM 6087 N N . PRO B 1 373 ? 16.375 -24.391 -29.562 1 31.09 373 PRO B N 1
ATOM 6088 C CA . PRO B 1 373 ? 15.836 -23.078 -29.891 1 31.09 373 PRO B CA 1
ATOM 6089 C C . PRO B 1 373 ? 16.406 -21.969 -29 1 31.09 373 PRO B C 1
ATOM 6091 O O . PRO B 1 373 ? 16.672 -22.203 -27.812 1 31.09 373 PRO B O 1
ATOM 6094 N N . THR B 1 374 ? 17.328 -21.188 -29.5 1 30.41 374 THR B N 1
ATOM 6095 C CA . THR B 1 374 ? 17.844 -20.031 -28.797 1 30.41 374 THR B CA 1
ATOM 6096 C C . THR B 1 374 ? 16.703 -19.125 -28.328 1 30.41 374 THR B C 1
ATOM 6098 O O . THR B 1 374 ? 15.812 -18.781 -29.109 1 30.41 374 THR B O 1
ATOM 6101 N N . PHE B 1 375 ? 16.172 -19.484 -27.188 1 29.03 375 PHE B N 1
ATOM 6102 C CA . PHE B 1 375 ? 15.148 -18.656 -26.547 1 29.03 375 PHE B CA 1
ATOM 6103 C C . PHE B 1 375 ? 15.703 -17.266 -26.234 1 29.03 375 PHE B C 1
ATOM 6105 O O . PHE B 1 375 ? 16.797 -17.141 -25.703 1 29.03 375 PHE B O 1
ATOM 6112 N N . ASP B 1 376 ? 15.484 -16.359 -27.141 1 33.44 376 ASP B N 1
ATOM 6113 C CA . ASP B 1 376 ? 15.742 -14.992 -26.734 1 33.44 376 ASP B CA 1
ATOM 6114 C C . ASP B 1 376 ? 14.836 -14.586 -25.578 1 33.44 376 ASP B C 1
ATOM 6116 O O . ASP B 1 376 ? 13.609 -14.633 -25.688 1 33.44 376 ASP B O 1
ATOM 6120 N N . LEU B 1 377 ? 15.305 -15.016 -24.344 1 33.19 377 LEU B N 1
ATOM 6121 C CA . LEU B 1 377 ? 14.555 -14.695 -23.141 1 33.19 377 LEU B CA 1
ATOM 6122 C C . LEU B 1 377 ? 14.844 -13.273 -22.688 1 33.19 377 LEU B C 1
ATOM 6124 O O . LEU B 1 377 ? 16 -12.891 -22.5 1 33.19 377 LEU B O 1
ATOM 6128 N N . LEU B 1 378 ? 13.969 -12.312 -23.219 1 35.53 378 LEU B N 1
ATOM 6129 C CA . LEU B 1 378 ? 14.039 -10.984 -22.609 1 35.53 378 LEU B CA 1
ATOM 6130 C C . LEU B 1 378 ? 13.234 -10.938 -21.312 1 35.53 378 LEU B C 1
ATOM 6132 O O . LEU B 1 378 ? 12.102 -11.414 -21.266 1 35.53 378 LEU B O 1
ATOM 6136 N N . ILE B 1 379 ? 14.023 -10.773 -20.25 1 33.88 379 ILE B N 1
ATOM 6137 C CA . ILE B 1 379 ? 13.383 -10.711 -18.938 1 33.88 379 ILE B CA 1
ATOM 6138 C C . ILE B 1 379 ? 13.359 -9.266 -18.453 1 33.88 379 ILE B C 1
ATOM 6140 O O . ILE B 1 379 ? 14.344 -8.539 -18.594 1 33.88 379 ILE B O 1
ATOM 6144 N N . MET B 1 380 ? 12.172 -8.836 -18.203 1 38.66 380 MET B N 1
ATOM 6145 C CA . MET B 1 380 ? 12.008 -7.551 -17.531 1 38.66 380 MET B CA 1
ATOM 6146 C C . MET B 1 380 ? 11.469 -7.742 -16.125 1 38.66 380 MET B C 1
ATOM 6148 O O . MET B 1 380 ? 10.555 -8.539 -15.906 1 38.66 380 MET B O 1
ATOM 6152 N N . LYS B 1 381 ? 12.242 -7.094 -15.203 1 41.22 381 LYS B N 1
ATOM 6153 C CA . LYS B 1 381 ? 11.797 -7.145 -13.82 1 41.22 381 LYS B CA 1
ATOM 6154 C C . LYS B 1 381 ? 11.117 -5.84 -13.414 1 41.22 381 LYS B C 1
ATOM 6156 O O . LYS B 1 381 ? 11.625 -4.754 -13.711 1 41.22 381 LYS B O 1
ATOM 6161 N N . ILE B 1 382 ? 9.898 -6.043 -13.016 1 38.91 382 ILE B N 1
ATOM 6162 C CA . ILE B 1 382 ? 9.156 -4.902 -12.5 1 38.91 382 ILE B CA 1
ATOM 6163 C C . ILE B 1 382 ? 9.031 -5.02 -10.977 1 38.91 382 ILE B C 1
ATOM 6165 O O . ILE B 1 382 ? 8.32 -5.898 -10.477 1 38.91 382 ILE B O 1
ATOM 6169 N N . PHE B 1 383 ? 9.852 -4.07 -10.375 1 40.78 383 PHE B N 1
ATOM 6170 C CA . PHE B 1 383 ? 9.797 -4.078 -8.922 1 40.78 383 PHE B CA 1
ATOM 6171 C C . PHE B 1 383 ? 8.555 -3.35 -8.422 1 40.78 383 PHE B C 1
ATOM 6173 O O . PHE B 1 383 ? 8.258 -2.24 -8.867 1 40.78 383 PHE B O 1
ATOM 6180 N N . THR B 1 384 ? 7.688 -4.16 -7.734 1 42.53 384 THR B N 1
ATOM 6181 C CA . THR B 1 384 ? 6.41 -3.607 -7.297 1 42.53 384 THR B CA 1
ATOM 6182 C C . THR B 1 384 ? 6.445 -3.285 -5.805 1 42.53 384 THR B C 1
ATOM 6184 O O . THR B 1 384 ? 7.109 -3.975 -5.031 1 42.53 384 THR B O 1
#

Nearest PDB structures (foldseek):
  8im2-assembly1_A  TM=9.593E-01  e=3.136E-47  Homo sapiens
  1sqi-assembly1_A  TM=9.656E-01  e=1.623E-42  Rattus norvegicus
  1sqi-assembly1_B  TM=8.534E-01  e=3.234E-42  Rattus norvegicus
  1t47-assembly1_B  TM=8.948E-01  e=9.615E-31  Streptomyces avermitilis
  8hz6-assembly1_A-2  TM=8.606E-01  e=2.472E-24  Arabidopsis thaliana

Secondary structure (DSSP, 8-state):
-EE-----PPPSS-EEEEEEEEEEE-S-HHHHHHHHHHHH--EEEEEESGGGT--SEEEEEEEETTEEEEEEEE-STT-HHHHHHHHHH-SEEEEEEEEEE-HHHHHHHHHHTT--EEEEEEEEEETTEEEEEEEEE-STT-EEEEEEEBTBS--SSSSTT-B--S---GGGGGSPP--EEEEEEEEEE--TT-HHHHHHHHHHHH--EEEEEE-TTTSB-SS-EEEEEEEE-TTS--EEEEEEEE--SS--HHHHHHHHHTSSEEEEEEEEES-HHHHHHHTT----B----SS--S------S---S------HHHHHHHHHTTSSS-THHHHHS-B------S----EEEEEEE--------SS---------EEEEEEE-/-EE-----PPPSS-EEEEEEEEEEE-S-HHHHHHHHHHHH--EEEEEESGGGT--SEEEEEEEETTEEEEEEEE-STT-HHHHHHHHHH-SEEEEEEEEEE-HHHHHHHHHHTT--EEEEEEEEEETTEEEEEEEEE-STT-EEEEEEEBTBS--SSSSTT-B--S---GGGGGSPP--EEEEEEEEEE--TT-HHHHHHHHHHHS--EEEEEE-TTTSB-SS-EEEEEEEE-TTS--EEEEEEEE--SS--HHHHHHHHHTSSEEEEEEEEES-HHHHHHHTT----B----SS--S------S---S------HHHHHHHHHTTSSS-THHHHHS-B------SS---EEEEEEE--------SS---------EEEEEEE-

Organism: NCBI:txid205130

pLDDT: mean 72.82, std 27.58, range [23.52, 98.94]

Foldseek 3Di:
DDFDPDFDDDDPDKFWDAFQAWEKEAADQVVVQVCCCQFQVKWWFWWFDVVLPHDFKTWTWIDDARYIYIYIYTDDPPPCPSVVQCVQANIATQETETEMGPPPVLQVQLVVLPWAWPADWDWDDDPQFIKIWTWTDAFDNHIYIYIYTDPPDRRDRRDPSIDGDPDTDPVSVVADHQAWHFWPAWEKFFEPPCQVVRLVSCCRNRVWDWGDWDDQVGQDDQAFTKTWTWTATSVRNYIYIYIYGDDHPYDHLSVLQCVLRVGMHTAEIETEGQCNLSNVLRRQAQQAWDDQDDQDDHPPLDLDPCPPDDSPPQHSVNSVCVVVVPPDDDVCCVVRGVSNRNCVPPVSGYWYWYWYFDQPPPPPDPPPPVPPRPGPTDITTHDD/DDFDPDFDDDDPDKFWDAFQAWEKEAADQVVVQVCCCQFQVKWWFWWFDVVLPHDFKTWTWIDDARYIYIYIYTDDPPPCPSVVLCVQANIATQETETEMGPPPVLQVQLVVLPWAWPADWDWDDDPQFIKIWTWTDAFDNHIYIYIYTDPPDRRDRRDPSIDGDPDTDPVSVVADHQAWHFWDAWEKFAEPPCQVVRLVSCCRNRVWDWGDWDDQVAQDDQAFTKTWTWTATSVRNYIYIYIYGDDHPYDHLSVVQCVLRVGMHTQEIETEGQCNLSNVQRRQFQQAWDDQDDDDDHPPLDPDPCPPDPSPPQHSVNSVCVVVVPPDDDVCCVVRTVSPRNCVPPVSGYWYWYWYFDQPPPPDDPPPPVPPRPGPTDITTHDD

Radius of gyration: 28.47 Å; Cα contacts (8 Å, |Δi|>4): 1865; chains: 2; bounding box: 68×93×75 Å

Sequence (768 aa):
MTSYTDKGEKPTRGKFVKFHHITFWVGNAKQAASFYCDKLGFEPFGYKGLETGNRNVVCHAIRQDKIIFLFESPLNPGNKEMGEHLIKHGDGVKDIAFQVEDCDFLIKTAKERGAVIVKEPWVEQDSHGKVKYAVVQTYGDTTHTLIEYLTGPYKGLFLPGYKEPLFRDPVLAKLPPVYLHFIDHIVGNQPDDQMVPISDWYQKCLMFHRFWSIDDKQIHTQYSALRSIVVTNYEETIKMPINEPAMGKKKSQIQEYVDYNGGPGVQHIALNTSNIIETVSASYLIIIQIPSESADSGFIFRQLPQIHKNSVNLSPIQIKRLIASQRGGSLDWVNRHNLSLSSISPRLQMWIQCMKVRNQISTTAKNFTEQPPTFDLLIMKIFTMTSYTDKGEKPTRGKFVKFHHITFWVGNAKQAASFYCDKLGFEPFGYKGLETGNRNVVCHAIRQDKIIFLFESPLNPGNKEMGEHLIKHGDGVKDIAFQVEDCDFLIKTAKERGAVIVKEPWVEQDSHGKVKYAVVQTYGDTTHTLIEYLTGPYKGLFLPGYKEPLFRDPVLAKLPPVYLHFIDHIVGNQPDDQMVPISDWYQKCLMFHRFWSIDDKQIHTQYSALRSIVVTNYEETIKMPINEPAMGKKKSQIQEYVDYNGGPGVQHIALNTSNIIETVSASYLIIIQIPSESADSGFIFRQLPQIHKNSVNLSPIQIKRLIASQRGGSLDWVNRHNLSLSSISPRLQMWIQCMKVRNQISTTAKNFTEQPPTFDLLIMKIFT

InterPro domains:
  IPR004360 Glyoxalase/fosfomycin resistance/dioxygenase domain [PF00903] (18-131)
  IPR004360 Glyoxalase/fosfomycin resistance/dioxygenase domain [PF00903] (183-280)
  IPR005956 4-hydroxyphenylpyruvate dioxygenase [PTHR11959] (7-281)
  IPR018146 Glyoxalase I, conserved site [PS00934] (21-42)
  IPR029068 Glyoxalase/Bleomycin resistance protein/Dihydroxybiphenyl dioxygenase [G3DSA:3.10.180.10] (1-166)
  IPR029068 Glyoxalase/Bleomycin resistance protein/Dihydroxybiphenyl dioxygenase [G3DSA:3.10.180.10] (178-285)
  IPR029068 Glyoxalase/Bleomycin resistance protein/Dihydroxybiphenyl dioxygenase [SSF54593] (12-281)
  IPR037523 Vicinal oxygen chelate (VOC), core domain [PS51819] (18-152)
  IPR037523 Vicinal oxygen chelate (VOC), core domain [PS51819] (182-320)
  IPR041736 4-hydroxyphenylpyruvate dioxygenase, N-terminal [cd08342] (19-164)